Protein AF-A0A4Q3JZ54-F1 (afdb_monomer)

Nearest PDB structures (foldseek):
  7uiy-assembly1_F  TM=8.717E-01  e=5.729E-12  Escherichia coli
  6n8z-assembly1_D  TM=8.836E-01  e=7.244E-11  Saccharomyces cerevisiae S288C
  6n8t-assembly1_D  TM=8.808E-01  e=1.290E-10  Saccharomyces cerevisiae S288C
  5vy9-assembly1_D  TM=8.049E-01  e=1.149E-10  Saccharomyces cerevisiae S288C
  5vya-assembly1_F  TM=8.630E-01  e=4.858E-10  Saccharomyces cerevisiae S288C

pLDDT: mean 82.08, std 14.04, range [37.91, 98.12]

Secondary structure (DSSP, 8-state):
-EEEEEEEEEEETTTEEEEEETTEEEEEEEESSHHHHHHHHHHHHHHHHHTTGGGTTTS----TT-EEEEEEEEEEEEETTEEEEEEEEEEEEEEES-TTSPPPPTT----S-EEEEEGGGTEEEEES-GGGHHHHHHHHHHHHTTT--HHHHHHHT--SEEEEEEEEEE-----PPPTTTSHHHHHHHHHHHHHHSPPPPTTHHHH-EEHHHHHHHS-----TT-HHHHHHHHHHHSSSS--EEEEE--TTS-HHHHHHHHHHHHHTT-GGGTT-EEEEE-HHHHHTT--STTHHHHHHHHHHHHHHHTTEEEEES-HHHHHHHS--BTTB-HHHHHHHHHHHTSSEEEEEE-HHHHHHHHHH-HHHHHTEEEEE-PPPPHHHHHHHHHHHHHHHHHHHT----HHHHHHHHHHH--

Sequence (418 aa):
MDKKFHLFVRRHTGTGATVSVVGRPELTAFGAEVGSARSDLAVTLQRLLETDHEGLTRAETHWPRMELRRLDVTLRARQHRRLLPVPMRLSVLVRPTSARSERPAKGEPMRGPVEIFLPRLGLRHQIDDVADLESWVEELVRNAFFMAPLDRLREAAYAGVESLEEMVVPWRPARAPSADEGEAGRLDDRDDLRRRFPPMPDGLDEACRALHQEATLGPGERAFQRDREVQLLTELLTGPRRAGVMLLGPSGAGKSALVRELAARAAEATGPLAGLEVYSTSGARIVAGMRYLGEWQARLERMLRSLRMQRAVLHIESLSEFLSSFPYSAGLDGAGYLGPAIASGDVAVLIEATAEDVSRAERTHASFLQTLRPFPLAPLPRPAAWLALRSVAQRLGRSQHLRLDDSALHAAMDLTER

Radius of gyration: 26.48 Å; Cα contacts (8 Å, |Δi|>4): 652; chains: 1; bounding box: 66×66×58 Å

Mean predicted aligned error: 17.58 Å

Foldseek 3Di:
DKDKAKWKKWADPPAFIKIAQFLGNVLIATDNYPVVRVVVSLVVLQVCCQVCPPVSVPDPGDAPPWDKDKDWEWAFADDPNDTDTDIAIFIKIKDAPDPPQDDDDVPDFGAAKMWIARSLQSDIDIDGGCVCVRVVVNVVVCVSCVNNDPVVVVSRRDDTDIDIDMDMRDYDHPDPDDPPPPPVPVVVVVVVVCVLPPQDAPLLNQFKDFLLSVLVVDPDQADFPCVVLLVVVLCQCLDPFAAAAEAEEDPPLCLVNSLSNNSNVLNVCDDSSRQEIEIEGELCSLCPPPDDPPSSVVSLVSVLVSQLVGNYEYEYEALQRQQPSFDCDPNDGSLNSVQVCLQRRSHHYYHYYYPVSVVVCCVPPVSSVVSYHYDYRYHDDPVRVLVVLVVVQVVVCVVVVHHDDSVNSVVVVVVVVD

Solvent-accessible surface area (backbone atoms only — not comparable to full-atom values): 23022 Å² total; per-residue (Å²): 91,75,48,59,33,32,30,43,34,38,40,45,87,96,73,23,15,39,34,23,35,52,98,39,71,87,55,56,25,68,25,76,38,60,69,52,5,47,51,55,39,43,56,52,50,29,53,36,43,40,67,39,50,94,48,50,72,76,51,86,35,57,64,84,74,60,41,78,43,80,46,81,44,75,43,76,44,68,53,96,97,40,78,42,82,43,79,30,51,40,64,36,39,39,26,69,73,51,95,78,52,68,84,54,62,98,88,52,79,64,64,47,44,27,36,39,33,32,74,93,74,74,44,75,53,76,42,66,41,56,86,49,45,64,64,50,50,49,51,53,51,51,60,77,47,60,91,43,56,66,65,63,52,52,67,65,34,52,87,54,57,71,48,77,46,79,47,74,39,70,34,60,71,63,76,77,70,59,82,90,82,31,62,81,58,47,53,49,55,53,48,46,49,44,69,75,54,59,78,65,52,66,45,37,60,81,30,40,42,55,46,18,60,53,37,70,76,42,93,59,70,66,46,64,92,39,67,68,60,46,50,54,51,45,54,51,56,64,38,100,51,28,34,22,34,28,42,34,28,61,88,87,35,46,65,70,32,44,52,39,30,48,15,35,44,13,53,70,46,45,76,86,33,44,76,42,42,30,33,39,32,42,27,64,40,53,46,57,91,60,88,57,92,63,48,48,58,56,40,52,51,36,28,52,55,44,38,52,78,46,60,38,34,43,33,34,73,34,48,55,50,34,64,64,51,45,74,84,48,97,90,46,45,57,52,68,67,46,28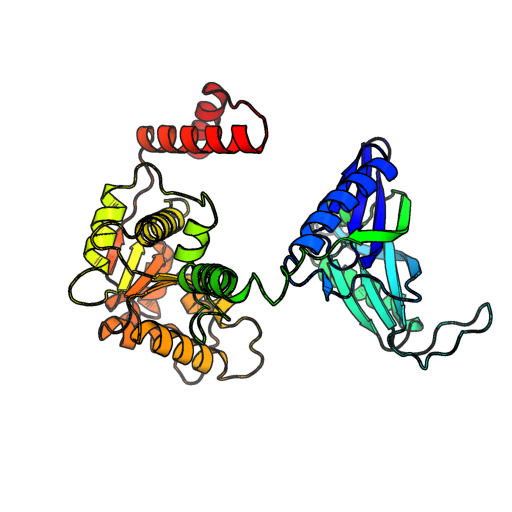,61,40,24,62,74,29,57,32,24,32,39,30,31,32,34,70,68,42,49,62,54,36,56,78,75,43,44,74,41,52,73,35,39,42,82,40,80,40,69,62,68,55,69,74,51,41,50,55,38,50,52,53,51,45,53,55,50,17,64,78,69,76,45,86,78,52,71,68,58,52,50,53,52,51,62,64,72,76,106

Structure (mmCIF, N/CA/C/O backbone):
data_AF-A0A4Q3JZ54-F1
#
_entry.id   AF-A0A4Q3JZ54-F1
#
loop_
_atom_site.group_PDB
_atom_site.id
_atom_site.type_symbol
_atom_site.label_atom_id
_atom_site.label_alt_id
_atom_site.label_comp_id
_atom_site.label_asym_id
_atom_site.label_entity_id
_atom_site.label_seq_id
_atom_site.pdbx_PDB_ins_code
_atom_site.Cartn_x
_atom_site.Cartn_y
_atom_site.Cartn_z
_atom_site.occupancy
_atom_site.B_iso_or_equiv
_atom_site.auth_seq_id
_atom_site.auth_comp_id
_atom_site.auth_asym_id
_atom_site.auth_atom_id
_atom_site.pdbx_PDB_model_num
ATOM 1 N N . MET A 1 1 ? -0.541 29.043 -25.769 1.00 86.06 1 MET A N 1
ATOM 2 C CA . MET A 1 1 ? 0.239 29.416 -24.576 1.00 86.06 1 MET A CA 1
ATOM 3 C C . MET A 1 1 ? 1.539 28.660 -24.656 1.00 86.06 1 MET A C 1
ATOM 5 O O . MET A 1 1 ? 1.536 27.554 -25.172 1.00 86.06 1 MET A O 1
ATOM 9 N N . ASP A 1 2 ? 2.621 29.232 -24.151 1.00 90.19 2 ASP A N 1
ATOM 10 C CA . ASP A 1 2 ? 3.937 28.612 -24.259 1.00 90.19 2 ASP A CA 1
ATOM 11 C C . ASP A 1 2 ? 4.467 28.372 -22.853 1.00 90.19 2 ASP A C 1
ATOM 13 O O . ASP A 1 2 ? 4.436 29.279 -22.018 1.00 90.19 2 ASP A O 1
ATOM 17 N N . LYS A 1 3 ? 4.942 27.155 -22.575 1.00 90.75 3 LYS A N 1
ATOM 18 C CA . LYS A 1 3 ? 5.634 26.851 -21.320 1.00 90.75 3 LYS A CA 1
ATOM 19 C C . LYS A 1 3 ? 7.084 26.475 -21.596 1.00 90.75 3 LYS A C 1
ATOM 21 O O . LYS A 1 3 ? 7.368 25.693 -22.501 1.00 90.75 3 LYS A O 1
ATOM 26 N N . LYS A 1 4 ? 7.999 27.053 -20.816 1.00 93.00 4 LYS A N 1
ATOM 27 C CA . LYS A 1 4 ? 9.437 26.789 -20.905 1.00 93.00 4 LYS A CA 1
ATOM 28 C C . LYS A 1 4 ? 9.850 25.668 -19.954 1.00 93.00 4 LYS A C 1
ATOM 30 O O . LYS A 1 4 ? 9.340 25.574 -18.837 1.00 93.00 4 LYS A O 1
ATOM 35 N N . PHE A 1 5 ? 10.811 24.867 -20.389 1.00 92.94 5 PHE A N 1
ATOM 36 C CA . PHE A 1 5 ? 11.385 23.755 -19.645 1.00 92.94 5 PHE A CA 1
ATOM 37 C C . PHE A 1 5 ? 12.909 23.803 -19.733 1.00 92.94 5 PHE A C 1
ATOM 39 O O . PHE A 1 5 ? 13.451 23.956 -20.829 1.00 92.94 5 PHE A O 1
ATOM 46 N N . HIS A 1 6 ? 13.592 23.625 -18.603 1.00 93.44 6 HIS A N 1
ATOM 47 C CA . HIS A 1 6 ? 14.988 23.203 -18.603 1.00 93.44 6 HIS A CA 1
ATOM 48 C C . HIS A 1 6 ? 15.071 21.692 -18.749 1.00 93.44 6 HIS A C 1
ATOM 50 O O . HIS A 1 6 ? 14.411 20.937 -18.033 1.00 93.44 6 HIS A O 1
ATOM 56 N N . LEU A 1 7 ? 15.916 21.269 -19.677 1.00 92.50 7 LEU A N 1
ATOM 57 C CA . LEU A 1 7 ? 16.163 19.883 -20.004 1.00 92.50 7 LEU A CA 1
ATOM 58 C C . LEU A 1 7 ? 17.588 19.519 -19.616 1.00 92.50 7 LEU A C 1
ATOM 60 O O . LEU A 1 7 ? 18.540 20.216 -19.969 1.00 92.50 7 LEU A O 1
ATOM 64 N N . PHE A 1 8 ? 17.732 18.398 -18.927 1.00 91.88 8 PHE A N 1
ATOM 65 C CA . PHE A 1 8 ? 19.016 17.758 -18.714 1.00 91.88 8 PHE A CA 1
ATOM 66 C C . PHE A 1 8 ? 19.205 16.681 -19.782 1.00 91.88 8 PHE A C 1
ATOM 68 O O . PHE A 1 8 ? 18.448 15.711 -19.845 1.00 91.88 8 PHE A O 1
ATOM 75 N N . VAL A 1 9 ? 20.189 16.889 -20.657 1.00 90.88 9 VAL A N 1
ATOM 76 C CA . VAL A 1 9 ? 20.469 16.022 -21.804 1.00 90.88 9 VAL A CA 1
ATOM 77 C C . VAL A 1 9 ? 21.707 15.190 -21.521 1.00 90.88 9 VAL A C 1
ATOM 79 O O . VAL A 1 9 ? 22.746 15.717 -21.124 1.00 90.88 9 VAL A O 1
ATOM 82 N N . ARG A 1 10 ? 21.608 13.884 -21.772 1.00 89.56 10 ARG A N 1
ATOM 83 C CA . ARG A 1 10 ? 22.698 12.917 -21.625 1.00 89.56 10 ARG A CA 1
ATOM 84 C C . ARG A 1 10 ? 22.908 12.184 -22.942 1.00 89.56 10 ARG A C 1
ATOM 86 O O . ARG A 1 10 ? 21.992 11.520 -23.420 1.00 89.56 10 ARG A O 1
ATOM 93 N N . ARG A 1 11 ? 24.103 12.285 -23.525 1.00 88.44 11 ARG A N 1
ATOM 94 C CA . ARG A 1 11 ? 24.489 11.540 -24.733 1.00 88.44 11 ARG A CA 1
ATOM 95 C C . ARG A 1 11 ? 25.275 10.293 -24.356 1.00 88.44 11 ARG A C 1
ATOM 97 O O . ARG A 1 11 ? 26.420 10.393 -23.909 1.00 88.44 11 ARG A O 1
ATOM 104 N N . HIS A 1 12 ? 24.662 9.136 -24.579 1.00 84.12 12 HIS A N 1
ATOM 105 C CA . HIS A 1 12 ? 25.246 7.825 -24.331 1.00 84.12 12 HIS A CA 1
ATOM 106 C C . HIS A 1 12 ? 26.072 7.392 -25.536 1.00 84.12 12 HIS A C 1
ATOM 108 O O . HIS A 1 12 ? 25.588 7.353 -26.667 1.00 84.12 12 HIS A O 1
ATOM 114 N N . THR A 1 13 ? 27.336 7.056 -25.299 1.00 76.06 13 THR A N 1
ATOM 115 C CA . THR A 1 13 ? 28.257 6.604 -26.346 1.00 76.06 13 THR A CA 1
ATOM 116 C C . THR A 1 13 ? 27.714 5.348 -27.030 1.00 76.06 13 THR A C 1
ATOM 118 O O . THR A 1 13 ? 27.634 4.291 -26.407 1.00 76.06 13 THR A O 1
ATOM 121 N N . GLY A 1 14 ? 27.330 5.475 -28.303 1.00 68.31 14 GLY A N 1
ATOM 122 C CA . GLY A 1 14 ? 26.924 4.362 -29.169 1.00 68.31 14 GLY A CA 1
ATOM 123 C C . GLY A 1 14 ? 25.500 3.826 -28.983 1.00 68.31 14 GLY A C 1
ATOM 124 O O . GLY A 1 14 ? 25.149 2.871 -29.663 1.00 68.31 14 GLY A O 1
ATOM 125 N N . THR A 1 15 ? 24.682 4.401 -28.094 1.00 76.94 15 THR A N 1
ATOM 126 C CA . THR A 1 15 ? 23.329 3.877 -27.794 1.00 76.94 15 THR A CA 1
ATOM 127 C C . THR A 1 15 ? 22.205 4.894 -27.971 1.00 76.94 15 THR A C 1
ATOM 129 O O . THR A 1 15 ? 21.100 4.492 -28.319 1.00 76.94 15 THR A O 1
ATOM 132 N N . GLY A 1 16 ? 22.464 6.193 -27.790 1.00 85.12 16 GLY A N 1
ATOM 133 C CA . GLY A 1 16 ? 21.471 7.244 -28.027 1.00 85.12 16 GLY A CA 1
ATOM 134 C C . GLY A 1 16 ? 21.576 8.402 -27.042 1.00 85.12 16 GLY A C 1
ATOM 135 O O . GLY A 1 16 ? 22.635 8.665 -26.471 1.00 85.12 16 GLY A O 1
ATOM 136 N N . ALA A 1 17 ? 20.474 9.108 -26.818 1.00 88.12 17 ALA A N 1
ATOM 137 C CA . ALA A 1 17 ? 20.395 10.216 -25.880 1.00 88.12 17 ALA A CA 1
ATOM 138 C C . ALA A 1 17 ? 19.154 10.133 -24.988 1.00 88.12 17 ALA A C 1
ATOM 140 O O . ALA A 1 17 ? 18.072 9.757 -25.432 1.00 88.12 17 ALA A O 1
ATOM 141 N N . THR A 1 18 ? 19.320 10.542 -23.733 1.00 89.19 18 THR A N 1
ATOM 142 C CA . THR A 1 18 ? 18.227 10.739 -22.778 1.00 89.19 18 THR A CA 1
ATOM 143 C C . THR A 1 18 ? 18.015 12.228 -22.556 1.00 89.19 18 THR A C 1
ATOM 145 O O . THR A 1 18 ? 18.982 12.972 -22.382 1.00 89.19 18 THR A O 1
ATOM 148 N N . VAL A 1 19 ? 16.757 12.652 -22.532 1.00 90.62 19 VAL A N 1
ATOM 149 C CA . VAL A 1 19 ? 16.345 14.030 -22.266 1.00 90.62 19 VAL A CA 1
ATOM 150 C C . VAL A 1 19 ? 15.322 14.001 -21.137 1.00 90.62 19 VAL A C 1
ATOM 152 O O . VAL A 1 19 ? 14.274 13.379 -21.284 1.00 90.62 19 VAL A O 1
ATOM 155 N N . SER A 1 20 ? 15.625 14.658 -20.021 1.00 91.06 20 SER A N 1
ATOM 156 C CA . SER A 1 20 ? 14.769 14.693 -18.826 1.00 91.06 20 SER A CA 1
ATOM 157 C C . SER A 1 20 ? 14.462 16.124 -18.400 1.00 91.06 20 SER A C 1
ATOM 159 O O . SER A 1 20 ? 15.345 16.981 -18.481 1.00 91.06 20 SER A O 1
ATOM 161 N N . VAL A 1 21 ? 13.261 16.392 -17.888 1.00 91.56 21 VAL A N 1
ATOM 162 C CA . VAL A 1 21 ? 12.930 17.705 -17.308 1.00 91.56 21 VAL A CA 1
ATOM 163 C C . VAL A 1 21 ? 13.664 17.896 -15.977 1.00 91.56 21 VAL A C 1
ATOM 165 O O . VAL A 1 21 ? 13.610 17.050 -15.084 1.00 91.56 21 VAL A O 1
ATOM 168 N N . VAL A 1 22 ? 14.358 19.025 -15.820 1.00 87.38 22 VAL A N 1
ATOM 169 C CA . VAL A 1 22 ? 15.053 19.355 -14.566 1.00 87.38 22 VAL A CA 1
ATOM 170 C C . VAL A 1 22 ? 14.037 19.469 -13.425 1.00 87.38 22 VAL A C 1
ATOM 172 O O . VAL A 1 22 ? 13.019 20.143 -13.555 1.00 87.38 22 VAL A O 1
ATOM 175 N N . GLY A 1 23 ? 14.305 18.786 -12.309 1.00 81.12 23 GLY A N 1
ATOM 176 C CA . GLY A 1 23 ? 13.417 18.743 -11.141 1.00 81.12 23 GLY A CA 1
ATOM 177 C C . GLY A 1 23 ? 12.233 17.774 -11.251 1.00 81.12 23 GLY A C 1
ATOM 178 O O . GLY A 1 23 ? 11.524 17.611 -10.265 1.00 81.12 23 GLY A O 1
ATOM 179 N N . ARG A 1 24 ? 12.039 17.125 -12.409 1.00 85.25 24 ARG A N 1
ATOM 180 C CA . ARG A 1 24 ? 11.025 16.084 -12.648 1.00 85.25 24 ARG A CA 1
ATOM 181 C C . ARG A 1 24 ? 11.620 14.938 -13.481 1.00 85.25 24 ARG A C 1
ATOM 183 O O . ARG A 1 24 ? 11.312 14.825 -14.670 1.00 85.25 24 ARG A O 1
ATOM 190 N N . PRO A 1 25 ? 12.532 14.126 -12.910 1.00 76.94 25 PRO A N 1
ATOM 191 C CA . PRO A 1 25 ? 13.215 13.051 -13.636 1.00 76.94 25 PRO A CA 1
ATOM 192 C C . PRO A 1 25 ? 12.263 11.973 -14.184 1.00 76.94 25 PRO A C 1
ATOM 194 O O . PRO A 1 25 ? 12.624 11.262 -15.118 1.00 76.94 25 PRO A O 1
ATOM 197 N N . GLU A 1 26 ? 11.044 11.868 -13.660 1.00 81.50 26 GLU A N 1
ATOM 198 C CA . GLU A 1 26 ? 9.965 11.039 -14.198 1.00 81.50 26 GLU A CA 1
ATOM 199 C C . GLU A 1 26 ? 9.494 11.482 -15.598 1.00 81.50 26 GLU A C 1
ATOM 201 O O . GLU A 1 26 ? 9.026 10.659 -16.381 1.00 81.50 26 GLU A O 1
ATOM 206 N N . LEU A 1 27 ? 9.682 12.757 -15.961 1.00 88.94 27 LEU A N 1
ATOM 207 C CA . LEU A 1 27 ? 9.385 13.297 -17.291 1.00 88.94 27 LEU A CA 1
ATOM 208 C C . LEU A 1 27 ? 10.622 13.187 -18.188 1.00 88.94 27 LEU A C 1
ATOM 210 O O . LEU A 1 27 ? 11.341 14.165 -18.421 1.00 88.94 27 LEU A O 1
ATOM 214 N N . THR A 1 28 ? 10.870 11.973 -18.676 1.00 90.19 28 THR A N 1
ATOM 215 C CA . THR A 1 28 ? 12.067 11.624 -19.448 1.00 90.19 28 THR A CA 1
ATOM 216 C C . THR A 1 28 ? 11.720 10.882 -20.732 1.00 90.19 28 THR A C 1
ATOM 218 O O . THR A 1 28 ? 10.850 10.019 -20.739 1.00 90.19 28 THR A O 1
ATOM 221 N N . ALA A 1 29 ? 12.451 11.180 -21.807 1.00 88.44 29 ALA A N 1
ATOM 222 C CA . ALA A 1 29 ? 12.401 10.445 -23.066 1.00 88.44 29 ALA A CA 1
ATOM 223 C C . ALA A 1 29 ? 13.797 9.964 -23.484 1.00 88.44 29 ALA A C 1
ATOM 225 O O . ALA A 1 29 ? 14.822 10.575 -23.153 1.00 88.44 29 ALA A O 1
ATOM 226 N N . PHE A 1 30 ? 13.832 8.871 -24.242 1.00 90.81 30 PHE A N 1
ATOM 227 C CA . PHE A 1 30 ? 15.040 8.308 -24.836 1.00 90.81 30 PHE A CA 1
ATOM 228 C C . PHE A 1 30 ? 14.871 8.205 -26.351 1.00 90.81 30 PHE A C 1
ATOM 230 O O . PHE A 1 30 ? 13.795 7.879 -26.839 1.00 90.81 30 PHE A O 1
ATOM 237 N N . GLY A 1 31 ? 15.942 8.449 -27.098 1.00 85.81 31 GLY A N 1
ATOM 238 C CA . GLY A 1 31 ? 15.939 8.328 -28.551 1.00 85.81 31 GLY A CA 1
ATOM 239 C C . GLY A 1 31 ? 17.335 8.067 -29.097 1.00 85.81 31 GLY A C 1
ATOM 240 O O . GLY A 1 31 ? 18.330 8.285 -28.408 1.00 85.81 31 GLY A O 1
ATOM 241 N N . ALA A 1 32 ? 17.416 7.625 -30.353 1.00 84.81 32 ALA A N 1
ATOM 242 C CA . ALA A 1 32 ? 18.695 7.395 -31.035 1.00 84.81 32 ALA A CA 1
ATOM 243 C C . ALA A 1 32 ? 19.545 8.678 -31.126 1.00 84.81 32 ALA A C 1
ATOM 245 O O . ALA A 1 32 ? 20.771 8.633 -31.073 1.00 84.81 32 ALA A O 1
ATOM 246 N N . GLU A 1 33 ? 18.883 9.834 -31.187 1.00 87.50 33 GLU A N 1
ATOM 247 C CA . GLU A 1 33 ? 19.498 11.157 -31.188 1.00 87.50 33 GLU A CA 1
ATOM 248 C C . GLU A 1 33 ? 18.777 12.088 -30.207 1.00 87.50 33 GLU A C 1
ATOM 250 O O . GLU A 1 33 ? 17.594 11.904 -29.904 1.00 87.50 33 GLU A O 1
ATOM 255 N N . VAL A 1 34 ? 19.466 13.146 -29.763 1.00 88.19 34 VAL A N 1
ATOM 256 C CA . VAL A 1 34 ? 18.891 14.167 -28.863 1.00 88.19 34 VAL A CA 1
ATOM 257 C C . VAL A 1 34 ? 17.616 14.772 -29.456 1.00 88.19 34 VAL A C 1
ATOM 259 O O . VAL A 1 34 ? 16.643 14.970 -28.735 1.00 88.19 34 VAL A O 1
ATOM 262 N N . GLY A 1 35 ? 17.594 15.028 -30.769 1.00 86.81 35 GLY A N 1
ATOM 263 C CA . GLY A 1 35 ? 16.430 15.603 -31.449 1.00 86.81 35 GLY A CA 1
ATOM 264 C C . GLY A 1 35 ? 15.191 14.706 -31.393 1.00 86.81 35 GLY A C 1
ATOM 265 O O . GLY A 1 35 ? 14.088 15.197 -31.153 1.00 86.81 35 GLY A O 1
ATOM 266 N N . SER A 1 36 ? 15.374 13.391 -31.544 1.00 87.12 36 SER A N 1
ATOM 267 C CA . SER A 1 36 ? 14.293 12.401 -31.449 1.00 87.12 36 SER A CA 1
ATOM 268 C C . SER A 1 36 ? 13.735 12.323 -30.026 1.00 87.12 36 SER A C 1
ATOM 270 O O . SER A 1 36 ? 12.530 12.490 -29.845 1.00 87.12 36 SER A O 1
ATOM 272 N N . ALA A 1 37 ? 14.606 12.184 -29.021 1.00 87.62 37 ALA A N 1
ATOM 273 C CA . ALA A 1 37 ? 14.203 12.161 -27.613 1.00 87.62 37 ALA A CA 1
ATOM 274 C C . ALA A 1 37 ? 13.478 13.456 -27.205 1.00 87.62 37 ALA A C 1
ATOM 276 O O . ALA A 1 37 ? 12.459 13.433 -26.520 1.00 87.62 37 ALA A O 1
ATOM 277 N N . ARG A 1 38 ? 13.973 14.607 -27.669 1.00 92.44 38 ARG A N 1
ATOM 278 C CA . ARG A 1 38 ? 13.365 15.915 -27.407 1.00 92.44 38 ARG A CA 1
ATOM 279 C C . ARG A 1 38 ? 11.983 16.049 -28.042 1.00 92.44 38 ARG A C 1
ATOM 281 O O . ARG A 1 38 ? 11.093 16.616 -27.418 1.00 92.44 38 ARG A O 1
ATOM 288 N N . SER A 1 39 ? 11.805 15.541 -29.259 1.00 87.50 39 SER A N 1
ATOM 289 C CA . SER A 1 39 ? 10.517 15.594 -29.961 1.00 87.50 39 SER A CA 1
ATOM 290 C C . SER A 1 39 ? 9.465 14.735 -29.260 1.00 87.50 39 SER A C 1
ATOM 292 O O . SER A 1 39 ? 8.345 15.192 -29.052 1.00 87.50 39 SER A O 1
ATOM 294 N N . ASP A 1 40 ? 9.843 13.532 -28.828 1.00 86.75 40 ASP A N 1
ATOM 295 C CA . ASP A 1 40 ? 8.961 12.632 -28.077 1.00 86.75 40 ASP A CA 1
ATOM 296 C C . ASP A 1 40 ? 8.561 13.223 -26.712 1.00 86.75 40 ASP A C 1
ATOM 298 O O . ASP A 1 40 ? 7.380 13.281 -26.346 1.00 86.75 40 ASP A O 1
ATOM 302 N N . LEU A 1 41 ? 9.537 13.801 -26.001 1.00 91.31 41 LEU A N 1
ATOM 303 C CA . LEU A 1 41 ? 9.277 14.523 -24.759 1.00 91.31 41 LEU A CA 1
ATOM 304 C C . LEU A 1 41 ? 8.361 15.734 -24.983 1.00 91.31 41 LEU A C 1
ATOM 306 O O . LEU A 1 41 ? 7.475 15.983 -24.170 1.00 91.31 41 LEU A O 1
ATOM 310 N N . ALA A 1 42 ? 8.536 16.481 -26.076 1.00 91.12 42 ALA A N 1
ATOM 311 C CA . ALA A 1 42 ? 7.697 17.634 -26.393 1.00 91.12 42 ALA A CA 1
ATOM 312 C C . ALA A 1 42 ? 6.228 17.239 -26.604 1.00 91.12 42 ALA A C 1
ATOM 314 O O . ALA A 1 42 ? 5.346 17.900 -26.058 1.00 91.12 42 ALA A O 1
ATOM 315 N N . VAL A 1 43 ? 5.962 16.146 -27.330 1.00 87.75 43 VAL A N 1
ATOM 316 C CA . VAL A 1 43 ? 4.598 15.622 -27.538 1.00 87.75 43 VAL A CA 1
ATOM 317 C C . VAL A 1 43 ? 3.969 15.204 -26.210 1.00 87.75 43 VAL A C 1
ATOM 319 O O . VAL A 1 43 ? 2.815 15.538 -25.933 1.00 87.75 43 VAL A O 1
ATOM 322 N N . THR A 1 44 ? 4.734 14.511 -25.367 1.00 87.38 44 THR A N 1
ATOM 323 C CA . THR A 1 44 ? 4.272 14.076 -24.044 1.00 87.38 44 THR A CA 1
ATOM 324 C C . THR A 1 44 ? 3.952 15.274 -23.150 1.00 87.38 44 THR A C 1
ATOM 326 O O . THR A 1 44 ? 2.854 15.364 -22.603 1.00 87.38 44 THR A O 1
ATOM 329 N N . LEU A 1 45 ? 4.863 16.247 -23.056 1.00 90.62 45 LEU A N 1
ATOM 330 C CA . LEU A 1 45 ? 4.662 17.462 -22.266 1.00 90.62 45 LEU A CA 1
ATOM 331 C C . LEU A 1 45 ? 3.497 18.303 -22.781 1.00 90.62 45 LEU A C 1
ATOM 333 O O . LEU A 1 45 ? 2.761 18.855 -21.971 1.00 90.62 45 LEU A O 1
ATOM 337 N N . GLN A 1 46 ? 3.298 18.385 -24.097 1.00 89.88 46 GLN A N 1
ATOM 338 C CA . GLN A 1 46 ? 2.159 19.097 -24.666 1.00 89.88 46 GLN A CA 1
ATOM 339 C C . GLN A 1 46 ? 0.840 18.493 -24.171 1.00 89.88 46 GLN A C 1
ATOM 341 O O . GLN A 1 46 ? -0.005 19.226 -23.663 1.00 89.88 46 GLN A O 1
ATOM 346 N N . ARG A 1 47 ? 0.688 17.165 -24.241 1.00 86.88 47 ARG A N 1
ATOM 347 C CA . ARG A 1 47 ? -0.519 16.474 -23.755 1.00 86.88 47 ARG A CA 1
ATOM 348 C C . ARG A 1 47 ? -0.736 16.689 -22.259 1.00 86.88 47 ARG A C 1
ATOM 350 O O . ARG A 1 47 ? -1.847 16.995 -21.841 1.00 86.88 47 ARG A O 1
ATOM 357 N N . LEU A 1 48 ? 0.329 16.584 -21.463 1.00 87.69 48 LEU A N 1
ATOM 358 C CA . LEU A 1 48 ? 0.262 16.803 -20.015 1.00 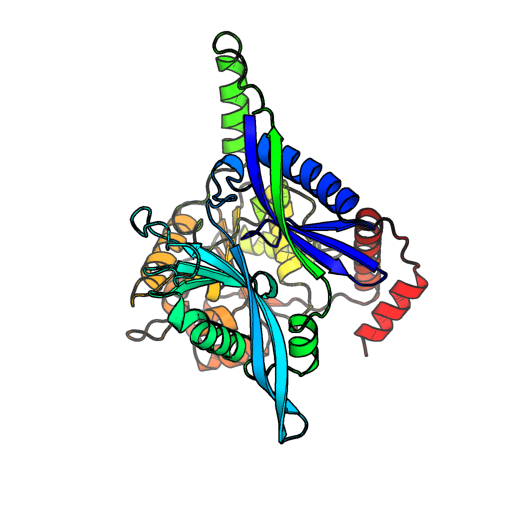87.69 48 LEU A CA 1
ATOM 359 C C . LEU A 1 48 ? -0.092 18.256 -19.656 1.00 87.69 48 LEU A C 1
ATOM 361 O O . LEU A 1 48 ? -0.765 18.488 -18.654 1.00 87.69 48 LEU A O 1
ATOM 365 N N . LEU A 1 49 ? 0.338 19.232 -20.464 1.00 88.44 49 LEU A N 1
ATOM 366 C CA . LEU A 1 49 ? -0.036 20.640 -20.305 1.00 88.44 49 LEU A CA 1
ATOM 367 C C . LEU A 1 49 ? -1.493 20.897 -20.681 1.00 88.44 49 LEU A C 1
ATOM 369 O O . LEU A 1 49 ? -2.168 21.659 -19.996 1.00 88.44 49 LEU A O 1
ATOM 373 N N . GLU A 1 50 ? -1.985 20.258 -21.742 1.00 85.81 50 GLU A N 1
ATOM 374 C CA . GLU A 1 50 ? -3.379 20.371 -22.184 1.00 85.81 50 GLU A CA 1
ATOM 375 C C . GLU A 1 50 ? -4.365 19.857 -21.121 1.00 85.81 50 GLU A C 1
ATOM 377 O O . GLU A 1 50 ? -5.439 20.439 -20.964 1.00 85.81 50 GLU A O 1
ATOM 382 N N . THR A 1 51 ? -3.983 18.832 -20.351 1.00 81.50 51 THR A N 1
ATOM 383 C CA . THR A 1 51 ? -4.786 18.272 -19.247 1.00 81.50 51 THR A CA 1
ATOM 384 C C . THR A 1 51 ? -4.424 18.818 -17.860 1.00 81.50 51 THR A C 1
ATOM 386 O O . THR A 1 51 ? -5.014 18.383 -16.876 1.00 81.50 51 THR A O 1
ATOM 389 N N . ASP A 1 52 ? -3.438 19.716 -17.761 1.00 83.06 52 ASP A N 1
ATOM 390 C CA . ASP A 1 52 ? -2.822 20.187 -16.505 1.00 83.06 52 ASP A C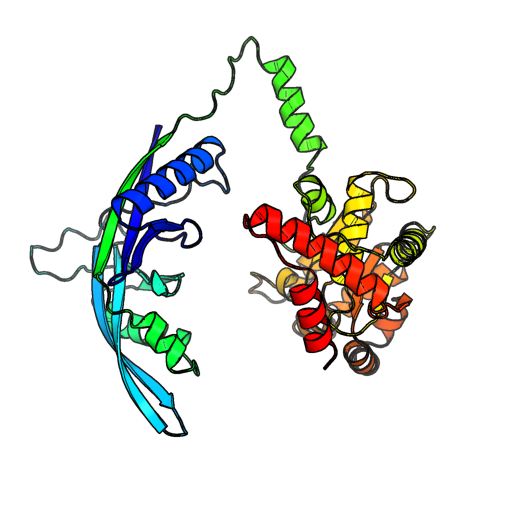A 1
ATOM 391 C C . ASP A 1 52 ? -2.494 19.061 -15.502 1.00 83.06 52 ASP A C 1
ATOM 393 O O . ASP A 1 52 ? -2.747 19.160 -14.298 1.00 83.06 52 ASP A O 1
ATOM 397 N N . HIS A 1 53 ? -1.928 17.958 -16.001 1.00 75.75 53 HIS A N 1
ATOM 398 C CA . HIS A 1 53 ? -1.608 16.795 -15.175 1.00 75.75 53 HIS A CA 1
ATOM 399 C C . HIS A 1 53 ? -0.650 17.195 -14.041 1.00 75.75 53 HIS A C 1
ATOM 401 O O . HIS A 1 53 ? 0.403 17.779 -14.294 1.00 75.75 53 HIS A O 1
ATOM 407 N N . GLU A 1 54 ? -0.994 16.873 -12.786 1.00 75.44 54 GLU A N 1
ATOM 408 C CA . GLU A 1 54 ? -0.181 17.196 -11.594 1.00 75.44 54 GLU A CA 1
ATOM 409 C C . GLU A 1 54 ? 0.240 18.678 -11.503 1.00 75.44 54 GLU A C 1
ATOM 411 O O . GLU A 1 54 ? 1.348 19.017 -11.064 1.00 75.44 54 GLU A O 1
ATOM 416 N N . GLY A 1 55 ? -0.631 19.581 -11.966 1.00 80.69 55 GLY A N 1
ATOM 417 C CA . GLY A 1 55 ? -0.375 21.019 -11.937 1.00 80.69 55 GLY A CA 1
ATOM 418 C C . GLY A 1 55 ? 0.826 21.435 -12.787 1.00 80.69 55 GLY A C 1
ATOM 419 O O . GLY A 1 55 ? 1.481 22.439 -12.482 1.00 80.69 55 GLY A O 1
ATOM 420 N N . LEU A 1 56 ? 1.159 20.668 -13.835 1.00 85.44 56 LEU A N 1
ATOM 421 C CA . LEU A 1 56 ? 2.304 20.928 -14.704 1.00 85.44 56 LEU A CA 1
ATOM 422 C C . LEU A 1 56 ? 2.255 22.329 -15.315 1.00 85.44 56 LEU A C 1
ATOM 424 O O . LEU A 1 56 ? 3.311 22.916 -15.532 1.00 85.44 56 LEU A O 1
ATOM 428 N N . THR A 1 57 ? 1.079 22.925 -15.536 1.00 84.81 57 THR A N 1
ATOM 429 C CA . THR A 1 57 ? 0.967 24.306 -16.037 1.00 84.81 57 THR A CA 1
ATOM 430 C C . THR A 1 57 ? 1.507 25.339 -15.042 1.00 84.81 57 THR A C 1
ATOM 432 O O . THR A 1 57 ? 2.095 26.336 -15.468 1.00 84.81 57 THR A O 1
ATOM 435 N N . ARG A 1 58 ? 1.431 25.066 -13.731 1.00 83.19 58 ARG A N 1
ATOM 436 C CA . ARG A 1 58 ? 1.898 25.945 -12.638 1.00 83.19 58 ARG A CA 1
ATOM 437 C C . ARG A 1 58 ? 3.261 25.563 -12.067 1.00 83.19 58 ARG A C 1
ATOM 439 O O . ARG A 1 58 ? 3.880 26.382 -11.399 1.00 83.19 58 ARG A O 1
ATOM 446 N N . ALA A 1 59 ? 3.737 24.351 -12.342 1.00 83.56 59 ALA A N 1
ATOM 447 C CA . ALA A 1 59 ? 5.034 23.877 -11.871 1.00 83.56 59 ALA A CA 1
ATOM 448 C C . ALA A 1 59 ? 6.188 24.799 -12.313 1.00 83.56 59 ALA A C 1
ATOM 450 O O . ALA A 1 59 ? 6.216 25.271 -13.454 1.00 83.56 59 ALA A O 1
ATOM 451 N N . GLU A 1 60 ? 7.158 25.026 -11.426 1.00 84.75 60 GLU A N 1
ATOM 452 C CA . GLU A 1 60 ? 8.414 25.702 -11.765 1.00 84.75 60 GLU A CA 1
ATOM 453 C C . GLU A 1 60 ? 9.261 24.716 -12.590 1.00 84.75 60 GLU A C 1
ATOM 455 O O . GLU A 1 60 ? 9.758 23.727 -12.061 1.00 84.75 60 GLU A O 1
ATOM 460 N N . THR A 1 61 ? 9.333 24.924 -13.908 1.00 86.38 61 THR A N 1
ATOM 461 C CA . THR A 1 61 ? 10.034 24.030 -14.858 1.00 86.38 61 THR A CA 1
ATOM 462 C C . THR A 1 61 ? 11.145 24.736 -15.629 1.00 86.38 61 THR A C 1
ATOM 464 O O . THR A 1 61 ? 11.878 24.107 -16.390 1.00 86.38 61 THR A O 1
ATOM 467 N N . HIS A 1 62 ? 11.258 26.053 -15.469 1.00 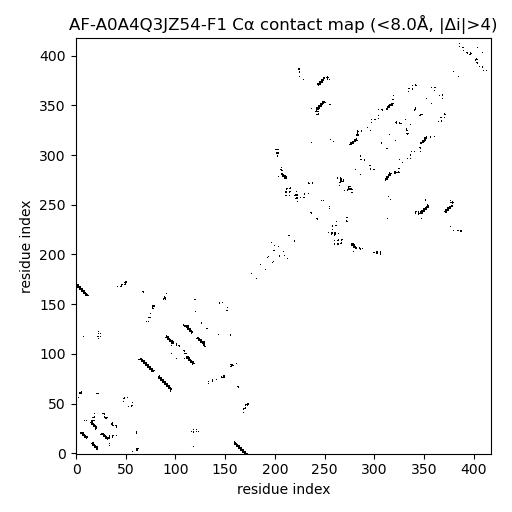88.94 62 HIS A N 1
ATOM 468 C CA . HIS A 1 62 ? 12.276 26.897 -16.078 1.00 88.94 62 HIS A CA 1
ATOM 469 C C . HIS A 1 62 ? 12.775 27.892 -15.037 1.00 88.94 62 HIS A C 1
ATOM 471 O O . HIS A 1 62 ? 11.989 28.411 -14.245 1.00 88.94 62 HIS A O 1
ATOM 477 N N . TRP A 1 63 ? 14.080 28.140 -15.042 1.00 87.38 63 TRP A N 1
ATOM 478 C CA . TRP A 1 63 ? 14.778 28.869 -14.001 1.00 87.38 63 TRP A CA 1
ATOM 479 C C . TRP A 1 63 ? 15.777 29.825 -14.644 1.00 87.38 63 TRP A C 1
ATOM 481 O O . TRP A 1 63 ? 16.767 29.385 -15.228 1.00 87.38 63 TRP A O 1
ATOM 491 N N . PRO A 1 64 ? 15.575 31.145 -14.540 1.00 76.62 64 PRO A N 1
ATOM 492 C CA . PRO A 1 64 ? 16.525 32.088 -15.106 1.00 76.62 64 PRO A CA 1
ATOM 493 C C . PRO A 1 64 ? 17.898 31.923 -14.440 1.00 76.62 64 PRO A C 1
ATOM 495 O O . PRO A 1 64 ? 17.989 31.800 -13.220 1.00 76.62 64 PRO A O 1
ATOM 498 N N . ARG A 1 65 ? 18.967 31.992 -15.245 1.00 81.00 65 ARG A N 1
ATOM 499 C CA . ARG A 1 65 ? 20.371 31.905 -14.788 1.00 81.00 65 ARG A CA 1
ATOM 500 C C . ARG A 1 65 ? 20.758 30.550 -14.176 1.00 81.00 65 ARG A C 1
ATOM 502 O O . ARG A 1 65 ? 21.653 30.497 -13.339 1.00 81.00 65 ARG A O 1
ATOM 509 N N . MET A 1 66 ? 20.087 29.467 -14.571 1.00 85.50 66 MET A N 1
ATOM 510 C CA . MET A 1 66 ? 20.544 28.119 -14.246 1.00 85.50 66 MET A CA 1
ATOM 511 C C . MET A 1 66 ? 21.762 27.756 -15.102 1.00 85.50 66 MET A C 1
ATOM 513 O O . MET A 1 66 ? 21.724 27.859 -16.328 1.00 85.50 66 MET A O 1
ATOM 517 N N . GLU A 1 67 ? 22.834 27.311 -14.455 1.00 87.12 67 GLU A N 1
ATOM 518 C CA . GLU A 1 67 ? 24.090 26.941 -15.105 1.00 87.12 67 GLU A CA 1
ATOM 519 C C . GLU A 1 67 ? 24.484 25.508 -14.758 1.00 87.12 67 GLU A C 1
ATOM 521 O O . GLU A 1 67 ? 24.320 25.060 -13.624 1.00 87.12 67 GLU A O 1
ATOM 526 N N . LEU A 1 68 ? 25.049 24.794 -15.732 1.00 88.69 68 LEU A N 1
ATOM 527 C CA . LEU A 1 68 ? 25.642 23.478 -15.522 1.00 88.69 68 LEU A CA 1
ATOM 528 C C . LEU A 1 68 ? 27.121 23.625 -15.150 1.00 88.69 68 LEU A C 1
ATOM 530 O O . LEU A 1 68 ? 27.927 24.081 -15.961 1.00 88.69 68 LEU A O 1
ATOM 534 N N . ARG A 1 69 ? 27.492 23.162 -13.957 1.00 88.38 69 ARG A N 1
ATOM 535 C CA . ARG A 1 69 ? 28.878 23.030 -13.500 1.00 88.38 69 ARG A CA 1
ATOM 536 C C . ARG A 1 69 ? 29.286 21.564 -13.469 1.00 88.38 69 ARG A C 1
ATOM 538 O O . ARG A 1 69 ? 28.490 20.690 -13.137 1.00 88.38 69 ARG A O 1
ATOM 545 N N . ARG A 1 70 ? 30.541 21.297 -13.827 1.00 87.25 70 ARG A N 1
ATOM 546 C CA . ARG A 1 70 ? 31.140 19.960 -13.752 1.00 87.25 70 ARG A CA 1
ATOM 547 C C . ARG A 1 70 ? 32.138 19.954 -12.610 1.00 87.25 70 ARG A C 1
ATOM 549 O O . ARG A 1 70 ? 33.077 20.740 -12.658 1.00 87.25 70 ARG A O 1
ATOM 556 N N . LEU A 1 71 ? 31.925 19.085 -11.633 1.00 85.75 71 LEU A N 1
ATOM 557 C CA . LEU A 1 71 ? 32.783 18.962 -10.459 1.00 85.75 71 LEU A CA 1
ATOM 558 C C . LEU A 1 71 ? 33.440 17.588 -10.444 1.00 85.75 71 LEU A C 1
ATOM 560 O O . LEU A 1 71 ? 32.776 16.581 -10.701 1.00 85.75 71 LEU A O 1
ATOM 564 N N . ASP A 1 72 ? 34.731 17.568 -10.140 1.00 84.12 72 ASP A N 1
ATOM 565 C CA . ASP A 1 72 ? 35.507 16.349 -9.966 1.00 84.12 72 ASP A CA 1
ATOM 566 C C . ASP A 1 72 ? 35.630 16.071 -8.462 1.00 84.12 72 ASP A C 1
ATOM 568 O O . ASP A 1 72 ? 36.248 16.831 -7.724 1.00 84.12 72 ASP A O 1
ATOM 572 N N . VAL A 1 73 ? 35.009 14.989 -7.995 1.00 81.31 73 VAL A N 1
ATOM 573 C CA . VAL A 1 73 ? 34.949 14.611 -6.576 1.00 81.31 73 VAL A CA 1
ATOM 574 C C . VAL A 1 73 ? 35.588 13.241 -6.395 1.00 81.31 73 VAL A C 1
ATOM 576 O O . VAL A 1 73 ? 35.338 12.323 -7.173 1.00 81.31 73 VAL A O 1
ATOM 579 N N . THR A 1 74 ? 36.397 13.065 -5.347 1.00 80.62 74 THR A N 1
ATOM 580 C CA . THR A 1 74 ? 37.002 11.763 -5.025 1.00 80.62 74 THR A CA 1
ATOM 581 C C . THR A 1 74 ? 36.300 11.112 -3.834 1.00 80.62 74 THR A C 1
ATOM 583 O O . THR A 1 74 ? 36.513 11.462 -2.669 1.00 80.62 74 THR A O 1
ATOM 586 N N . LEU A 1 75 ? 35.471 10.107 -4.113 1.00 76.06 75 LEU A N 1
ATOM 587 C CA . LEU A 1 75 ? 34.764 9.347 -3.083 1.00 76.06 75 LEU A CA 1
ATOM 588 C C . LEU A 1 75 ? 35.621 8.200 -2.556 1.00 76.06 75 LEU A C 1
ATOM 590 O O . LEU A 1 75 ? 36.493 7.695 -3.249 1.00 76.06 75 LEU A O 1
ATOM 594 N N . ARG A 1 76 ? 35.363 7.745 -1.327 1.00 72.12 76 ARG A N 1
ATOM 595 C CA . ARG A 1 76 ? 35.989 6.528 -0.787 1.00 72.12 76 ARG A CA 1
ATOM 596 C C . ARG A 1 76 ? 34.951 5.414 -0.744 1.00 72.12 76 ARG A C 1
ATOM 598 O O . ARG A 1 76 ? 34.052 5.454 0.088 1.00 72.12 76 ARG A O 1
ATOM 605 N N . ALA A 1 77 ? 35.079 4.437 -1.635 1.00 66.19 77 ALA A N 1
ATOM 606 C CA . ALA A 1 77 ? 34.169 3.300 -1.741 1.00 66.19 77 ALA A CA 1
ATOM 607 C C . ALA A 1 77 ? 34.751 2.065 -1.042 1.00 66.19 77 ALA A C 1
ATOM 609 O O . ALA A 1 77 ? 35.965 1.854 -1.050 1.00 66.19 77 ALA A O 1
ATOM 610 N N . ARG A 1 78 ? 33.901 1.225 -0.443 1.00 64.62 78 ARG A N 1
ATOM 611 C CA . ARG A 1 78 ? 34.340 0.005 0.252 1.00 64.62 78 ARG A CA 1
ATOM 612 C C . ARG A 1 78 ? 34.296 -1.199 -0.692 1.00 64.62 78 ARG A C 1
ATOM 614 O O . ARG A 1 78 ? 33.219 -1.597 -1.120 1.00 64.62 78 ARG A O 1
ATOM 621 N N . GLN A 1 79 ? 35.440 -1.834 -0.942 1.00 63.41 79 GLN A N 1
ATOM 622 C CA . GLN A 1 79 ? 35.551 -3.067 -1.731 1.00 63.41 79 GLN A CA 1
ATOM 623 C C . GLN A 1 79 ? 36.446 -4.074 -0.990 1.00 63.41 79 GLN A C 1
ATOM 625 O O . GLN A 1 79 ? 37.558 -3.736 -0.595 1.00 63.41 79 GLN A O 1
ATOM 630 N N . HIS A 1 80 ? 35.958 -5.301 -0.755 1.00 59.72 80 HIS A N 1
ATOM 631 C CA . HIS A 1 80 ? 36.705 -6.398 -0.103 1.00 59.72 80 HIS A CA 1
ATOM 632 C C . HIS A 1 80 ? 37.530 -5.967 1.136 1.00 59.72 80 HIS A C 1
ATOM 634 O O . HIS A 1 80 ? 38.741 -6.169 1.200 1.00 59.72 80 HIS A O 1
ATOM 640 N N . ARG A 1 81 ? 36.866 -5.347 2.130 1.00 63.50 81 ARG A N 1
ATOM 641 C CA . ARG A 1 81 ? 37.457 -4.814 3.386 1.00 63.50 81 ARG A CA 1
ATOM 642 C C . ARG A 1 81 ? 38.485 -3.674 3.229 1.00 63.50 81 ARG A C 1
ATOM 644 O O . ARG A 1 81 ? 39.089 -3.286 4.224 1.00 63.50 81 ARG A O 1
ATOM 651 N N . ARG A 1 82 ? 38.654 -3.088 2.040 1.00 68.69 82 ARG A N 1
ATOM 652 C CA . ARG A 1 82 ? 39.507 -1.908 1.800 1.00 68.69 82 ARG A CA 1
ATOM 653 C C . ARG A 1 82 ? 38.673 -0.707 1.345 1.00 68.69 82 ARG A C 1
ATOM 655 O O . ARG A 1 82 ? 37.625 -0.879 0.723 1.00 68.69 82 ARG A O 1
ATOM 662 N N . LEU A 1 83 ? 39.130 0.501 1.675 1.00 70.06 83 LEU A N 1
ATOM 663 C CA . LEU A 1 83 ? 38.584 1.755 1.150 1.00 70.06 83 LEU A CA 1
ATOM 664 C C . LEU A 1 83 ? 39.412 2.173 -0.064 1.00 70.06 83 LEU A C 1
ATOM 666 O O . LEU A 1 83 ? 40.620 2.365 0.059 1.00 70.06 83 LEU A O 1
ATOM 670 N N . LEU A 1 84 ? 38.769 2.304 -1.220 1.00 74.38 84 LEU A N 1
ATOM 671 C CA . LEU A 1 84 ? 39.404 2.719 -2.466 1.00 74.38 84 LEU A CA 1
ATOM 672 C C . LEU A 1 84 ? 38.937 4.130 -2.845 1.00 74.38 84 LEU A C 1
ATOM 674 O O . LEU A 1 84 ? 37.732 4.393 -2.783 1.00 74.38 84 LEU A O 1
ATOM 678 N N . PRO A 1 85 ? 39.851 5.042 -3.223 1.00 76.62 85 PRO A N 1
ATOM 679 C CA . PRO A 1 85 ? 39.473 6.322 -3.802 1.00 76.62 85 PRO A CA 1
ATOM 680 C C . PRO A 1 85 ? 38.906 6.105 -5.210 1.00 76.62 85 PRO A C 1
ATOM 682 O O . PRO A 1 85 ? 39.522 5.446 -6.045 1.00 76.62 85 PRO A O 1
ATOM 685 N N . VAL A 1 86 ? 37.729 6.664 -5.468 1.00 78.81 86 VAL A N 1
ATOM 686 C CA . VAL A 1 86 ? 37.017 6.601 -6.743 1.00 78.81 86 VAL A CA 1
ATOM 687 C C . VAL A 1 86 ? 36.807 8.040 -7.217 1.00 78.81 86 VAL A C 1
ATOM 689 O O . VAL A 1 86 ? 35.950 8.733 -6.660 1.00 78.81 86 VAL A O 1
ATOM 692 N N . PRO A 1 87 ? 37.599 8.525 -8.190 1.00 79.69 87 PRO A N 1
ATOM 693 C CA . PRO A 1 87 ? 37.361 9.826 -8.795 1.00 79.69 87 PRO A CA 1
ATOM 694 C C . PRO A 1 87 ? 36.085 9.766 -9.637 1.00 79.69 87 PRO A C 1
ATOM 696 O O . PRO A 1 87 ? 35.874 8.829 -10.410 1.00 79.69 87 PRO A O 1
ATOM 699 N N . MET A 1 88 ? 35.223 10.762 -9.480 1.00 79.88 88 MET A N 1
ATOM 700 C CA . MET A 1 88 ? 33.950 10.863 -10.175 1.00 79.88 88 MET A CA 1
ATOM 701 C C . MET A 1 88 ? 33.735 12.277 -10.681 1.00 79.88 88 MET A C 1
ATOM 703 O O . MET A 1 88 ? 33.951 13.240 -9.952 1.00 79.88 88 MET A O 1
ATOM 707 N N . ARG A 1 89 ? 33.226 12.388 -11.909 1.00 83.69 89 ARG A N 1
ATOM 708 C CA . ARG A 1 89 ? 32.802 13.661 -12.484 1.00 83.69 89 ARG A CA 1
ATOM 709 C C . ARG A 1 89 ? 31.289 13.779 -12.435 1.00 83.69 89 ARG A C 1
ATOM 711 O O . ARG A 1 89 ? 30.574 12.935 -12.984 1.00 83.69 89 ARG A O 1
ATOM 718 N N . LEU A 1 90 ? 30.807 14.829 -11.782 1.00 85.31 90 LEU A N 1
ATOM 719 C CA . LEU A 1 90 ? 29.391 15.074 -11.546 1.00 85.31 90 LEU A CA 1
ATOM 720 C C . LEU A 1 90 ? 28.934 16.364 -12.217 1.00 85.31 90 LEU A C 1
ATOM 722 O O . LEU A 1 90 ? 29.635 17.375 -12.214 1.00 85.31 90 LEU A O 1
ATOM 726 N N . SER A 1 91 ? 27.727 16.309 -12.769 1.00 88.00 91 SER A N 1
ATOM 727 C CA . SER A 1 91 ? 27.007 17.466 -13.286 1.00 88.00 91 SER A CA 1
ATOM 728 C C . SER A 1 91 ? 26.112 18.033 -12.199 1.00 88.00 91 SER A C 1
ATOM 730 O O . SER A 1 91 ? 25.224 17.340 -11.700 1.00 88.00 91 SER A O 1
ATOM 732 N N . VAL A 1 92 ? 26.344 19.294 -11.856 1.00 88.25 92 VAL A N 1
ATOM 733 C CA . VAL A 1 92 ? 25.591 20.027 -10.840 1.00 88.25 92 VAL A CA 1
ATOM 734 C C . VAL A 1 92 ? 24.987 21.254 -11.497 1.00 88.25 92 VAL A C 1
ATOM 736 O O . VAL A 1 92 ? 25.698 22.042 -12.121 1.00 88.25 92 VAL A O 1
ATOM 739 N N . LEU A 1 93 ? 23.671 21.405 -11.394 1.00 89.56 93 LEU A N 1
ATOM 740 C CA . LEU A 1 93 ? 22.991 22.611 -11.848 1.00 89.56 93 LEU A CA 1
ATOM 741 C C . LEU A 1 93 ? 22.940 23.590 -10.685 1.00 89.56 93 LEU A C 1
ATOM 743 O O . LEU A 1 93 ? 22.535 23.214 -9.588 1.00 89.56 93 LEU A O 1
ATOM 747 N N . VAL A 1 94 ? 23.346 24.830 -10.922 1.00 88.44 94 VAL A N 1
ATOM 748 C CA . VAL A 1 94 ? 23.377 25.879 -9.902 1.00 88.44 94 VAL A CA 1
ATOM 749 C C . VAL A 1 94 ? 22.548 27.055 -10.390 1.00 88.44 94 VAL A C 1
ATOM 751 O O . VAL A 1 94 ? 22.678 27.463 -11.546 1.00 88.44 94 VAL A O 1
ATOM 754 N N . ARG A 1 95 ? 21.705 27.614 -9.518 1.00 86.12 95 ARG A N 1
ATOM 755 C CA . ARG A 1 95 ? 21.014 28.884 -9.771 1.00 86.12 95 ARG A CA 1
ATOM 756 C C . ARG A 1 95 ? 21.063 29.804 -8.548 1.00 86.12 95 ARG A C 1
ATOM 758 O O . ARG A 1 95 ? 20.994 29.315 -7.424 1.00 86.12 95 ARG A O 1
ATOM 765 N N . PRO A 1 96 ? 21.119 31.130 -8.724 1.00 80.94 96 PRO A N 1
ATOM 766 C CA . PRO A 1 96 ? 20.948 32.065 -7.617 1.00 80.94 96 PRO A CA 1
ATOM 767 C C . PRO A 1 96 ? 19.486 32.095 -7.140 1.00 80.94 96 PRO A C 1
ATOM 769 O O . PRO A 1 96 ? 18.563 32.140 -7.954 1.00 80.94 96 PRO A O 1
ATOM 772 N N . THR A 1 97 ? 19.273 32.108 -5.821 1.00 74.00 97 THR A N 1
ATOM 773 C CA . THR A 1 97 ? 17.923 32.118 -5.214 1.00 74.00 97 THR A CA 1
ATOM 774 C C . THR A 1 97 ? 17.366 33.523 -4.965 1.00 74.00 97 THR A C 1
ATOM 776 O O . THR A 1 97 ? 16.170 33.674 -4.733 1.00 74.00 97 THR A O 1
ATOM 779 N N . SER A 1 98 ? 18.194 34.573 -5.031 1.00 62.78 98 SER A N 1
ATOM 780 C CA . SER A 1 98 ? 17.760 35.957 -4.794 1.00 62.78 98 SER A CA 1
ATOM 781 C C . SER A 1 98 ? 17.937 36.842 -6.031 1.00 62.78 98 SER A C 1
ATOM 783 O O . SER A 1 98 ? 18.937 36.767 -6.737 1.00 62.78 98 SER A O 1
ATOM 785 N N . ALA A 1 99 ? 16.982 37.741 -6.285 1.00 48.50 99 ALA A N 1
ATOM 786 C CA . ALA A 1 99 ? 17.089 38.738 -7.356 1.00 48.50 99 ALA A CA 1
ATOM 787 C C . ALA A 1 99 ? 18.149 39.830 -7.073 1.00 48.50 99 ALA A C 1
ATOM 789 O O . ALA A 1 99 ? 18.505 40.577 -7.982 1.00 48.50 99 ALA A O 1
ATOM 790 N N . ARG A 1 100 ? 18.646 39.917 -5.825 1.00 45.31 100 ARG A N 1
ATOM 791 C CA . ARG A 1 100 ? 19.644 40.894 -5.350 1.00 45.31 100 ARG A CA 1
ATOM 792 C C . ARG A 1 100 ? 21.098 40.438 -5.479 1.00 45.31 100 ARG A C 1
ATOM 794 O O . ARG A 1 100 ? 21.980 41.256 -5.255 1.00 45.31 100 ARG A O 1
ATOM 801 N N . SER A 1 101 ? 21.372 39.187 -5.847 1.00 47.06 101 SER A N 1
ATOM 802 C CA . SER A 1 101 ? 22.730 38.778 -6.217 1.00 47.06 101 SER A CA 1
ATOM 803 C C . SER A 1 101 ? 23.055 39.392 -7.583 1.00 47.06 101 SER A C 1
ATOM 805 O O . SER A 1 101 ? 22.610 38.906 -8.632 1.00 47.06 101 SER A O 1
ATOM 807 N N . GLU A 1 102 ? 23.719 40.545 -7.528 1.00 42.75 102 GLU A N 1
ATOM 808 C CA . GLU A 1 102 ? 24.217 41.329 -8.654 1.00 42.75 102 GLU A CA 1
ATOM 809 C C . GLU A 1 102 ? 25.027 40.456 -9.620 1.00 42.75 102 GLU A C 1
ATOM 811 O O . GLU A 1 102 ? 25.600 39.435 -9.240 1.00 42.75 102 GLU A O 1
ATOM 816 N N . ARG A 1 103 ? 25.048 40.847 -10.901 1.00 43.00 103 ARG A N 1
ATOM 817 C CA . ARG A 1 103 ? 25.928 40.233 -11.902 1.00 43.00 103 ARG A CA 1
ATOM 818 C C . ARG A 1 103 ? 27.362 40.282 -11.359 1.00 43.00 103 ARG A C 1
ATOM 820 O O . ARG A 1 103 ? 27.859 41.397 -11.212 1.00 43.00 103 ARG A O 1
ATOM 827 N N . PRO A 1 104 ? 28.046 39.150 -11.122 1.00 49.22 104 PRO A N 1
ATOM 828 C CA . PRO A 1 104 ? 29.483 39.220 -10.935 1.00 49.22 104 PRO A CA 1
ATOM 829 C C . PRO A 1 104 ? 30.092 39.818 -12.207 1.00 49.22 104 PRO A C 1
ATOM 831 O O . PRO A 1 104 ? 29.693 39.469 -13.329 1.00 49.22 104 PRO A O 1
ATOM 834 N N . ALA A 1 105 ? 31.036 40.747 -12.049 1.00 48.50 105 ALA A N 1
ATOM 835 C CA . ALA A 1 105 ? 31.888 41.148 -13.158 1.00 48.50 105 ALA A CA 1
ATOM 836 C C . ALA A 1 105 ? 32.572 39.887 -13.713 1.00 48.50 105 ALA A C 1
ATOM 838 O O . ALA A 1 105 ? 32.816 38.926 -12.985 1.00 48.50 105 ALA A O 1
ATOM 839 N N . LYS A 1 106 ? 32.819 39.850 -15.025 1.00 39.50 106 LYS A N 1
ATOM 840 C CA . LYS A 1 106 ? 33.330 38.675 -15.748 1.00 39.50 106 LYS A CA 1
ATOM 841 C C . LYS A 1 106 ? 34.565 38.087 -15.031 1.00 39.50 106 LYS A C 1
ATOM 843 O O . LYS A 1 106 ? 35.655 38.627 -15.175 1.00 39.50 106 LYS A O 1
ATOM 848 N N . GLY A 1 107 ? 34.384 36.996 -14.278 1.00 48.94 107 GLY A N 1
ATOM 849 C CA . GLY A 1 107 ? 35.442 36.337 -13.496 1.00 48.94 107 GLY A CA 1
ATOM 850 C C . GLY A 1 107 ? 35.265 36.317 -11.968 1.00 48.94 107 GLY A C 1
ATOM 851 O O . GLY A 1 107 ? 36.072 35.673 -11.307 1.00 48.94 107 GLY A O 1
ATOM 852 N N . GLU A 1 108 ? 34.239 36.954 -11.392 1.00 49.38 108 GLU A N 1
ATOM 853 C CA . GLU A 1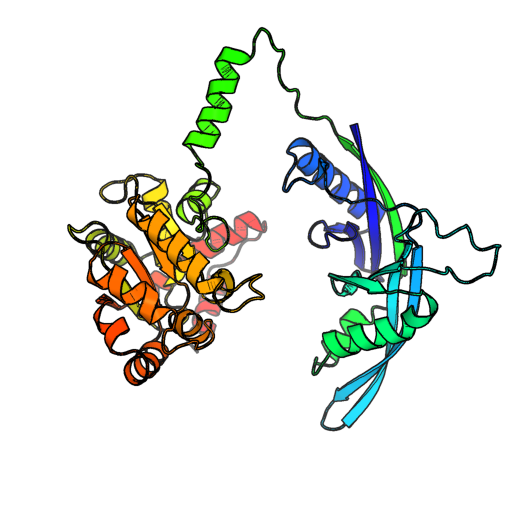 108 ? 33.985 36.914 -9.940 1.00 49.38 108 GLU A CA 1
ATOM 854 C C . GLU A 1 108 ? 33.015 35.785 -9.521 1.00 49.38 108 GLU A C 1
ATOM 856 O O . GLU A 1 108 ? 32.062 35.479 -10.246 1.00 49.38 108 GLU A O 1
ATOM 861 N N . PRO A 1 109 ? 33.227 35.144 -8.353 1.00 53.00 109 PRO A N 1
ATOM 862 C CA . PRO A 1 109 ? 32.332 34.112 -7.841 1.00 53.00 109 PRO A CA 1
ATOM 863 C C . PRO A 1 109 ? 30.978 34.702 -7.424 1.00 53.00 109 PRO A C 1
ATOM 865 O O . PRO A 1 109 ? 30.885 35.788 -6.855 1.00 53.00 109 PRO A O 1
ATOM 868 N N . MET A 1 110 ? 29.914 33.956 -7.711 1.00 55.94 110 MET A N 1
ATOM 869 C CA . MET A 1 110 ? 28.534 34.327 -7.405 1.00 55.94 110 MET A CA 1
ATOM 870 C C . MET A 1 110 ? 28.324 34.320 -5.881 1.00 55.94 110 MET A C 1
ATOM 872 O O . MET A 1 110 ? 28.351 33.253 -5.279 1.00 55.94 110 MET A O 1
ATOM 876 N N . ARG A 1 111 ? 28.144 35.493 -5.258 1.00 56.91 111 ARG A N 1
ATOM 877 C CA . ARG A 1 111 ? 27.920 35.624 -3.806 1.00 56.91 111 ARG A CA 1
ATOM 878 C C . ARG A 1 111 ? 26.427 35.634 -3.465 1.00 56.91 111 ARG A C 1
ATOM 880 O O . ARG A 1 111 ? 25.650 36.341 -4.113 1.00 56.91 111 ARG A O 1
ATOM 887 N N . GLY A 1 112 ? 26.047 34.899 -2.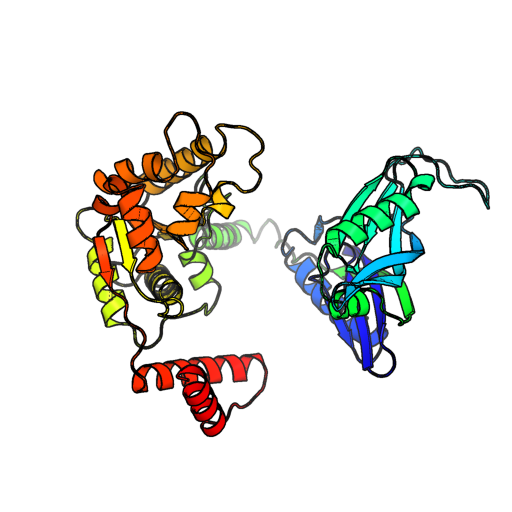420 1.00 67.19 112 GLY A N 1
ATOM 888 C CA . GLY A 1 112 ? 24.676 34.799 -1.907 1.00 67.19 112 GLY A CA 1
ATOM 889 C C . GLY A 1 112 ? 24.051 33.412 -2.095 1.00 67.19 112 GLY A C 1
ATOM 890 O O . GLY A 1 112 ? 24.645 32.564 -2.759 1.00 67.19 112 GLY A O 1
ATOM 891 N N . PRO A 1 113 ? 22.842 33.183 -1.544 1.00 76.44 113 PRO A N 1
ATOM 892 C CA . PRO A 1 113 ? 22.265 31.852 -1.473 1.00 76.44 113 PRO A CA 1
ATOM 893 C C . PRO A 1 113 ? 21.996 31.314 -2.874 1.00 76.44 113 PRO A C 1
ATOM 895 O O . PRO A 1 113 ? 21.331 31.973 -3.693 1.00 76.44 113 PRO A O 1
ATOM 898 N N . VAL A 1 114 ? 22.472 30.101 -3.134 1.00 83.38 114 VAL A N 1
ATOM 899 C CA . VAL A 1 114 ? 22.280 29.391 -4.397 1.00 83.38 114 VAL A CA 1
ATOM 900 C C . VAL A 1 114 ? 21.544 28.083 -4.167 1.00 83.38 114 VAL A C 1
ATOM 902 O O . VAL A 1 114 ? 21.719 27.395 -3.165 1.00 83.38 114 VAL A O 1
ATOM 905 N N . GLU A 1 115 ? 20.716 27.726 -5.134 1.00 85.38 115 GLU A N 1
ATOM 906 C CA . GLU A 1 115 ? 20.069 26.432 -5.182 1.00 85.38 115 GLU A CA 1
ATOM 907 C C . GLU A 1 115 ? 20.844 25.510 -6.115 1.00 85.38 115 GLU A C 1
ATOM 909 O O . GLU A 1 115 ? 21.197 25.880 -7.241 1.00 85.38 115 GLU A O 1
ATOM 914 N N . ILE A 1 116 ? 21.099 24.304 -5.626 1.00 87.75 116 ILE A N 1
ATOM 915 C CA . ILE A 1 116 ? 21.845 23.263 -6.309 1.00 87.75 116 ILE A CA 1
ATOM 916 C C . ILE A 1 116 ? 20.916 22.100 -6.638 1.00 87.75 116 ILE A C 1
ATOM 918 O O . ILE A 1 116 ? 20.109 21.666 -5.816 1.00 87.75 116 ILE A O 1
ATOM 922 N N . PHE A 1 117 ? 21.059 21.567 -7.845 1.00 85.38 117 PHE A N 1
ATOM 923 C CA . PHE A 1 117 ? 20.403 20.342 -8.273 1.00 85.38 117 PHE A CA 1
ATOM 924 C C . PHE A 1 117 ? 21.463 19.360 -8.745 1.00 85.38 117 PHE A C 1
ATOM 926 O O . PHE A 1 117 ? 22.348 19.714 -9.527 1.00 85.38 117 PHE A O 1
ATOM 933 N N . LEU A 1 118 ? 21.347 18.110 -8.309 1.00 86.19 118 LEU A N 1
ATOM 934 C CA . LEU A 1 118 ? 22.149 16.995 -8.799 1.00 86.19 118 LEU A CA 1
ATOM 935 C C . LEU A 1 118 ? 21.219 16.073 -9.595 1.00 86.19 118 LEU A C 1
ATOM 937 O O . LEU A 1 118 ? 20.633 15.157 -9.011 1.00 86.19 118 LEU A O 1
ATOM 941 N N . PRO A 1 119 ? 21.068 16.279 -10.920 1.00 81.25 119 PRO A N 1
ATOM 942 C CA . PRO A 1 119 ? 20.078 15.561 -11.721 1.00 81.25 119 PRO A CA 1
ATOM 943 C C . PRO A 1 119 ? 20.230 14.042 -11.640 1.00 81.25 119 PRO A C 1
ATOM 945 O O . PRO A 1 119 ? 19.239 13.326 -11.573 1.00 81.25 119 PRO A O 1
ATOM 948 N N . ARG A 1 120 ? 21.476 13.548 -11.575 1.00 77.44 120 ARG A N 1
ATOM 949 C CA . ARG A 1 120 ? 21.774 12.108 -11.484 1.00 77.44 120 ARG A CA 1
ATOM 950 C C . ARG A 1 120 ? 21.303 11.463 -10.177 1.00 77.44 120 ARG A C 1
ATOM 952 O O . ARG A 1 120 ? 21.117 10.254 -10.151 1.00 77.44 120 ARG A O 1
ATOM 959 N N . LEU A 1 121 ? 21.152 12.246 -9.109 1.00 76.56 121 LEU A N 1
ATOM 960 C CA . LEU A 1 121 ? 20.730 11.760 -7.793 1.00 76.56 121 LEU A CA 1
ATOM 961 C C . LEU A 1 121 ? 19.291 12.167 -7.453 1.00 76.56 121 LEU A C 1
ATOM 963 O O . LEU A 1 121 ? 18.779 11.747 -6.422 1.00 76.56 121 LEU A O 1
ATOM 967 N N . GLY A 1 122 ? 18.654 13.000 -8.283 1.00 74.44 122 GLY A N 1
ATOM 968 C CA . GLY A 1 122 ? 17.346 13.583 -7.980 1.00 74.44 122 GLY A CA 1
ATOM 969 C C . GLY A 1 122 ? 17.355 14.500 -6.751 1.00 74.44 122 GLY A C 1
ATOM 970 O O . GLY A 1 122 ? 16.310 14.717 -6.149 1.00 74.44 122 GLY A O 1
ATOM 971 N N . LEU A 1 123 ? 18.523 15.020 -6.354 1.00 79.25 123 LEU A N 1
ATOM 972 C CA . LEU A 1 123 ? 18.671 15.844 -5.152 1.00 79.25 123 LEU A CA 1
ATOM 973 C C . LEU A 1 123 ? 18.583 17.332 -5.486 1.00 79.25 123 LEU A C 1
ATOM 975 O O . LEU A 1 123 ? 19.128 17.783 -6.498 1.00 79.25 123 LEU A O 1
ATOM 979 N N . ARG A 1 124 ? 17.941 18.090 -4.595 1.00 83.44 124 ARG A N 1
ATOM 980 C CA . ARG A 1 124 ? 17.808 19.549 -4.640 1.00 83.44 124 ARG A CA 1
ATOM 981 C C . ARG A 1 124 ? 18.088 20.108 -3.250 1.00 83.44 124 ARG A C 1
ATOM 983 O O . ARG A 1 124 ? 17.459 19.673 -2.291 1.00 83.44 124 ARG A O 1
ATOM 990 N N . HIS A 1 125 ? 19.007 21.061 -3.149 1.00 82.56 125 HIS A N 1
ATOM 991 C CA . HIS A 1 125 ? 19.390 21.697 -1.887 1.00 82.56 125 HIS A CA 1
ATOM 992 C C . HIS A 1 125 ? 19.660 23.186 -2.085 1.00 82.56 125 HIS A C 1
ATOM 994 O O . HIS A 1 125 ? 19.899 23.638 -3.201 1.00 82.56 125 HIS A O 1
ATOM 1000 N N . GLN A 1 126 ? 19.639 23.943 -0.994 1.00 84.44 126 GLN A N 1
ATOM 1001 C CA . GLN A 1 126 ? 20.023 25.347 -0.968 1.00 84.44 126 GLN A CA 1
ATOM 1002 C C . GLN A 1 126 ? 21.271 25.493 -0.098 1.00 84.44 126 GLN A C 1
ATOM 1004 O O . GLN A 1 126 ? 21.327 24.908 0.982 1.00 84.44 126 GLN A O 1
ATOM 1009 N N . ILE A 1 127 ? 22.255 26.244 -0.584 1.00 84.06 127 ILE A N 1
ATOM 1010 C CA . ILE A 1 127 ? 23.492 26.570 0.134 1.00 84.06 127 ILE A CA 1
ATOM 1011 C C . ILE A 1 127 ? 23.652 28.091 0.198 1.00 84.06 127 ILE A C 1
ATOM 1013 O O . ILE A 1 127 ? 23.161 28.806 -0.680 1.00 84.06 127 ILE A O 1
ATOM 1017 N N . ASP A 1 128 ? 24.325 28.585 1.234 1.00 78.56 128 ASP A N 1
ATOM 1018 C CA . ASP A 1 128 ? 24.443 30.024 1.500 1.00 78.56 128 ASP A CA 1
ATOM 1019 C C . ASP A 1 128 ? 25.436 30.735 0.570 1.00 78.56 128 ASP A C 1
ATOM 1021 O O . ASP A 1 128 ? 25.232 31.905 0.235 1.00 78.56 128 ASP A O 1
ATOM 1025 N N . ASP A 1 129 ? 26.476 30.030 0.114 1.00 77.88 129 ASP A N 1
ATOM 1026 C CA . ASP A 1 129 ? 27.487 30.544 -0.813 1.00 77.88 129 ASP A CA 1
ATOM 1027 C C . ASP A 1 129 ? 27.901 29.468 -1.832 1.00 77.88 129 ASP A C 1
ATOM 1029 O O . ASP A 1 129 ? 27.967 28.276 -1.531 1.00 77.88 129 ASP A O 1
ATOM 1033 N N . VAL A 1 130 ? 28.212 29.888 -3.062 1.00 79.00 130 VAL A N 1
ATOM 1034 C CA . VAL A 1 130 ? 28.728 29.001 -4.112 1.00 79.00 130 VAL A CA 1
ATOM 1035 C C . VAL A 1 130 ? 30.150 28.514 -3.819 1.00 79.00 130 VAL A C 1
ATOM 1037 O O . VAL A 1 130 ? 30.582 27.531 -4.419 1.00 79.00 130 VAL A O 1
ATOM 1040 N N . ALA A 1 131 ? 30.888 29.193 -2.935 1.00 79.62 131 ALA A N 1
ATOM 1041 C CA . ALA A 1 131 ? 32.218 28.776 -2.497 1.00 79.62 131 ALA A CA 1
ATOM 1042 C C . ALA A 1 131 ? 32.195 27.400 -1.812 1.00 79.62 131 ALA A C 1
ATOM 1044 O O . ALA A 1 131 ? 33.125 26.615 -1.989 1.00 79.62 131 ALA A O 1
ATOM 1045 N N . ASP A 1 132 ? 31.104 27.071 -1.117 1.00 81.81 132 ASP A N 1
ATOM 1046 C CA . ASP A 1 132 ? 30.943 25.795 -0.415 1.00 81.81 132 ASP A CA 1
ATOM 1047 C C . ASP A 1 132 ? 30.437 24.665 -1.322 1.00 81.81 132 ASP A C 1
ATOM 1049 O O . ASP A 1 132 ? 30.293 23.529 -0.872 1.00 81.81 132 ASP A O 1
ATOM 1053 N N . LEU A 1 133 ? 30.180 24.949 -2.605 1.00 83.50 133 LEU A N 1
ATOM 1054 C CA . LEU A 1 133 ? 29.557 24.022 -3.549 1.00 83.50 133 LEU A CA 1
ATOM 1055 C C . LEU A 1 133 ? 30.267 22.664 -3.610 1.00 83.50 133 LEU A C 1
ATOM 1057 O O . LEU A 1 133 ? 29.599 21.634 -3.589 1.00 83.50 133 LEU A O 1
ATOM 1061 N N . GLU A 1 134 ? 31.597 22.650 -3.708 1.00 82.19 134 GLU A N 1
ATOM 1062 C CA . GLU A 1 134 ? 32.367 21.404 -3.812 1.00 82.19 134 GLU A CA 1
ATOM 1063 C C . GLU A 1 134 ? 32.257 20.566 -2.537 1.00 82.19 134 GLU A C 1
ATOM 1065 O O . GLU A 1 134 ? 31.910 19.387 -2.615 1.00 82.19 134 GLU A O 1
ATOM 1070 N N . SER A 1 135 ? 32.457 21.191 -1.374 1.00 81.69 135 SER A N 1
ATOM 1071 C CA . SER A 1 135 ? 32.330 20.551 -0.060 1.00 81.69 135 SER A CA 1
ATOM 1072 C C . SER A 1 135 ? 30.930 19.971 0.151 1.00 81.69 135 SER A C 1
ATOM 1074 O O . SER A 1 135 ? 30.785 18.821 0.567 1.00 81.69 135 SER A O 1
ATOM 1076 N N . TRP A 1 136 ? 29.893 20.736 -0.199 1.00 83.44 136 TRP A N 1
ATOM 1077 C CA . TRP A 1 136 ? 28.497 20.319 -0.065 1.00 83.44 136 TRP A CA 1
ATOM 1078 C C . TRP A 1 136 ? 28.132 19.180 -1.018 1.00 83.44 136 TRP A C 1
ATOM 1080 O O . TRP A 1 136 ? 27.463 18.222 -0.632 1.00 83.44 136 TRP A O 1
ATOM 1090 N N . VAL A 1 137 ? 28.574 19.257 -2.277 1.00 82.19 137 VAL A N 1
ATOM 1091 C CA . VAL A 1 137 ? 28.365 18.184 -3.257 1.00 82.19 137 VAL A CA 1
ATOM 1092 C C . VAL A 1 137 ? 29.085 16.920 -2.805 1.00 82.19 137 VAL A C 1
ATOM 1094 O O . VAL A 1 137 ? 28.511 15.836 -2.885 1.00 82.19 137 VAL A O 1
ATOM 1097 N N . GLU A 1 138 ? 30.307 17.037 -2.290 1.00 81.06 138 GLU A N 1
ATOM 1098 C CA . GLU A 1 138 ? 31.038 15.905 -1.737 1.00 81.06 138 GLU A CA 1
ATOM 1099 C C . GLU A 1 138 ? 30.291 15.263 -0.560 1.00 81.06 138 GLU A C 1
ATOM 1101 O O . GLU A 1 138 ? 30.128 14.041 -0.546 1.00 81.06 138 GLU A O 1
ATOM 1106 N N . GLU A 1 139 ? 29.781 16.054 0.386 1.00 80.62 139 GLU A N 1
ATOM 1107 C CA . GLU A 1 139 ? 28.969 15.565 1.505 1.00 80.62 139 GLU A CA 1
ATOM 1108 C C . GLU A 1 139 ? 27.704 14.836 1.023 1.00 80.62 139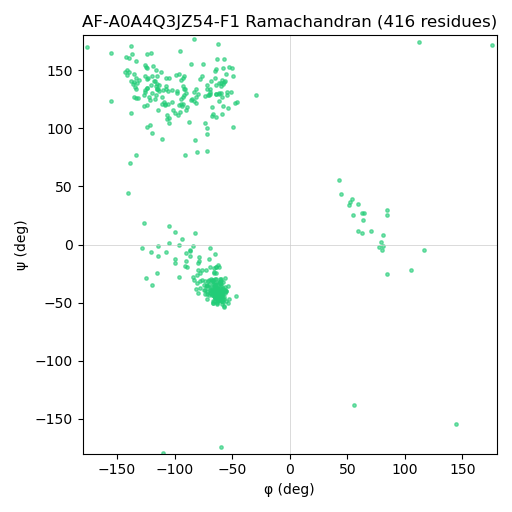 GLU A C 1
ATOM 1110 O O . GLU A 1 139 ? 27.462 13.687 1.408 1.00 80.62 139 GLU A O 1
ATOM 1115 N N . LEU A 1 140 ? 26.928 15.461 0.131 1.00 80.94 140 LEU A N 1
ATOM 1116 C CA . LEU A 1 140 ? 25.691 14.894 -0.413 1.00 80.94 140 LEU A CA 1
ATOM 1117 C C . LEU A 1 140 ? 25.926 13.568 -1.122 1.00 80.94 140 LEU A C 1
ATOM 1119 O O . LEU A 1 140 ? 25.185 12.603 -0.935 1.00 80.94 140 LEU A O 1
ATOM 1123 N N . VAL A 1 141 ? 26.972 13.515 -1.937 1.00 76.06 141 VAL A N 1
ATOM 1124 C CA 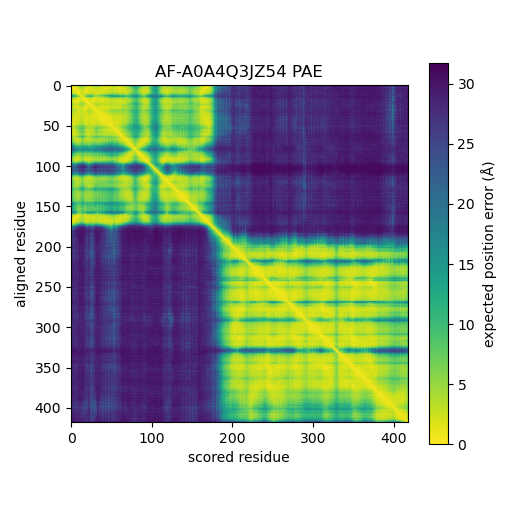. VAL A 1 141 ? 27.334 12.323 -2.693 1.00 76.06 141 VAL A CA 1
ATOM 1125 C C . VAL A 1 141 ? 27.838 11.242 -1.730 1.00 76.06 141 VAL A C 1
ATOM 1127 O O . VAL A 1 141 ? 27.426 10.089 -1.840 1.00 76.06 141 VAL A O 1
ATOM 1130 N N . ARG A 1 142 ? 28.654 11.583 -0.722 1.00 75.94 142 ARG A N 1
ATOM 1131 C CA . ARG A 1 142 ? 29.080 10.630 0.321 1.00 75.94 142 ARG A CA 1
ATOM 1132 C C . ARG A 1 142 ? 27.896 10.041 1.084 1.00 75.94 142 ARG A C 1
ATOM 1134 O O . ARG A 1 142 ? 27.899 8.837 1.333 1.00 75.94 142 ARG A O 1
ATOM 1141 N N . ASN A 1 143 ? 26.898 10.856 1.417 1.00 76.50 143 ASN A N 1
ATOM 1142 C CA . ASN A 1 143 ? 25.677 10.403 2.078 1.00 76.50 143 ASN A CA 1
ATOM 1143 C C . ASN A 1 143 ? 24.852 9.487 1.153 1.00 76.50 143 ASN A C 1
ATOM 1145 O O . ASN A 1 143 ? 24.546 8.350 1.506 1.00 76.50 143 ASN A O 1
ATOM 1149 N N . ALA A 1 144 ? 24.598 9.920 -0.086 1.00 71.38 144 ALA A N 1
ATOM 1150 C CA . ALA A 1 144 ? 23.830 9.152 -1.071 1.00 71.38 144 ALA A CA 1
ATOM 1151 C C . ALA A 1 144 ? 24.455 7.781 -1.406 1.00 71.38 144 ALA A C 1
ATOM 1153 O O . ALA A 1 144 ? 23.737 6.817 -1.698 1.00 71.38 144 ALA A O 1
ATOM 1154 N N . PHE A 1 145 ? 25.787 7.679 -1.347 1.00 71.25 145 PHE A N 1
ATOM 1155 C CA . PHE A 1 145 ? 26.548 6.456 -1.614 1.00 71.25 145 PHE A CA 1
ATOM 1156 C C . PHE A 1 145 ? 27.093 5.771 -0.351 1.00 71.25 145 PHE A C 1
ATOM 1158 O O . PHE A 1 145 ? 27.948 4.886 -0.462 1.00 71.25 145 PHE A O 1
ATOM 1165 N N . PHE A 1 146 ? 26.600 6.115 0.844 1.00 67.62 146 PHE A N 1
ATOM 1166 C CA . PHE A 1 146 ? 27.019 5.456 2.079 1.00 67.62 146 PHE A CA 1
ATOM 1167 C C . PHE A 1 146 ? 26.755 3.944 1.993 1.00 67.62 146 PHE A C 1
ATOM 1169 O O . PHE A 1 146 ? 25.628 3.499 1.790 1.00 67.62 146 PHE A O 1
ATOM 1176 N N . MET A 1 147 ? 27.823 3.144 2.093 1.00 61.94 147 MET A N 1
ATOM 1177 C CA . MET A 1 147 ? 27.805 1.679 1.935 1.00 61.94 147 MET A CA 1
ATOM 1178 C C . MET A 1 147 ? 27.303 1.150 0.576 1.00 61.94 147 MET A C 1
ATOM 1180 O O . MET A 1 147 ? 27.099 -0.058 0.439 1.00 61.94 147 MET A O 1
ATOM 1184 N N . ALA A 1 148 ? 27.150 2.006 -0.437 1.00 63.06 148 ALA A N 1
ATOM 1185 C CA . ALA A 1 148 ? 26.726 1.580 -1.764 1.00 63.06 148 ALA A CA 1
ATOM 1186 C C . ALA A 1 148 ? 27.774 0.660 -2.430 1.00 63.06 148 ALA A C 1
ATOM 1188 O O . ALA A 1 148 ? 28.982 0.874 -2.263 1.00 63.06 148 ALA A O 1
ATOM 1189 N N . PRO A 1 149 ? 27.341 -0.359 -3.199 1.00 66.50 149 PRO A N 1
ATOM 1190 C CA . PRO A 1 149 ? 28.253 -1.186 -3.981 1.00 66.50 149 PRO A CA 1
ATOM 1191 C C . PRO A 1 149 ? 28.948 -0.346 -5.061 1.00 66.50 149 PRO A C 1
ATOM 119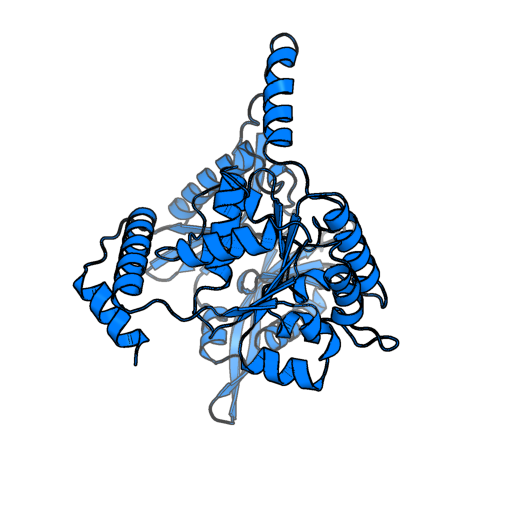3 O O . PRO A 1 149 ? 28.383 0.629 -5.561 1.00 66.50 149 PRO A O 1
ATOM 1196 N N . LEU A 1 150 ? 30.168 -0.743 -5.440 1.00 68.06 150 LEU A N 1
ATOM 1197 C CA . LEU A 1 150 ? 31.002 -0.018 -6.409 1.00 68.06 150 LEU A CA 1
ATOM 1198 C C . LEU A 1 150 ? 30.274 0.239 -7.739 1.00 68.06 150 LEU A C 1
ATOM 1200 O O . LEU A 1 150 ? 30.443 1.302 -8.330 1.00 68.06 150 LEU A O 1
ATOM 1204 N N . ASP A 1 151 ? 29.436 -0.695 -8.184 1.00 67.88 151 ASP A N 1
ATOM 1205 C CA . ASP A 1 151 ? 28.693 -0.568 -9.441 1.00 67.88 151 ASP A CA 1
ATOM 1206 C C . ASP A 1 151 ? 27.708 0.610 -9.422 1.00 67.88 151 ASP A C 1
ATOM 1208 O O . ASP A 1 151 ? 27.644 1.370 -10.386 1.00 67.88 151 ASP A O 1
ATOM 1212 N N . ARG A 1 152 ? 27.059 0.875 -8.279 1.00 71.12 152 ARG A N 1
ATOM 1213 C CA . ARG A 1 152 ? 26.165 2.032 -8.104 1.00 71.12 152 ARG A CA 1
ATOM 1214 C C . ARG A 1 152 ? 26.925 3.361 -8.194 1.00 71.12 152 ARG A C 1
ATOM 1216 O O . ARG A 1 152 ? 26.404 4.344 -8.715 1.00 71.12 152 ARG A O 1
ATOM 1223 N N . LEU A 1 153 ? 28.170 3.400 -7.708 1.00 70.75 153 LEU A N 1
ATOM 1224 C CA . LEU A 1 153 ? 29.033 4.575 -7.869 1.00 70.75 153 LEU A CA 1
ATOM 1225 C C . LEU A 1 153 ? 29.444 4.756 -9.336 1.00 70.75 153 LEU A C 1
ATOM 1227 O O . LEU A 1 153 ? 29.477 5.881 -9.826 1.00 70.75 153 LEU A O 1
ATOM 1231 N N . ARG A 1 154 ? 29.725 3.661 -10.054 1.00 67.69 154 ARG A N 1
ATOM 1232 C CA . ARG A 1 154 ? 30.097 3.703 -11.479 1.00 67.69 154 ARG A CA 1
ATOM 1233 C C . ARG A 1 154 ? 28.961 4.208 -12.363 1.00 67.69 154 ARG A C 1
ATOM 1235 O O . ARG A 1 154 ? 29.217 5.005 -13.261 1.00 67.69 154 ARG A O 1
ATOM 1242 N N . GLU A 1 155 ? 27.724 3.801 -12.092 1.00 66.75 155 GLU A N 1
ATOM 1243 C CA . GLU A 1 155 ? 26.534 4.323 -12.779 1.00 66.75 155 GLU A CA 1
ATOM 1244 C C . GLU A 1 155 ? 26.393 5.840 -12.594 1.00 66.75 155 GLU A C 1
ATOM 1246 O O . GLU A 1 155 ? 26.103 6.576 -13.542 1.00 66.75 155 GLU A O 1
ATOM 1251 N N . ALA A 1 156 ? 26.674 6.327 -11.383 1.00 66.19 156 ALA A N 1
ATOM 1252 C CA . ALA A 1 156 ? 26.637 7.745 -11.059 1.00 66.19 156 ALA A CA 1
ATOM 1253 C C . ALA A 1 156 ? 27.844 8.536 -11.582 1.00 66.19 156 ALA A C 1
ATOM 1255 O O . ALA A 1 156 ? 27.725 9.745 -11.765 1.00 66.19 156 ALA A O 1
ATOM 1256 N N . ALA A 1 157 ? 28.978 7.884 -11.858 1.00 64.19 157 ALA A N 1
ATOM 1257 C CA . ALA A 1 157 ? 30.215 8.477 -12.379 1.00 64.19 157 ALA A CA 1
ATOM 1258 C C . ALA A 1 157 ? 30.227 8.680 -13.910 1.00 64.19 157 ALA A C 1
ATOM 1260 O O . ALA A 1 157 ? 31.271 8.988 -14.478 1.00 64.19 157 ALA A O 1
ATOM 1261 N N . TYR A 1 158 ? 29.075 8.503 -14.567 1.00 66.06 158 TYR A N 1
ATOM 1262 C CA . TYR A 1 158 ? 28.851 8.528 -16.017 1.00 66.06 158 TYR A CA 1
ATOM 1263 C C . TYR A 1 158 ? 29.796 9.429 -16.843 1.00 66.06 158 TYR A C 1
ATOM 1265 O O . TYR A 1 158 ? 29.927 10.630 -16.593 1.00 66.06 158 TYR A O 1
ATOM 1273 N N . ALA A 1 159 ? 30.387 8.825 -17.884 1.00 61.66 159 ALA A N 1
ATOM 1274 C CA . ALA A 1 159 ? 31.432 9.392 -18.746 1.00 61.66 159 ALA A CA 1
ATOM 1275 C C . ALA A 1 159 ? 30.930 9.948 -20.100 1.00 61.66 159 ALA A C 1
ATOM 1277 O O . ALA A 1 159 ? 31.736 10.237 -20.984 1.00 61.66 159 ALA A O 1
ATOM 1278 N N . GLY A 1 160 ? 29.614 10.072 -20.296 1.00 70.69 160 GLY A N 1
ATOM 1279 C CA . GLY A 1 160 ? 29.038 10.659 -21.513 1.00 70.69 160 GLY A CA 1
ATOM 1280 C C . GLY A 1 160 ? 28.988 12.191 -21.489 1.00 70.69 160 GLY A C 1
ATOM 1281 O O . GLY A 1 160 ? 29.330 12.838 -20.497 1.00 70.69 160 GLY A O 1
ATOM 1282 N N . VAL A 1 161 ? 28.541 12.788 -22.598 1.00 81.50 161 VAL A N 1
ATOM 1283 C CA . VAL A 1 161 ? 28.393 14.249 -22.703 1.00 81.50 161 VAL A CA 1
ATOM 1284 C C . VAL A 1 161 ? 27.059 14.667 -22.101 1.00 81.50 161 VAL A C 1
ATOM 1286 O O . VAL A 1 161 ? 26.006 14.213 -22.546 1.00 81.50 161 VAL A O 1
ATOM 1289 N N . GLU A 1 162 ? 27.117 15.562 -21.117 1.00 89.06 162 GLU A N 1
ATOM 1290 C CA . GLU A 1 162 ? 25.939 16.146 -20.480 1.00 89.06 162 GLU A CA 1
ATOM 1291 C C . GLU A 1 162 ? 25.856 17.645 -20.746 1.00 89.06 162 GLU A C 1
ATOM 1293 O O . GLU A 1 162 ? 26.871 18.361 -20.698 1.00 89.06 162 GLU A O 1
ATOM 1298 N N . SER A 1 163 ? 24.637 18.099 -21.027 1.00 90.00 163 SER A N 1
ATOM 1299 C CA . SER A 1 163 ? 24.312 19.491 -21.313 1.00 90.00 163 SER A CA 1
ATOM 1300 C C . SER A 1 163 ? 22.977 19.892 -20.696 1.00 90.00 163 SER A C 1
ATOM 1302 O O . SER A 1 163 ? 22.066 19.080 -20.532 1.00 90.00 163 SER A O 1
ATOM 1304 N N . LEU A 1 164 ? 22.881 21.174 -20.360 1.00 91.38 164 LEU A N 1
ATOM 1305 C CA . LEU A 1 164 ? 21.633 21.834 -20.011 1.00 91.38 164 LEU A CA 1
ATOM 1306 C C . LEU A 1 164 ? 21.082 22.485 -21.280 1.00 91.38 164 LEU A C 1
ATOM 1308 O O . LEU A 1 164 ? 21.786 23.254 -21.933 1.00 91.38 164 LEU A O 1
ATOM 1312 N N . GLU A 1 165 ? 19.842 22.171 -21.630 1.00 92.12 165 GLU A N 1
ATOM 1313 C CA . GLU A 1 165 ? 19.141 22.755 -22.772 1.00 92.12 165 GLU A CA 1
ATOM 1314 C C . GLU A 1 165 ? 17.817 23.384 -22.332 1.00 92.12 165 GLU A C 1
ATOM 1316 O O . GLU A 1 165 ? 17.304 23.115 -21.246 1.00 92.12 165 GLU A O 1
ATOM 1321 N N . GLU A 1 166 ? 17.247 24.227 -23.189 1.00 92.19 166 GLU A N 1
ATOM 1322 C CA . GLU A 1 166 ? 15.913 24.790 -22.998 1.00 92.19 166 GLU A CA 1
ATOM 1323 C C . GLU A 1 166 ? 14.964 24.309 -24.089 1.00 92.19 166 GLU A C 1
ATOM 1325 O O . GLU A 1 166 ? 15.346 24.159 -25.257 1.00 92.19 166 GLU A O 1
ATOM 1330 N N . MET A 1 167 ? 13.703 24.116 -23.716 1.00 92.94 167 MET A N 1
ATOM 1331 C CA . MET A 1 167 ? 12.619 23.808 -24.637 1.00 92.94 167 MET A CA 1
ATOM 1332 C C . MET A 1 167 ? 11.389 24.641 -24.325 1.00 92.94 167 MET A C 1
ATOM 1334 O O . MET A 1 167 ? 11.032 24.848 -23.169 1.00 92.94 167 MET A O 1
ATOM 1338 N N . VAL A 1 168 ? 10.733 25.106 -25.383 1.00 94.00 168 VAL A N 1
ATOM 1339 C CA . VAL A 1 168 ? 9.440 25.774 -25.306 1.00 94.00 168 VAL A CA 1
ATOM 1340 C C . VAL A 1 168 ? 8.414 24.828 -25.898 1.00 94.00 168 VAL A C 1
ATOM 1342 O O . VAL A 1 168 ? 8.569 24.394 -27.038 1.00 94.00 168 VAL A O 1
ATOM 1345 N N . VAL A 1 169 ? 7.394 24.495 -25.116 1.00 93.06 169 VAL A N 1
ATOM 1346 C CA . VAL A 1 169 ? 6.290 23.649 -25.562 1.00 93.06 169 VAL A CA 1
ATOM 1347 C C . VAL A 1 169 ? 5.065 24.541 -25.745 1.00 93.06 169 VAL A C 1
ATOM 1349 O O . VAL A 1 169 ? 4.556 25.080 -24.750 1.00 93.06 169 VAL A O 1
ATOM 1352 N N . PRO A 1 170 ? 4.604 24.744 -26.992 1.00 89.75 170 PRO A N 1
ATOM 1353 C CA . PRO A 1 170 ? 3.334 25.397 -27.235 1.00 89.75 170 PRO A CA 1
ATOM 1354 C C . PRO A 1 170 ? 2.215 24.438 -26.833 1.00 89.75 170 PRO A C 1
ATOM 1356 O O . PRO A 1 170 ? 2.219 23.261 -27.180 1.00 89.75 170 PRO A O 1
ATOM 1359 N N . TRP A 1 171 ? 1.237 24.952 -26.109 1.00 87.44 171 TRP A N 1
ATOM 1360 C CA . TRP A 1 171 ? 0.060 24.207 -25.699 1.00 87.44 171 TRP A CA 1
ATOM 1361 C C . TRP A 1 171 ? -1.172 25.095 -25.823 1.00 87.44 171 TRP A C 1
ATOM 1363 O O . TRP A 1 171 ? -1.118 26.328 -25.690 1.00 87.44 171 TRP A O 1
ATOM 1373 N N . ARG A 1 172 ? -2.311 24.479 -26.118 1.00 82.00 172 ARG A N 1
ATOM 1374 C CA . ARG A 1 172 ? -3.595 25.171 -26.093 1.00 82.00 172 ARG A CA 1
ATOM 1375 C C . ARG A 1 172 ? -4.330 24.695 -24.854 1.00 82.00 172 ARG A C 1
ATOM 1377 O O . ARG A 1 172 ? -4.576 23.499 -24.764 1.00 82.00 172 ARG A O 1
ATOM 1384 N N . PRO A 1 173 ? -4.698 25.585 -23.918 1.00 67.88 173 PRO A N 1
ATOM 1385 C CA . PRO A 1 173 ? -5.643 25.177 -22.895 1.00 67.88 173 PRO A CA 1
ATOM 1386 C C . PRO A 1 173 ? -6.868 24.626 -23.613 1.00 67.88 173 PRO A C 1
ATOM 1388 O O . PRO A 1 173 ? -7.346 25.248 -24.572 1.00 67.88 173 PRO A O 1
ATOM 1391 N N . ALA A 1 174 ? -7.332 23.446 -23.197 1.00 63.28 174 ALA A N 1
ATOM 1392 C CA . ALA A 1 174 ? -8.611 22.938 -23.660 1.00 63.28 174 ALA A CA 1
ATOM 1393 C C . ALA A 1 174 ? -9.614 24.090 -23.513 1.00 63.28 174 ALA A C 1
ATOM 1395 O O . ALA A 1 174 ? -9.700 24.687 -22.435 1.00 63.28 174 ALA A O 1
ATOM 1396 N N . ARG A 1 175 ? -10.264 24.495 -24.621 1.00 48.06 175 ARG A N 1
ATOM 1397 C CA . ARG A 1 175 ? -11.255 25.583 -24.608 1.00 48.06 175 ARG A CA 1
ATOM 1398 C C . ARG A 1 175 ? -12.153 25.318 -23.408 1.00 48.06 175 ARG A C 1
ATOM 1400 O O . ARG A 1 175 ? -12.747 24.251 -23.347 1.00 48.06 175 ARG A O 1
ATOM 1407 N N . ALA A 1 176 ? -12.259 26.261 -22.478 1.00 45.62 176 ALA A N 1
ATOM 1408 C CA . ALA A 1 176 ? -13.454 26.319 -21.657 1.00 45.62 176 ALA A CA 1
ATOM 1409 C C . ALA A 1 176 ? -14.559 26.721 -22.645 1.00 45.62 176 ALA A C 1
ATOM 1411 O O . ALA A 1 176 ? -14.388 27.759 -23.290 1.00 45.62 176 ALA A O 1
ATOM 1412 N N . PRO A 1 177 ? -15.608 25.914 -22.895 1.00 37.91 177 PRO A N 1
ATOM 1413 C CA . PRO A 1 177 ? -16.609 26.347 -23.858 1.00 37.91 177 PRO A CA 1
ATOM 1414 C C . PRO A 1 177 ? -17.231 27.708 -23.469 1.00 37.91 177 PRO A C 1
ATOM 1416 O O . PRO A 1 177 ? -17.133 28.175 -22.327 1.00 37.91 177 PRO A O 1
ATOM 1419 N N . SER A 1 178 ? -17.822 28.378 -24.448 1.00 40.53 178 SER A N 1
ATOM 1420 C CA . SER A 1 178 ? -18.474 29.685 -24.319 1.00 40.53 178 SER A CA 1
ATOM 1421 C C . SER A 1 178 ? -19.444 29.729 -23.131 1.00 40.53 178 SER A C 1
ATOM 1423 O O . SER A 1 178 ? -20.075 28.724 -22.795 1.00 40.53 178 SER A O 1
ATOM 1425 N N . ALA A 1 179 ? -19.519 30.893 -22.479 1.00 44.09 179 ALA A N 1
ATOM 1426 C CA . ALA A 1 179 ? -20.315 31.129 -21.275 1.00 44.09 179 ALA A CA 1
ATOM 1427 C C . ALA A 1 179 ? -21.838 31.035 -21.503 1.00 44.09 179 ALA A C 1
ATOM 1429 O O . ALA A 1 179 ? -22.543 30.741 -20.552 1.00 44.09 179 ALA A O 1
ATOM 1430 N N . ASP A 1 180 ? -22.333 31.159 -22.740 1.00 43.22 180 ASP A N 1
ATOM 1431 C CA . ASP A 1 180 ? -23.786 31.175 -23.007 1.00 43.22 180 ASP A CA 1
ATOM 1432 C C . ASP A 1 180 ? -24.378 29.843 -23.500 1.00 43.22 180 ASP A C 1
ATOM 1434 O O . ASP A 1 180 ? -25.590 29.664 -23.481 1.00 43.22 180 ASP A O 1
ATOM 1438 N N . GLU A 1 181 ? -23.554 28.865 -23.886 1.00 40.97 181 GLU A N 1
ATOM 1439 C CA . GLU A 1 181 ? -24.034 27.532 -24.314 1.00 40.97 181 GLU A CA 1
ATOM 1440 C C . GLU A 1 181 ? -23.588 26.411 -23.354 1.00 40.97 181 GLU A C 1
ATOM 1442 O O . GLU A 1 181 ? -23.900 25.239 -23.550 1.00 40.97 181 GLU A O 1
ATOM 1447 N N . GLY A 1 182 ? -22.824 26.760 -22.310 1.00 39.66 182 GLY A N 1
ATOM 1448 C CA . GLY A 1 182 ? -22.042 25.815 -21.515 1.00 39.66 182 GLY A CA 1
ATOM 1449 C C . GLY A 1 182 ? -22.452 25.621 -20.058 1.00 39.66 182 GLY A C 1
ATOM 1450 O O . GLY A 1 182 ? -21.918 24.704 -19.436 1.00 39.66 182 GLY A O 1
ATOM 1451 N N . GLU A 1 183 ? -23.345 26.435 -19.492 1.00 38.16 183 GLU A N 1
ATOM 1452 C CA . GLU A 1 183 ? -23.708 26.293 -18.073 1.00 38.16 183 GLU A CA 1
ATOM 1453 C C . GLU A 1 183 ? -24.577 25.060 -17.811 1.00 38.16 183 GLU A C 1
ATOM 1455 O O . GLU A 1 183 ? -24.343 24.364 -16.829 1.00 38.16 183 GLU A O 1
ATOM 1460 N N . ALA A 1 184 ? -25.477 24.694 -18.727 1.00 41.44 184 ALA A N 1
ATOM 1461 C CA . ALA A 1 184 ? -26.320 23.513 -18.538 1.00 41.44 184 ALA A CA 1
ATOM 1462 C C . ALA A 1 184 ? -25.541 22.182 -18.634 1.00 41.44 184 ALA A C 1
ATOM 1464 O O . ALA A 1 184 ? -25.866 21.244 -17.918 1.00 41.44 184 ALA A O 1
ATOM 1465 N N . GLY A 1 185 ? -24.502 22.098 -19.479 1.00 40.97 185 GLY A N 1
ATOM 1466 C CA . GLY A 1 185 ? -23.740 20.855 -19.703 1.00 40.97 185 GLY A CA 1
ATOM 1467 C C . GLY A 1 185 ? -22.454 20.701 -18.878 1.00 40.97 185 GLY A C 1
ATOM 1468 O O . GLY A 1 185 ? -22.053 19.585 -18.570 1.00 40.97 185 GLY A O 1
ATOM 1469 N N . ARG A 1 186 ? -21.783 21.797 -18.482 1.00 40.50 186 ARG A N 1
ATOM 1470 C CA . ARG A 1 186 ? -20.539 21.710 -17.681 1.00 40.50 186 ARG A CA 1
ATOM 1471 C C . ARG A 1 186 ? -20.745 21.561 -16.190 1.00 40.50 186 ARG A C 1
ATOM 1473 O O . ARG A 1 186 ? -19.833 21.067 -15.522 1.00 40.50 186 ARG A O 1
ATOM 1480 N N . LEU A 1 187 ? -21.862 22.065 -15.666 1.00 44.28 187 LEU A N 1
ATOM 1481 C CA . LEU A 1 187 ? -22.267 21.715 -14.312 1.00 44.28 187 LEU A CA 1
ATOM 1482 C C . LEU A 1 187 ? -22.416 20.197 -14.239 1.00 44.28 187 LEU A C 1
ATOM 1484 O O . LEU A 1 187 ? -21.843 19.605 -13.337 1.00 44.28 187 LEU A O 1
ATOM 1488 N N . ASP A 1 188 ? -23.014 19.584 -15.264 1.00 48.59 188 ASP A N 1
ATOM 1489 C CA . ASP A 1 188 ? -23.212 18.139 -15.335 1.00 48.59 188 ASP A CA 1
ATOM 1490 C C . ASP A 1 188 ? -21.889 17.362 -15.424 1.00 48.59 188 ASP A C 1
ATOM 1492 O O . ASP A 1 188 ? -21.700 16.461 -14.630 1.00 48.59 188 ASP A O 1
ATOM 1496 N N . ASP A 1 189 ? -20.909 17.754 -16.253 1.00 46.03 189 ASP A N 1
ATOM 1497 C CA . ASP A 1 189 ? -19.616 17.035 -16.353 1.00 46.03 189 ASP A CA 1
ATOM 1498 C C . ASP A 1 189 ? -18.686 17.214 -15.131 1.00 46.03 189 ASP A C 1
ATOM 1500 O O . ASP A 1 189 ? -17.948 16.298 -14.750 1.00 46.03 189 ASP A O 1
ATOM 1504 N N . ARG A 1 190 ? -18.666 18.402 -14.503 1.00 46.03 190 ARG A N 1
ATOM 1505 C CA . ARG A 1 190 ? -17.872 18.638 -13.278 1.00 46.03 190 ARG A CA 1
ATOM 1506 C C . ARG A 1 190 ? -18.543 18.055 -12.047 1.00 46.03 190 ARG A C 1
ATOM 1508 O O . ARG A 1 190 ? -17.827 17.545 -11.183 1.00 46.03 190 ARG A O 1
ATOM 1515 N N . ASP A 1 191 ? -19.868 18.127 -11.966 1.00 50.19 191 ASP A N 1
ATOM 1516 C CA . ASP A 1 191 ? -20.612 17.380 -10.964 1.00 50.19 191 ASP A CA 1
ATOM 1517 C C . ASP A 1 191 ? -20.488 15.887 -11.231 1.00 50.19 191 ASP A C 1
ATOM 1519 O O . ASP A 1 191 ? -20.297 15.165 -10.271 1.00 50.19 191 ASP A O 1
ATOM 1523 N N . ASP A 1 192 ? -20.463 15.403 -12.472 1.00 53.25 192 ASP A N 1
ATOM 1524 C CA . ASP A 1 192 ? -20.277 13.981 -12.776 1.00 53.25 192 ASP A CA 1
ATOM 1525 C C . ASP A 1 192 ? -18.888 13.494 -12.387 1.00 53.25 192 ASP A C 1
ATOM 1527 O O . ASP A 1 192 ? -18.768 12.430 -11.788 1.00 53.25 192 ASP A O 1
ATOM 1531 N N . LEU A 1 193 ? -17.827 14.260 -12.647 1.00 48.44 193 LEU A N 1
ATOM 1532 C CA . LEU A 1 193 ? -16.483 13.907 -12.182 1.00 48.44 193 LEU A CA 1
ATOM 1533 C C . LEU A 1 193 ? -16.357 13.990 -10.656 1.00 48.44 193 LEU A C 1
ATOM 1535 O O . LEU A 1 193 ? -15.741 13.109 -10.064 1.00 48.44 193 LEU A O 1
ATOM 1539 N N . ARG A 1 194 ? -16.966 14.989 -10.002 1.00 55.22 194 ARG A N 1
ATOM 1540 C CA . ARG A 1 194 ? -17.018 15.077 -8.528 1.00 55.22 194 ARG A CA 1
ATOM 1541 C C . ARG A 1 194 ? -17.922 14.016 -7.894 1.00 55.22 194 ARG A C 1
ATOM 1543 O O . ARG A 1 194 ? -17.645 13.591 -6.779 1.00 55.22 194 ARG A O 1
ATOM 1550 N N . ARG A 1 195 ? -18.976 13.577 -8.584 1.00 57.94 195 ARG A N 1
ATOM 1551 C CA . ARG A 1 195 ? -19.863 12.470 -8.192 1.00 57.94 195 ARG A CA 1
ATOM 1552 C C . ARG A 1 195 ? -19.161 11.130 -8.384 1.00 57.94 195 ARG A C 1
ATOM 1554 O O . ARG A 1 195 ? -19.314 10.253 -7.544 1.00 57.94 195 ARG A O 1
ATOM 1561 N N . ARG A 1 196 ? -18.382 10.971 -9.461 1.00 54.50 196 ARG A N 1
ATOM 1562 C CA . ARG A 1 196 ? -17.599 9.756 -9.756 1.00 54.50 196 ARG A CA 1
ATOM 1563 C C . ARG A 1 196 ? -16.359 9.625 -8.874 1.00 54.50 196 ARG A C 1
ATOM 1565 O O . ARG A 1 196 ? -16.006 8.511 -8.508 1.00 54.50 196 ARG A O 1
ATOM 1572 N N . PHE A 1 197 ? -15.716 10.739 -8.530 1.00 62.53 197 PHE A N 1
ATOM 1573 C CA . PHE A 1 197 ? -14.515 10.794 -7.696 1.00 62.53 197 PHE A CA 1
ATOM 1574 C C . PHE A 1 197 ? -14.670 11.881 -6.629 1.00 62.53 197 PHE A C 1
ATOM 1576 O O . PHE A 1 197 ? -14.123 12.981 -6.775 1.00 62.53 197 PHE A O 1
ATOM 1583 N N . PRO A 1 198 ? -15.441 11.609 -5.562 1.00 66.75 198 PRO A N 1
ATOM 1584 C CA . PRO A 1 198 ? -15.540 12.542 -4.455 1.00 66.75 198 PRO A CA 1
ATOM 1585 C C . PRO A 1 198 ? -14.145 12.782 -3.851 1.00 66.75 198 PRO A C 1
ATOM 1587 O O . PRO A 1 198 ? -13.336 11.847 -3.776 1.00 66.75 198 PRO A O 1
ATOM 1590 N N . PRO A 1 199 ? -13.830 14.027 -3.441 1.00 72.31 199 PRO A N 1
ATOM 1591 C CA . PRO A 1 199 ? -12.584 14.311 -2.741 1.00 72.31 199 PRO A CA 1
ATOM 1592 C C . PRO A 1 199 ? -12.487 13.425 -1.498 1.00 72.31 199 PRO A C 1
ATOM 1594 O O . PRO A 1 199 ? -13.493 13.193 -0.822 1.00 72.31 199 PRO A O 1
ATOM 1597 N N . MET A 1 200 ? -11.283 12.922 -1.209 1.00 80.25 200 MET A N 1
ATOM 1598 C CA . MET A 1 200 ? -11.096 12.064 -0.044 1.00 80.25 200 MET A CA 1
ATOM 1599 C C . MET A 1 200 ? -11.485 12.816 1.240 1.00 80.25 200 MET A C 1
ATOM 1601 O O . MET A 1 200 ? -11.173 14.003 1.371 1.00 80.25 200 MET A O 1
ATOM 1605 N N . PRO A 1 201 ? -12.163 12.145 2.185 1.00 82.69 201 PRO A N 1
ATOM 1606 C CA . PRO A 1 201 ? -12.499 12.733 3.474 1.00 82.69 201 PRO A CA 1
ATOM 1607 C C . PRO A 1 201 ? -11.260 13.206 4.241 1.00 82.69 201 PRO A C 1
ATOM 1609 O O . PRO A 1 201 ? -10.181 12.623 4.116 1.00 82.69 201 PRO A O 1
ATOM 1612 N N . ASP A 1 202 ? -11.444 14.217 5.093 1.00 82.12 202 ASP A N 1
ATOM 1613 C CA . ASP A 1 202 ? -10.375 14.817 5.904 1.00 82.12 202 ASP A CA 1
ATOM 1614 C C . ASP A 1 202 ? -9.573 13.754 6.679 1.00 82.12 202 ASP A C 1
ATOM 1616 O O . ASP A 1 202 ? -10.129 12.850 7.318 1.00 82.12 202 ASP A O 1
ATOM 1620 N N . GLY A 1 203 ? -8.248 13.844 6.588 1.00 82.62 203 GLY A N 1
ATOM 1621 C CA . GLY A 1 203 ? -7.290 12.943 7.221 1.00 82.62 203 GLY A CA 1
ATOM 1622 C C . GLY A 1 203 ? -7.003 11.674 6.417 1.00 82.62 203 GLY A C 1
ATOM 1623 O O . GLY A 1 203 ? -5.918 11.110 6.567 1.00 82.62 203 GLY A O 1
ATOM 1624 N N . LEU A 1 204 ? -7.924 11.223 5.556 1.00 88.69 204 LEU A N 1
ATOM 1625 C CA . LEU A 1 204 ? -7.669 10.109 4.634 1.00 88.69 204 LEU A CA 1
ATOM 1626 C C . LEU A 1 204 ? -6.885 10.576 3.402 1.00 88.69 204 LEU A C 1
ATOM 1628 O O . LEU A 1 204 ? -6.048 9.831 2.903 1.00 88.69 204 LEU A O 1
ATOM 1632 N N . ASP A 1 205 ? -7.099 11.807 2.952 1.00 85.50 205 ASP A N 1
ATOM 1633 C CA . ASP A 1 205 ? -6.394 12.435 1.833 1.00 85.50 205 ASP A CA 1
ATOM 1634 C C . ASP A 1 205 ? -4.868 12.516 2.018 1.00 85.50 205 ASP A C 1
ATOM 1636 O O . ASP A 1 205 ? -4.113 12.275 1.078 1.00 85.50 205 ASP A O 1
ATOM 1640 N N . GLU A 1 206 ? -4.409 12.793 3.239 1.00 83.88 206 GLU A N 1
ATOM 1641 C CA . GLU A 1 206 ? -2.984 12.942 3.554 1.00 83.88 206 GLU A CA 1
ATOM 1642 C C . GLU A 1 206 ? -2.225 11.609 3.684 1.00 83.88 206 GLU A C 1
ATOM 1644 O O . GLU A 1 206 ? -1.023 11.555 3.420 1.00 83.88 206 GLU A O 1
ATOM 1649 N N . ALA A 1 207 ? -2.891 10.541 4.141 1.00 88.50 207 ALA A N 1
ATOM 1650 C CA . ALA A 1 207 ? -2.223 9.298 4.553 1.00 88.50 207 ALA A CA 1
ATOM 1651 C C . ALA A 1 207 ? -2.771 8.021 3.910 1.00 88.50 207 ALA A C 1
ATOM 1653 O O . ALA A 1 207 ? -2.224 6.938 4.145 1.00 88.50 207 ALA A O 1
ATOM 1654 N N . CYS A 1 208 ? -3.820 8.109 3.094 1.00 92.81 208 CYS A N 1
ATOM 1655 C CA . CYS A 1 208 ? -4.419 6.956 2.436 1.00 92.81 208 CYS A CA 1
ATOM 1656 C C . CYS A 1 208 ? -4.396 7.070 0.912 1.00 92.81 208 CYS A C 1
ATOM 1658 O O . CYS A 1 208 ? -4.185 8.122 0.318 1.00 92.81 208 CYS A O 1
ATOM 1660 N N . ARG A 1 209 ? -4.638 5.927 0.280 1.00 91.75 209 ARG A N 1
ATOM 1661 C CA . ARG A 1 209 ? -4.990 5.786 -1.130 1.00 91.75 209 ARG A CA 1
ATOM 1662 C C . ARG A 1 209 ? -6.409 5.257 -1.238 1.00 91.75 209 ARG A C 1
ATOM 1664 O O . ARG A 1 209 ? -6.729 4.272 -0.575 1.00 91.75 209 ARG A O 1
ATOM 1671 N N . ALA A 1 210 ? -7.240 5.843 -2.088 1.00 91.19 210 ALA A N 1
ATOM 1672 C CA . ALA A 1 210 ? -8.581 5.334 -2.355 1.00 91.19 210 ALA A CA 1
ATOM 1673 C C . ALA A 1 210 ? -8.527 4.200 -3.396 1.00 91.19 210 ALA A C 1
ATOM 1675 O O . ALA A 1 210 ? -8.647 4.440 -4.594 1.00 91.19 210 ALA A O 1
ATOM 1676 N N . LEU A 1 211 ? -8.371 2.949 -2.948 1.00 91.50 211 LEU A N 1
ATOM 1677 C CA . LEU A 1 211 ? -8.245 1.788 -3.847 1.00 91.50 211 LEU A CA 1
ATOM 1678 C C . LEU A 1 211 ? -9.474 1.587 -4.744 1.00 91.50 211 LEU A C 1
ATOM 1680 O O . LEU A 1 211 ? -9.345 1.123 -5.872 1.00 91.50 211 LEU A O 1
ATOM 1684 N N . HIS A 1 212 ? -10.661 1.932 -4.248 1.00 88.69 212 HIS A N 1
ATOM 1685 C CA . HIS A 1 212 ? -11.902 1.868 -5.019 1.00 88.69 212 HIS A CA 1
ATOM 1686 C C . HIS A 1 212 ? -11.921 2.909 -6.155 1.00 88.69 212 HIS A C 1
ATOM 1688 O O . HIS A 1 212 ? -12.359 2.599 -7.255 1.00 88.69 212 HIS A O 1
ATOM 1694 N N . GLN A 1 213 ? -11.368 4.108 -5.935 1.00 87.44 213 GLN A N 1
ATOM 1695 C CA . GLN A 1 213 ? -11.209 5.118 -6.988 1.00 87.44 213 GLN A CA 1
ATOM 1696 C C . GLN A 1 213 ? -10.118 4.715 -7.989 1.00 87.44 213 GLN A C 1
ATOM 1698 O O . GLN A 1 213 ? -10.328 4.822 -9.196 1.00 87.44 213 GLN A O 1
ATOM 1703 N N . GLU A 1 214 ? -8.980 4.194 -7.506 1.00 85.56 214 GLU A N 1
ATOM 1704 C CA . GLU A 1 214 ? -7.913 3.646 -8.360 1.00 85.56 214 GLU A CA 1
ATOM 1705 C C . GLU A 1 214 ? -8.447 2.552 -9.298 1.00 85.56 214 GLU A C 1
ATOM 1707 O O . GLU A 1 214 ? -8.075 2.509 -10.470 1.00 85.56 214 GLU A O 1
ATOM 1712 N N . ALA A 1 215 ? -9.344 1.694 -8.803 1.00 82.69 215 ALA A N 1
ATOM 1713 C CA . ALA A 1 215 ? -9.944 0.621 -9.589 1.00 82.69 215 ALA A CA 1
ATOM 1714 C C . ALA A 1 215 ? -10.881 1.125 -10.702 1.00 82.69 215 ALA A C 1
ATOM 1716 O O . ALA A 1 215 ? -10.973 0.487 -11.750 1.00 82.69 215 ALA A O 1
ATOM 1717 N N . THR A 1 216 ? -11.541 2.272 -10.516 1.00 73.06 216 THR A N 1
ATOM 1718 C CA . THR A 1 216 ? -12.378 2.907 -11.551 1.00 73.06 216 THR A CA 1
ATOM 1719 C C . THR A 1 216 ? -11.536 3.550 -12.658 1.00 73.06 216 THR A C 1
ATOM 1721 O O . THR A 1 216 ? -11.962 3.605 -13.810 1.00 73.06 216 THR A O 1
ATOM 1724 N N . LEU A 1 217 ? -10.337 4.046 -12.326 1.00 66.69 217 LEU A N 1
ATOM 1725 C CA . LEU A 1 217 ? -9.465 4.786 -13.249 1.00 66.69 217 LEU A CA 1
ATOM 1726 C C . LEU A 1 217 ? -8.684 3.886 -14.224 1.00 66.69 217 LEU A C 1
ATOM 1728 O O . LEU A 1 217 ? -8.154 4.379 -15.219 1.00 66.69 217 LEU A O 1
ATOM 1732 N N . GLY A 1 218 ? -8.622 2.574 -13.987 1.00 60.59 218 GLY A N 1
ATOM 1733 C CA . GLY A 1 218 ? -7.995 1.636 -14.915 1.00 60.59 218 GLY A CA 1
ATOM 1734 C C . GLY A 1 218 ? -7.949 0.195 -14.403 1.00 60.59 218 GLY A C 1
ATOM 1735 O O . GLY A 1 218 ? -8.260 -0.068 -13.242 1.00 60.59 218 GLY A O 1
ATOM 1736 N N . PRO A 1 219 ? -7.543 -0.769 -15.252 1.00 57.25 219 PRO A N 1
ATOM 1737 C CA . PRO A 1 219 ? -7.435 -2.173 -14.875 1.00 57.25 219 PRO A CA 1
ATOM 1738 C C . PRO A 1 219 ? -6.234 -2.372 -13.941 1.00 57.25 219 PRO A C 1
ATOM 1740 O O . PRO A 1 219 ? -5.156 -2.790 -14.370 1.00 57.25 219 PRO A O 1
ATOM 1743 N N . GLY A 1 220 ? -6.417 -2.053 -12.660 1.00 61.41 220 GLY A N 1
ATOM 1744 C CA . GLY A 1 220 ? -5.446 -2.314 -11.605 1.00 61.41 220 GLY A CA 1
ATOM 1745 C C . GLY A 1 220 ? -5.120 -3.805 -11.447 1.00 61.41 220 GLY A C 1
ATOM 1746 O O . GLY A 1 220 ? -5.539 -4.682 -12.215 1.00 61.41 220 GLY A O 1
ATOM 1747 N N . GLU A 1 221 ? -4.328 -4.131 -10.433 1.00 67.38 221 GLU A N 1
ATOM 1748 C CA . GLU A 1 221 ? -4.077 -5.526 -10.073 1.00 67.38 221 GLU A CA 1
ATOM 1749 C C . GLU A 1 221 ? -5.366 -6.175 -9.549 1.00 67.38 221 GLU A C 1
ATOM 1751 O O . GLU A 1 221 ? -5.870 -5.808 -8.491 1.00 67.38 221 GLU A O 1
ATOM 1756 N N . ARG A 1 222 ? -5.901 -7.131 -10.317 1.00 77.38 222 ARG A N 1
ATOM 1757 C CA . ARG A 1 222 ? -7.059 -7.967 -9.970 1.00 77.38 222 ARG A CA 1
ATOM 1758 C C . ARG A 1 222 ? -6.571 -9.292 -9.388 1.00 77.38 222 ARG A C 1
ATOM 1760 O O . ARG A 1 222 ? -5.538 -9.812 -9.826 1.00 77.38 222 ARG A O 1
ATOM 1767 N N . ALA A 1 223 ? -7.310 -9.862 -8.442 1.00 81.38 223 ALA A N 1
ATOM 1768 C CA . ALA A 1 223 ? -6.986 -11.175 -7.889 1.00 81.38 223 ALA A CA 1
ATOM 1769 C C . ALA A 1 223 ? -7.628 -12.270 -8.744 1.00 81.38 223 ALA A C 1
ATOM 1771 O O . ALA A 1 223 ? -8.832 -12.506 -8.684 1.00 81.38 223 ALA A O 1
ATOM 1772 N N . PHE A 1 224 ? -6.813 -12.966 -9.534 1.00 82.19 224 PHE A N 1
ATOM 1773 C CA . PHE A 1 224 ? -7.275 -14.110 -10.317 1.00 82.19 224 PHE A CA 1
ATOM 1774 C C . PHE A 1 224 ? -7.414 -15.359 -9.441 1.00 82.19 224 PHE A C 1
ATOM 1776 O O . PHE A 1 224 ? -6.563 -15.613 -8.591 1.00 82.19 224 PHE A O 1
ATOM 1783 N N . GLN A 1 225 ? -8.454 -16.165 -9.699 1.00 87.06 225 GLN A N 1
ATOM 1784 C CA . GLN A 1 225 ? -8.693 -17.456 -9.031 1.00 87.06 225 GLN A CA 1
ATOM 1785 C C . GLN A 1 225 ? -8.853 -17.349 -7.500 1.00 87.06 225 GLN A C 1
ATOM 1787 O O . GLN A 1 225 ? -8.422 -18.230 -6.760 1.00 87.06 225 GLN A O 1
ATOM 1792 N N . ARG A 1 226 ? -9.461 -16.255 -7.021 1.00 91.38 226 ARG A N 1
ATOM 1793 C CA . ARG A 1 226 ? -9.689 -15.964 -5.591 1.00 91.38 226 ARG A CA 1
ATOM 1794 C C . ARG A 1 226 ? -11.152 -15.645 -5.264 1.00 91.38 226 ARG A C 1
ATOM 1796 O O . ARG A 1 226 ? -11.442 -15.039 -4.238 1.00 91.38 226 ARG A O 1
ATOM 1803 N N . ASP A 1 227 ? -12.091 -16.013 -6.138 1.00 90.19 227 ASP A N 1
ATOM 1804 C CA . ASP A 1 227 ? -13.507 -15.637 -6.007 1.00 90.19 227 ASP A CA 1
ATOM 1805 C C . ASP A 1 227 ? -14.121 -16.071 -4.677 1.00 90.19 227 ASP A C 1
ATOM 1807 O O . ASP A 1 227 ? -14.871 -15.313 -4.064 1.00 90.19 227 ASP A O 1
ATOM 1811 N N . ARG A 1 228 ? -13.762 -17.270 -4.207 1.00 92.75 228 ARG A N 1
ATOM 1812 C CA . ARG A 1 228 ? -14.238 -17.807 -2.931 1.00 92.75 228 ARG A CA 1
ATOM 1813 C C . ARG A 1 228 ? -13.739 -16.967 -1.760 1.00 92.75 228 ARG A C 1
ATOM 1815 O O . ARG A 1 228 ? -14.517 -16.642 -0.871 1.00 92.75 228 ARG A O 1
ATOM 1822 N N . GLU A 1 229 ? -12.459 -16.619 -1.746 1.00 94.88 229 GLU A N 1
ATOM 1823 C CA . GLU A 1 229 ? -11.873 -15.803 -0.688 1.00 94.88 229 GLU A CA 1
ATOM 1824 C C . GLU A 1 229 ? -12.447 -14.387 -0.690 1.00 94.88 229 GLU A C 1
ATOM 1826 O O . GLU A 1 229 ? -12.768 -13.868 0.376 1.00 94.88 229 GLU A O 1
ATOM 1831 N N . VAL A 1 230 ? -12.649 -13.786 -1.866 1.00 93.44 230 VAL A N 1
ATOM 1832 C CA . VAL A 1 230 ? -13.284 -12.464 -1.977 1.00 93.44 230 VAL A CA 1
ATOM 1833 C C . VAL A 1 230 ? -14.726 -12.509 -1.477 1.00 93.44 230 VAL A C 1
ATOM 1835 O O . VAL A 1 230 ? -15.148 -11.598 -0.766 1.00 93.44 230 VAL A O 1
ATOM 1838 N N . GLN A 1 231 ? -15.474 -13.566 -1.798 1.00 92.38 231 GLN A N 1
ATOM 1839 C CA . GLN A 1 231 ? -16.848 -13.751 -1.330 1.00 92.38 231 GLN A CA 1
ATOM 1840 C C . GLN A 1 231 ? -16.915 -13.873 0.200 1.00 92.38 231 GLN A C 1
ATOM 1842 O O . GLN A 1 231 ? -17.682 -13.159 0.842 1.00 92.38 231 GLN A O 1
ATOM 1847 N N . LEU A 1 232 ? -16.060 -14.704 0.800 1.00 93.81 232 LEU A N 1
ATOM 1848 C CA . LEU A 1 232 ? -15.991 -14.852 2.258 1.00 93.81 232 LEU A CA 1
ATOM 1849 C C . LEU A 1 232 ? -15.564 -13.550 2.948 1.00 93.81 232 LEU A C 1
ATOM 1851 O O . LEU A 1 232 ? -16.113 -13.177 3.984 1.00 93.81 232 LEU A O 1
ATOM 1855 N N . LEU A 1 233 ? -14.594 -12.837 2.371 1.00 94.62 233 LEU A N 1
ATOM 1856 C CA . LEU A 1 233 ? -14.152 -11.547 2.893 1.00 94.62 233 LEU A CA 1
ATOM 1857 C C . LEU A 1 233 ? -15.264 -10.494 2.797 1.00 94.62 233 LEU A C 1
ATOM 1859 O O . LEU A 1 233 ? -15.457 -9.718 3.730 1.00 94.62 233 LEU A O 1
ATOM 1863 N N . THR A 1 234 ? -16.025 -10.506 1.702 1.00 92.44 234 THR A N 1
ATOM 1864 C CA . THR A 1 234 ? -17.206 -9.657 1.506 1.00 92.44 234 THR A CA 1
ATOM 1865 C C . THR A 1 234 ? -18.215 -9.892 2.620 1.00 92.44 234 THR A C 1
ATOM 1867 O O . THR A 1 234 ? -18.575 -8.947 3.311 1.00 92.44 234 THR A O 1
ATOM 1870 N N . GLU A 1 235 ? -18.600 -11.145 2.868 1.00 91.00 235 GLU A N 1
ATOM 1871 C CA . GLU A 1 235 ? -19.557 -11.507 3.921 1.00 91.00 235 GLU A CA 1
ATOM 1872 C C . GLU A 1 235 ? -19.103 -11.049 5.314 1.00 91.00 235 GLU A C 1
ATOM 1874 O O . GLU A 1 235 ? -19.910 -10.543 6.098 1.00 91.00 235 GLU A O 1
ATOM 1879 N N . LEU A 1 236 ? -17.804 -11.166 5.613 1.00 91.62 236 LEU A N 1
ATOM 1880 C CA . LEU A 1 236 ? -17.227 -10.694 6.873 1.00 91.62 236 LEU A CA 1
ATOM 1881 C C . LEU A 1 236 ? -17.298 -9.170 7.025 1.00 91.62 236 LEU A C 1
ATOM 1883 O O . LEU A 1 236 ? -17.585 -8.683 8.118 1.00 91.62 236 LEU A O 1
ATOM 1887 N N . LEU A 1 237 ? -17.029 -8.421 5.954 1.00 90.38 237 LEU A N 1
ATOM 1888 C CA . LEU A 1 237 ? -16.968 -6.957 5.983 1.00 90.38 237 LEU A CA 1
ATOM 1889 C C . LEU A 1 237 ? -18.341 -6.294 5.867 1.00 90.38 237 LEU A C 1
ATOM 1891 O O . LEU A 1 237 ? -18.545 -5.211 6.412 1.00 90.38 237 LEU A O 1
ATOM 1895 N N . THR A 1 238 ? -19.285 -6.932 5.176 1.00 86.69 238 THR A N 1
ATOM 1896 C CA . THR A 1 238 ? -20.654 -6.430 4.991 1.00 86.69 238 THR A CA 1
ATOM 1897 C C . THR A 1 238 ? -21.628 -6.968 6.035 1.00 86.69 238 THR A C 1
ATOM 1899 O O . THR A 1 238 ? -22.831 -6.730 5.930 1.00 86.69 238 THR A O 1
ATOM 1902 N N . GLY A 1 239 ? -21.126 -7.716 7.019 1.00 84.44 239 GLY A N 1
ATOM 1903 C CA . GLY A 1 239 ? -21.909 -8.213 8.140 1.00 84.44 239 GLY A CA 1
ATOM 1904 C C . GLY A 1 239 ? -22.490 -7.091 9.016 1.00 84.44 239 GLY A C 1
ATOM 1905 O O . GLY A 1 239 ? -22.154 -5.916 8.861 1.00 84.44 239 GLY A O 1
ATOM 1906 N N . PRO A 1 240 ? -23.351 -7.438 9.988 1.00 81.44 240 PRO A N 1
ATOM 1907 C CA . PRO A 1 240 ? -24.064 -6.463 10.819 1.00 81.44 240 PRO A CA 1
ATOM 1908 C C . PRO A 1 240 ? -23.152 -5.603 11.705 1.00 81.44 240 PRO A C 1
ATOM 1910 O O . PRO A 1 240 ? -23.570 -4.547 12.171 1.00 81.44 240 PRO A O 1
ATOM 1913 N N . ARG A 1 241 ? -21.913 -6.041 11.955 1.00 85.56 241 ARG A N 1
ATOM 1914 C CA . ARG A 1 241 ? -20.927 -5.309 12.750 1.00 85.56 241 ARG A CA 1
ATOM 1915 C C . ARG A 1 241 ? -19.658 -5.146 11.927 1.00 85.56 241 ARG A C 1
ATOM 1917 O O . ARG A 1 241 ? -19.169 -6.138 11.386 1.00 85.56 241 ARG A O 1
ATOM 1924 N N . ARG A 1 242 ? -19.121 -3.924 11.857 1.00 86.38 242 ARG A N 1
ATOM 1925 C CA . ARG A 1 242 ? -17.856 -3.666 11.159 1.00 86.38 242 ARG A CA 1
ATOM 1926 C C . ARG A 1 242 ? -16.762 -4.472 11.847 1.00 86.38 242 ARG A C 1
ATOM 1928 O O . ARG A 1 242 ? -16.598 -4.386 13.062 1.00 86.38 242 ARG A O 1
ATOM 1935 N N . ALA A 1 243 ? -16.082 -5.312 11.079 1.00 86.50 243 ALA A N 1
ATOM 1936 C CA . ALA A 1 243 ? -15.106 -6.248 11.609 1.00 86.50 243 ALA A CA 1
ATOM 1937 C C . ALA A 1 243 ? -13.680 -5.779 11.311 1.00 86.50 243 ALA A C 1
ATOM 1939 O O . ALA A 1 243 ? -13.390 -5.278 10.223 1.00 86.50 243 ALA A O 1
ATOM 1940 N N . GLY A 1 244 ? -12.781 -6.008 12.265 1.00 95.94 244 GLY A N 1
ATOM 1941 C CA . GLY A 1 244 ? -11.356 -6.104 11.981 1.00 95.94 244 GLY A CA 1
ATOM 1942 C C . GLY A 1 244 ? -11.043 -7.503 11.467 1.00 95.94 244 GLY A C 1
ATOM 1943 O O . GLY A 1 244 ? -11.405 -8.490 12.109 1.00 95.94 244 GLY A O 1
ATOM 1944 N N . VAL A 1 245 ? -10.387 -7.603 10.318 1.00 97.44 245 VAL A N 1
ATOM 1945 C CA . VAL A 1 245 ? -9.962 -8.868 9.718 1.00 97.44 245 VAL A CA 1
ATOM 1946 C C . VAL A 1 245 ? -8.464 -8.808 9.450 1.00 97.44 245 VAL A C 1
ATOM 1948 O O . VAL A 1 245 ? -7.947 -7.845 8.889 1.00 97.44 245 VAL A O 1
ATOM 1951 N N . MET A 1 246 ? -7.762 -9.861 9.847 1.00 97.94 246 MET A N 1
ATOM 1952 C CA . MET A 1 246 ? -6.336 -10.032 9.616 1.00 97.94 246 MET A CA 1
ATOM 1953 C C . MET A 1 246 ? -6.125 -11.061 8.508 1.00 97.94 246 MET A C 1
ATOM 1955 O O . MET A 1 246 ? -6.354 -12.251 8.716 1.00 97.94 246 MET A O 1
ATOM 1959 N N . LEU A 1 247 ? -5.682 -10.609 7.336 1.00 98.06 247 LEU A N 1
ATOM 1960 C CA . LEU A 1 247 ? -5.316 -11.469 6.214 1.00 98.06 247 LEU A CA 1
ATOM 1961 C C . LEU A 1 247 ? -4.000 -12.179 6.550 1.00 98.06 247 LEU A C 1
ATOM 1963 O O . LEU A 1 247 ? -2.924 -11.590 6.450 1.00 98.06 247 LEU A O 1
ATOM 1967 N N . LEU A 1 248 ? -4.094 -13.439 6.967 1.00 97.81 248 LEU A N 1
ATOM 1968 C CA . LEU A 1 248 ? -2.977 -14.218 7.490 1.00 97.81 248 LEU A CA 1
ATOM 1969 C C . LEU A 1 248 ? -2.441 -15.180 6.432 1.00 97.81 248 LEU A C 1
ATOM 1971 O O . LEU A 1 248 ? -3.119 -16.124 6.041 1.00 97.81 248 LEU A O 1
ATOM 1975 N N . GLY A 1 249 ? -1.200 -14.993 5.999 1.00 96.50 249 GLY A N 1
ATOM 1976 C CA . GLY A 1 249 ? -0.567 -15.902 5.043 1.00 96.50 249 GLY A CA 1
ATOM 1977 C C . GLY A 1 249 ? 0.887 -15.543 4.758 1.00 96.50 249 GLY A C 1
ATOM 1978 O O . GLY A 1 249 ? 1.334 -14.458 5.145 1.00 96.50 249 GLY A O 1
ATOM 1979 N N . PRO A 1 250 ? 1.645 -16.407 4.063 1.00 94.12 250 PRO A N 1
ATOM 1980 C CA . PRO A 1 250 ? 3.032 -16.116 3.716 1.00 94.12 250 PRO A CA 1
ATOM 1981 C C . PRO A 1 250 ? 3.143 -14.896 2.789 1.00 94.12 250 PRO A C 1
ATOM 1983 O O . PRO A 1 250 ? 2.177 -14.475 2.134 1.00 94.12 250 PRO A O 1
ATOM 1986 N N . SER A 1 251 ? 4.326 -14.288 2.744 1.00 89.31 251 SER A N 1
ATOM 1987 C CA . SER A 1 251 ? 4.644 -13.249 1.758 1.00 89.31 251 SER A CA 1
ATOM 1988 C C . SER A 1 251 ? 4.463 -13.800 0.343 1.00 89.31 251 SER A C 1
ATOM 1990 O O . SER A 1 251 ? 4.788 -14.952 0.075 1.00 89.31 251 SER A O 1
ATOM 1992 N N . GLY A 1 252 ? 3.878 -13.006 -0.554 1.00 87.06 252 GLY A N 1
ATOM 1993 C CA . GLY A 1 252 ? 3.571 -13.454 -1.918 1.00 87.06 252 GLY A CA 1
ATOM 1994 C C . GLY A 1 252 ? 2.289 -14.286 -2.072 1.00 87.06 252 GLY A C 1
ATOM 1995 O O . GLY A 1 252 ? 1.906 -14.581 -3.198 1.00 87.06 252 GLY A O 1
ATOM 1996 N N . ALA A 1 253 ? 1.544 -14.588 -0.998 1.00 90.94 253 ALA A N 1
ATOM 1997 C CA . ALA A 1 253 ? 0.248 -15.277 -1.107 1.00 90.94 253 ALA A CA 1
ATOM 1998 C C . ALA A 1 253 ? -0.841 -14.465 -1.848 1.00 90.94 253 ALA A C 1
ATOM 2000 O O . ALA A 1 253 ? -1.915 -14.991 -2.123 1.00 90.94 253 ALA A O 1
ATOM 2001 N N . GLY A 1 254 ? -0.601 -13.190 -2.175 1.00 91.44 254 GLY A N 1
ATOM 2002 C CA . GLY A 1 254 ? -1.577 -12.336 -2.862 1.00 91.44 254 GLY A CA 1
ATOM 2003 C C . GLY A 1 254 ? -2.580 -11.656 -1.927 1.00 91.44 254 GLY A C 1
ATOM 2004 O O . GLY A 1 254 ? -3.706 -11.390 -2.337 1.00 91.44 254 GLY A O 1
ATOM 2005 N N . LYS A 1 255 ? -2.178 -11.365 -0.683 1.00 95.50 255 LYS A N 1
ATOM 2006 C CA . LYS A 1 255 ? -2.987 -10.635 0.308 1.00 95.50 255 LYS A CA 1
ATOM 2007 C C . LYS A 1 255 ? -3.415 -9.254 -0.212 1.00 95.50 255 LYS A C 1
ATOM 2009 O O . LYS A 1 255 ? -4.611 -9.007 -0.331 1.00 95.50 255 LYS A O 1
ATOM 2014 N N . SER A 1 256 ? -2.470 -8.424 -0.662 1.00 93.12 256 SER A N 1
ATOM 2015 C CA . SER A 1 256 ? -2.781 -7.111 -1.253 1.00 93.12 256 SER A CA 1
ATOM 2016 C C . SER A 1 256 ? -3.627 -7.213 -2.522 1.00 93.12 256 SER A C 1
ATOM 2018 O O . SER A 1 256 ? -4.527 -6.404 -2.742 1.00 93.12 256 SER A O 1
ATOM 2020 N N . ALA A 1 257 ? -3.379 -8.232 -3.353 1.00 91.75 257 ALA A N 1
ATOM 2021 C CA . ALA A 1 257 ? -4.167 -8.474 -4.560 1.00 91.75 257 ALA A CA 1
ATOM 2022 C C . ALA A 1 257 ? -5.634 -8.784 -4.220 1.00 91.75 257 ALA A C 1
ATOM 2024 O O . ALA A 1 257 ? -6.529 -8.252 -4.872 1.00 91.75 257 ALA A O 1
ATOM 2025 N N . LEU A 1 258 ? -5.892 -9.581 -3.174 1.00 94.56 258 LEU A N 1
ATOM 2026 C CA . LEU A 1 258 ? -7.244 -9.879 -2.688 1.00 94.56 258 LEU A CA 1
ATOM 2027 C C . LEU A 1 258 ? -7.995 -8.603 -2.279 1.00 94.56 258 LEU A C 1
ATOM 2029 O O . LEU A 1 258 ? -9.167 -8.440 -2.613 1.00 94.56 258 LEU A O 1
ATOM 2033 N N . VAL A 1 259 ? -7.316 -7.676 -1.598 1.00 95.56 259 VAL A N 1
ATOM 2034 C CA . VAL A 1 259 ? -7.906 -6.391 -1.185 1.00 95.56 259 VAL A CA 1
ATOM 2035 C C . VAL A 1 259 ? -8.187 -5.489 -2.383 1.00 95.56 259 VAL A C 1
ATOM 2037 O O . VAL A 1 259 ? -9.232 -4.843 -2.437 1.00 95.56 259 VAL A O 1
ATOM 2040 N N . ARG A 1 260 ? -7.291 -5.458 -3.373 1.00 92.75 260 ARG A N 1
ATOM 2041 C CA . ARG A 1 260 ? -7.526 -4.713 -4.618 1.00 92.75 260 ARG A CA 1
ATOM 2042 C C . ARG A 1 260 ? -8.693 -5.286 -5.419 1.00 92.75 260 ARG A C 1
ATOM 2044 O O . ARG A 1 260 ? -9.478 -4.517 -5.961 1.00 92.75 260 ARG A O 1
ATOM 2051 N N . GLU A 1 261 ? -8.858 -6.607 -5.447 1.00 92.31 261 GLU A N 1
ATOM 2052 C CA . GLU A 1 261 ? -10.025 -7.246 -6.064 1.00 92.31 261 GLU A CA 1
ATOM 2053 C C . GLU A 1 261 ? -11.323 -6.875 -5.344 1.00 92.31 261 GLU A C 1
ATOM 2055 O O . GLU A 1 261 ? -12.307 -6.535 -5.996 1.00 92.31 261 GLU A O 1
ATOM 2060 N N . LEU A 1 262 ? -11.318 -6.873 -4.007 1.00 93.25 262 LEU A N 1
ATOM 2061 C CA . LEU A 1 262 ? -12.447 -6.391 -3.210 1.00 93.25 262 LEU A CA 1
ATOM 2062 C C . LEU A 1 262 ? -12.788 -4.932 -3.560 1.00 93.25 262 LEU A C 1
ATOM 2064 O O . LEU A 1 262 ? -13.952 -4.613 -3.791 1.00 93.25 262 LEU A O 1
ATOM 2068 N N . ALA A 1 263 ? -11.777 -4.061 -3.640 1.00 92.94 263 ALA A N 1
ATOM 2069 C CA . ALA A 1 263 ? -11.952 -2.656 -4.003 1.00 92.94 263 ALA A CA 1
ATOM 2070 C C . ALA A 1 263 ? -12.504 -2.485 -5.426 1.00 92.94 263 ALA A C 1
ATOM 2072 O O . ALA A 1 263 ? -13.366 -1.638 -5.641 1.00 92.94 263 ALA A O 1
ATOM 2073 N N . ALA A 1 264 ? -12.064 -3.314 -6.377 1.00 89.88 264 ALA A N 1
ATOM 2074 C CA . ALA A 1 264 ? -12.588 -3.313 -7.738 1.00 89.88 264 ALA A CA 1
ATOM 2075 C C . ALA A 1 264 ? -14.066 -3.724 -7.789 1.00 89.88 264 ALA A C 1
ATOM 2077 O O . ALA A 1 264 ? -14.866 -3.040 -8.419 1.00 89.88 264 ALA A O 1
ATOM 2078 N N . ARG A 1 265 ? -14.465 -4.780 -7.069 1.00 89.75 265 ARG A N 1
ATOM 2079 C CA . ARG A 1 265 ? -15.880 -5.197 -7.002 1.00 89.75 265 ARG A CA 1
ATOM 2080 C C . ARG A 1 265 ? -16.768 -4.170 -6.304 1.00 89.75 265 ARG A C 1
ATOM 2082 O O . ARG A 1 265 ? -17.928 -4.003 -6.682 1.00 89.75 265 ARG A O 1
ATOM 2089 N N . ALA A 1 266 ? -16.220 -3.486 -5.301 1.00 89.56 266 ALA A N 1
ATOM 2090 C CA . ALA A 1 266 ? -16.889 -2.381 -4.628 1.00 89.56 266 ALA A CA 1
ATOM 2091 C C . ALA A 1 266 ? -17.070 -1.168 -5.556 1.00 89.56 266 ALA A C 1
ATOM 2093 O O . ALA A 1 266 ? -18.150 -0.581 -5.582 1.00 89.56 266 ALA A O 1
ATOM 2094 N N . ALA A 1 267 ? -16.060 -0.844 -6.372 1.00 87.69 267 ALA A N 1
ATOM 2095 C CA . ALA A 1 267 ? -16.124 0.211 -7.386 1.00 87.69 267 ALA A CA 1
ATOM 2096 C C . ALA A 1 267 ? -17.132 -0.099 -8.506 1.00 87.69 267 ALA A C 1
ATOM 2098 O O . ALA A 1 267 ? -17.845 0.788 -8.965 1.00 87.69 267 ALA A O 1
ATOM 2099 N N . GLU A 1 268 ? -17.256 -1.372 -8.892 1.00 86.62 268 GLU A N 1
ATOM 2100 C CA . GLU A 1 268 ? -18.302 -1.863 -9.801 1.00 86.62 268 GLU A CA 1
ATOM 2101 C C . GLU A 1 268 ? -19.711 -1.834 -9.156 1.00 86.62 268 GLU A C 1
ATOM 2103 O O . GLU A 1 268 ? -20.701 -2.145 -9.817 1.00 86.62 268 GLU A O 1
ATOM 2108 N N . ALA A 1 269 ? -19.816 -1.450 -7.874 1.00 76.75 269 ALA A N 1
ATOM 2109 C CA . ALA A 1 269 ? -21.047 -1.315 -7.094 1.00 76.75 269 ALA A CA 1
ATOM 2110 C C . ALA A 1 269 ? -21.945 -2.565 -7.118 1.00 76.75 269 ALA A C 1
ATOM 2112 O O . ALA A 1 269 ? -23.175 -2.478 -7.120 1.00 76.75 269 ALA A O 1
ATOM 2113 N N . THR A 1 270 ? -21.334 -3.750 -7.121 1.00 73.88 270 THR A N 1
ATOM 2114 C CA . THR A 1 270 ? -22.067 -5.014 -7.233 1.00 73.88 270 THR A CA 1
ATOM 2115 C C . THR A 1 270 ? -22.443 -5.592 -5.866 1.00 73.88 270 THR A C 1
ATOM 2117 O O . THR A 1 270 ? -21.629 -5.681 -4.943 1.00 73.88 270 THR A O 1
ATOM 2120 N N . GLY A 1 271 ? -23.700 -6.029 -5.737 1.00 85.12 271 GLY A N 1
ATOM 2121 C CA . GLY A 1 271 ? -24.166 -6.830 -4.604 1.00 85.12 271 GLY A CA 1
ATOM 2122 C C . GLY A 1 271 ? -23.919 -6.186 -3.225 1.00 85.12 271 GLY A C 1
ATOM 2123 O O . GLY A 1 271 ? -24.119 -4.982 -3.062 1.00 85.12 271 GLY A O 1
ATOM 2124 N N . PRO A 1 272 ? -23.485 -6.962 -2.211 1.00 86.81 272 PRO A N 1
ATOM 2125 C CA . PRO A 1 272 ? -23.249 -6.459 -0.851 1.00 86.81 272 PRO A CA 1
ATOM 2126 C C . PRO A 1 272 ? -22.150 -5.389 -0.734 1.00 86.81 272 PRO A C 1
ATOM 2128 O O . PRO A 1 272 ? -22.085 -4.688 0.278 1.00 86.81 272 PRO A O 1
ATOM 2131 N N . LEU A 1 273 ? -21.280 -5.257 -1.739 1.00 88.81 273 LEU A N 1
ATOM 2132 C CA . LEU A 1 273 ? -20.169 -4.301 -1.746 1.00 88.81 273 LEU A CA 1
ATOM 2133 C C . LEU A 1 273 ? -20.566 -2.920 -2.275 1.00 88.81 273 LEU A C 1
ATOM 2135 O O . LEU A 1 273 ? -19.750 -2.003 -2.230 1.00 88.81 273 LEU A O 1
ATOM 2139 N N . ALA A 1 274 ? -21.803 -2.747 -2.748 1.00 87.06 274 ALA A N 1
ATOM 2140 C CA . ALA A 1 274 ? -22.289 -1.458 -3.216 1.00 87.06 274 ALA A CA 1
ATOM 2141 C C . ALA A 1 274 ? -22.124 -0.368 -2.139 1.00 87.06 274 ALA A C 1
ATOM 2143 O O . ALA A 1 274 ? -22.517 -0.540 -0.980 1.00 87.06 274 ALA A O 1
ATOM 2144 N N . GLY A 1 275 ? -21.509 0.752 -2.532 1.00 86.88 275 GLY A N 1
ATOM 2145 C CA . GLY A 1 275 ? -21.219 1.883 -1.647 1.00 86.88 275 GLY A CA 1
ATOM 2146 C C . GLY A 1 275 ? -20.131 1.622 -0.599 1.00 86.88 275 GLY A C 1
ATOM 2147 O O . GLY A 1 275 ? -20.008 2.410 0.334 1.00 86.88 275 GLY A O 1
ATOM 2148 N N . LEU A 1 276 ? -19.379 0.518 -0.699 1.00 92.00 276 LEU A N 1
ATOM 2149 C CA . LEU A 1 276 ? -18.217 0.269 0.150 1.00 92.00 276 LEU A CA 1
ATOM 2150 C C . LEU A 1 276 ? -16.995 1.016 -0.396 1.00 92.00 276 LEU A C 1
ATOM 2152 O O . LEU A 1 276 ? -16.543 0.763 -1.509 1.00 92.00 276 LEU A O 1
ATOM 2156 N N . GLU A 1 277 ? -16.406 1.883 0.413 1.00 93.06 277 GLU A N 1
ATOM 2157 C CA . GLU A 1 277 ? -15.169 2.575 0.060 1.00 93.06 277 GLU A CA 1
ATOM 2158 C C . GLU A 1 277 ? -13.961 1.868 0.677 1.00 93.06 277 GLU A C 1
ATOM 2160 O O . GLU A 1 277 ? -13.933 1.569 1.871 1.00 93.06 277 GLU A O 1
ATOM 2165 N N . VAL A 1 278 ? -12.933 1.602 -0.127 1.00 94.75 278 VAL A N 1
ATOM 2166 C CA . VAL A 1 278 ? -11.702 0.949 0.344 1.00 94.75 278 VAL A CA 1
ATOM 2167 C C . VAL A 1 278 ? -10.551 1.946 0.324 1.00 94.75 278 VAL A C 1
ATOM 2169 O O . VAL A 1 278 ? -10.209 2.469 -0.742 1.00 94.75 278 VAL A O 1
ATOM 2172 N N . TYR A 1 279 ? -9.950 2.184 1.490 1.00 96.31 279 TYR A N 1
ATOM 2173 C CA . TYR A 1 279 ? -8.816 3.088 1.687 1.00 96.31 279 TYR A CA 1
ATOM 2174 C C . TYR A 1 279 ? -7.594 2.301 2.153 1.00 96.31 279 TYR A C 1
ATOM 2176 O O . TYR A 1 279 ? -7.699 1.563 3.120 1.00 96.31 279 TYR A O 1
ATOM 2184 N N . SER A 1 280 ? -6.438 2.452 1.508 1.00 96.44 280 SER A N 1
ATOM 2185 C CA . SER A 1 280 ? -5.189 1.771 1.883 1.00 96.44 280 SER A CA 1
ATOM 2186 C C . SER A 1 280 ? -4.196 2.730 2.507 1.00 96.44 280 SER A C 1
ATOM 2188 O O . SER A 1 280 ? -3.932 3.793 1.947 1.00 96.44 280 SER A O 1
ATOM 2190 N N . THR A 1 281 ? -3.593 2.330 3.617 1.00 96.19 281 THR A N 1
ATOM 2191 C CA . THR A 1 281 ? -2.551 3.083 4.309 1.00 96.19 281 THR A CA 1
ATOM 2192 C C . THR A 1 281 ? -1.421 2.167 4.782 1.00 96.19 281 THR A C 1
ATOM 2194 O O . THR A 1 281 ? -1.506 0.939 4.720 1.00 96.19 281 THR A O 1
ATOM 2197 N N . SER A 1 282 ? -0.345 2.783 5.260 1.00 93.38 282 SER A N 1
ATOM 2198 C CA . SER A 1 282 ? 0.774 2.112 5.910 1.00 93.38 282 SER A CA 1
ATOM 2199 C C . SER A 1 282 ? 1.229 2.948 7.106 1.00 93.38 282 SER A C 1
ATOM 2201 O O . SER A 1 282 ? 0.938 4.147 7.177 1.00 93.38 282 SER A O 1
ATOM 2203 N N . GLY A 1 283 ? 1.947 2.336 8.048 1.00 88.88 283 GLY A N 1
ATOM 2204 C CA . GLY A 1 283 ? 2.484 3.068 9.194 1.00 88.88 283 GLY A CA 1
ATOM 2205 C C . GLY A 1 283 ? 3.365 4.242 8.751 1.00 88.88 283 GLY A C 1
ATOM 2206 O O . GLY A 1 283 ? 3.191 5.358 9.244 1.00 88.88 283 GLY A O 1
ATOM 2207 N N . ALA A 1 284 ? 4.204 4.032 7.730 1.00 88.62 284 ALA A N 1
ATOM 2208 C CA . ALA A 1 284 ? 5.039 5.071 7.138 1.00 88.62 284 ALA A CA 1
ATOM 2209 C C . ALA A 1 284 ? 4.229 6.238 6.547 1.00 88.62 284 ALA A C 1
ATOM 2211 O O . ALA A 1 284 ? 4.615 7.393 6.723 1.00 88.62 284 ALA A O 1
ATOM 2212 N N . ARG A 1 285 ? 3.091 5.975 5.883 1.00 90.62 285 ARG A N 1
ATOM 2213 C CA . ARG A 1 285 ? 2.224 7.045 5.346 1.00 90.62 285 ARG A CA 1
ATOM 2214 C C . ARG A 1 285 ? 1.597 7.884 6.452 1.00 90.62 285 ARG A C 1
ATOM 2216 O O . ARG A 1 285 ? 1.506 9.099 6.314 1.00 90.62 285 ARG A O 1
ATOM 2223 N N . ILE A 1 286 ? 1.189 7.255 7.553 1.00 89.62 286 ILE A N 1
ATOM 2224 C CA . ILE A 1 286 ? 0.555 7.968 8.666 1.00 89.62 286 ILE A CA 1
ATOM 2225 C C . ILE A 1 286 ? 1.554 8.932 9.318 1.00 89.62 286 ILE A C 1
ATOM 2227 O O . ILE A 1 286 ? 1.191 10.070 9.614 1.00 89.62 286 ILE A O 1
ATOM 2231 N N . VAL A 1 287 ? 2.817 8.524 9.481 1.00 88.06 287 VAL A N 1
ATOM 2232 C CA . VAL A 1 287 ? 3.868 9.368 10.083 1.00 88.06 287 VAL A CA 1
ATOM 2233 C C . VAL A 1 287 ? 4.588 10.282 9.083 1.00 88.06 287 VAL A C 1
ATOM 2235 O O . VAL A 1 287 ? 5.396 11.119 9.486 1.00 88.06 287 VAL A O 1
ATOM 2238 N N . ALA A 1 288 ? 4.301 10.167 7.784 1.00 84.81 288 ALA A N 1
ATOM 2239 C CA . ALA A 1 288 ? 4.948 10.972 6.755 1.00 84.81 288 ALA A CA 1
ATOM 2240 C C . ALA A 1 288 ? 4.707 12.475 6.977 1.00 84.81 288 ALA A C 1
ATOM 2242 O O . ALA A 1 288 ? 3.573 12.926 7.157 1.00 84.81 288 ALA A O 1
ATOM 2243 N N . GLY A 1 289 ? 5.791 13.255 6.946 1.00 80.44 289 GLY A N 1
ATOM 2244 C CA . GLY A 1 289 ? 5.752 14.709 7.121 1.00 80.44 289 GLY A CA 1
ATOM 2245 C C . GLY A 1 289 ? 5.591 15.189 8.566 1.00 80.44 289 GLY A C 1
ATOM 2246 O O . GLY A 1 289 ? 5.634 16.399 8.781 1.00 80.44 289 GLY A O 1
ATOM 2247 N N . MET A 1 290 ? 5.464 14.281 9.541 1.00 81.88 290 MET A N 1
ATOM 2248 C CA . MET A 1 290 ? 5.316 14.642 10.952 1.00 81.88 290 MET A CA 1
ATOM 2249 C C . MET A 1 290 ? 6.669 14.991 11.572 1.00 81.88 290 MET A C 1
ATOM 2251 O O . MET A 1 290 ? 7.636 14.238 11.452 1.00 81.88 290 MET A O 1
ATOM 2255 N N . ARG A 1 291 ? 6.741 16.146 12.235 1.00 74.44 291 ARG A N 1
ATOM 2256 C CA . ARG A 1 291 ? 7.954 16.673 12.886 1.00 74.44 291 ARG A CA 1
ATOM 2257 C C . ARG A 1 291 ? 7.798 16.775 14.396 1.00 74.44 291 ARG A C 1
ATOM 2259 O O . ARG A 1 291 ? 8.803 16.759 15.105 1.00 74.44 291 ARG A O 1
ATOM 2266 N N . TYR A 1 292 ? 6.564 16.882 14.882 1.00 72.06 292 TYR A N 1
ATOM 2267 C CA . TYR A 1 292 ? 6.266 17.110 16.289 1.00 72.06 292 TYR A CA 1
ATOM 2268 C C . TYR A 1 292 ? 5.593 15.891 16.933 1.00 72.06 292 TYR A C 1
ATOM 2270 O O . TYR A 1 292 ? 4.858 15.126 16.305 1.00 72.06 292 TYR A O 1
ATOM 2278 N N . LEU A 1 293 ? 5.855 15.708 18.228 1.00 74.31 293 LEU A N 1
ATOM 2279 C CA . LEU A 1 293 ? 5.208 14.683 19.042 1.00 74.31 293 LEU A CA 1
ATOM 2280 C C . LEU A 1 293 ? 3.704 14.991 19.136 1.00 74.31 293 LEU A C 1
ATOM 2282 O O . LEU A 1 293 ? 3.342 16.115 19.472 1.00 74.31 293 LEU A O 1
ATOM 2286 N N . GLY A 1 294 ? 2.832 14.020 18.858 1.00 80.69 294 GLY A N 1
ATOM 2287 C CA . GLY A 1 294 ? 1.376 14.228 18.894 1.00 80.69 294 GLY A CA 1
ATOM 2288 C C . GLY A 1 294 ? 0.709 14.314 17.516 1.00 80.69 294 GLY A C 1
ATOM 2289 O O . GLY A 1 294 ? -0.493 14.076 17.401 1.00 80.69 294 GLY A O 1
ATOM 2290 N N . GLU A 1 295 ? 1.458 14.635 16.455 1.00 87.56 295 GLU A N 1
ATOM 2291 C CA . GLU A 1 295 ? 0.860 14.890 15.136 1.00 87.56 295 GLU A CA 1
ATOM 2292 C C . GLU A 1 295 ? 0.280 13.624 14.506 1.00 87.56 295 GLU A C 1
ATOM 2294 O O . GLU A 1 295 ? -0.825 13.646 13.958 1.00 87.56 295 GLU A O 1
ATOM 2299 N N . TRP A 1 296 ? 0.997 12.501 14.611 1.00 87.88 296 TRP A N 1
ATOM 2300 C CA . TRP A 1 296 ? 0.520 11.231 14.069 1.00 87.88 296 TRP A CA 1
ATOM 2301 C C . TRP A 1 296 ? -0.752 10.761 14.786 1.00 87.88 296 TRP A C 1
ATOM 2303 O O . TRP A 1 296 ? -1.644 10.228 14.127 1.00 87.88 296 TRP A O 1
ATOM 2313 N N . GLN A 1 297 ? -0.880 11.015 16.097 1.00 88.88 297 GLN A N 1
ATOM 2314 C CA . GLN A 1 297 ? -2.093 10.711 16.859 1.00 88.88 297 GLN A CA 1
ATOM 2315 C C . GLN A 1 297 ? -3.272 11.534 16.339 1.00 88.88 297 GLN A C 1
ATOM 2317 O O . GLN A 1 297 ? -4.314 10.976 15.998 1.00 88.88 297 GLN A O 1
ATOM 2322 N N . ALA A 1 298 ? -3.091 12.851 16.200 1.00 89.69 298 ALA A N 1
ATOM 2323 C CA . ALA A 1 298 ? -4.132 13.742 15.695 1.00 89.69 298 ALA A CA 1
ATOM 2324 C C . ALA A 1 298 ? -4.574 13.366 14.269 1.00 89.69 298 ALA A C 1
ATOM 2326 O O . ALA A 1 298 ? -5.764 13.431 13.944 1.00 89.69 298 ALA A O 1
ATOM 2327 N N . ARG A 1 299 ? -3.637 12.932 13.413 1.00 89.94 299 ARG A N 1
ATOM 2328 C CA . ARG A 1 299 ? -3.957 12.423 12.071 1.00 89.94 299 ARG A CA 1
ATOM 2329 C C . ARG A 1 299 ? -4.742 11.115 12.135 1.00 89.94 299 ARG A C 1
ATOM 2331 O O . ARG A 1 299 ? -5.781 11.020 11.488 1.00 89.94 299 ARG A O 1
ATOM 2338 N N . LEU A 1 300 ? -4.302 10.139 12.928 1.00 90.69 300 LEU A N 1
ATOM 2339 C CA . LEU A 1 300 ? -5.009 8.865 13.070 1.00 90.69 300 LEU A CA 1
ATOM 2340 C C . LEU A 1 300 ? -6.428 9.070 13.625 1.00 90.69 300 LEU A C 1
ATOM 2342 O O . LEU A 1 300 ? -7.379 8.464 13.141 1.00 90.69 300 LEU A O 1
ATOM 2346 N N . GLU A 1 301 ? -6.608 9.986 14.576 1.00 90.94 301 GLU A N 1
ATOM 2347 C CA . GLU A 1 301 ? -7.931 10.363 15.070 1.00 90.94 301 GLU A CA 1
ATOM 2348 C C . GLU A 1 301 ? -8.820 10.992 13.988 1.00 90.94 301 GLU A C 1
ATOM 2350 O O . GLU A 1 301 ? -10.000 10.638 13.905 1.00 90.94 301 GLU A O 1
ATOM 2355 N N . ARG A 1 302 ? -8.284 11.895 13.149 1.00 92.75 302 ARG A N 1
ATOM 2356 C CA . ARG A 1 302 ? -9.013 12.447 11.988 1.00 92.75 302 ARG A CA 1
ATOM 2357 C C . ARG A 1 302 ? -9.452 11.338 11.036 1.00 92.75 302 ARG A C 1
ATOM 2359 O O . ARG A 1 302 ? -10.638 11.248 10.728 1.00 92.75 302 ARG A O 1
ATOM 2366 N N . MET A 1 303 ? -8.532 10.445 10.668 1.00 94.19 303 MET A N 1
ATOM 2367 C CA . MET A 1 303 ? -8.825 9.286 9.819 1.00 94.19 303 MET A CA 1
ATOM 2368 C C . MET A 1 303 ? -9.959 8.438 10.405 1.00 94.19 303 MET A C 1
ATOM 2370 O O . MET A 1 303 ? -10.925 8.123 9.712 1.00 94.19 303 MET A O 1
ATOM 2374 N N . LEU A 1 304 ? -9.886 8.103 11.698 1.00 93.06 304 LEU A N 1
ATOM 2375 C CA . LEU A 1 304 ? -10.915 7.314 12.371 1.00 93.06 304 LEU A CA 1
ATOM 2376 C C . LEU A 1 304 ? -12.266 8.034 12.414 1.00 93.06 304 LEU A C 1
ATOM 2378 O O . LEU A 1 304 ? -13.294 7.381 12.269 1.00 93.06 304 LEU A O 1
ATOM 2382 N N . ARG A 1 305 ? -12.306 9.357 12.614 1.00 93.12 305 ARG A N 1
ATOM 2383 C CA . ARG A 1 305 ? -13.564 10.121 12.535 1.00 93.12 305 ARG A CA 1
ATOM 2384 C C . ARG A 1 305 ? -14.191 10.002 11.149 1.00 93.12 305 ARG A C 1
ATOM 2386 O O . ARG A 1 305 ? -15.365 9.656 11.063 1.00 93.12 305 ARG A O 1
ATOM 2393 N N . SER A 1 306 ? -13.408 10.191 10.093 1.00 92.94 306 SER A N 1
ATOM 2394 C CA . SER A 1 306 ? -13.883 10.069 8.712 1.00 92.94 306 SER A CA 1
ATOM 2395 C C . SER A 1 306 ? -14.396 8.659 8.400 1.00 92.94 306 SER A C 1
ATOM 2397 O O . SER A 1 306 ? -15.508 8.501 7.902 1.00 92.94 306 SER A O 1
ATOM 2399 N N . LEU A 1 307 ? -13.661 7.615 8.798 1.00 93.75 307 LEU A N 1
ATOM 2400 C CA . LEU A 1 307 ? -14.061 6.217 8.583 1.00 93.75 307 LEU A CA 1
ATOM 2401 C C . LEU A 1 307 ? -15.368 5.840 9.300 1.00 93.75 307 LEU A C 1
ATOM 2403 O O . LEU A 1 307 ? -16.133 5.018 8.794 1.00 93.75 307 LEU A O 1
ATOM 2407 N N . ARG A 1 308 ? -15.658 6.434 10.464 1.00 91.75 308 ARG A N 1
ATOM 2408 C CA . ARG A 1 308 ? -16.913 6.195 11.201 1.00 91.75 308 ARG A CA 1
ATOM 2409 C C . ARG A 1 308 ? -18.143 6.728 10.469 1.00 91.75 308 ARG A C 1
ATOM 2411 O O . ARG A 1 308 ? -19.201 6.111 10.541 1.00 91.75 308 ARG A O 1
ATOM 2418 N N . MET A 1 309 ? -17.998 7.837 9.748 1.00 89.94 309 MET A N 1
ATOM 2419 C CA . MET A 1 309 ? -19.115 8.542 9.107 1.00 89.94 309 MET A CA 1
ATOM 2420 C C . MET A 1 309 ? -19.590 7.897 7.801 1.00 89.94 309 MET A C 1
ATOM 2422 O O . MET A 1 309 ? -20.644 8.261 7.288 1.00 89.94 309 MET A O 1
ATOM 2426 N N . GLN A 1 310 ? -18.840 6.933 7.268 1.00 89.69 310 GLN A N 1
ATOM 2427 C CA . GLN A 1 310 ? -19.092 6.349 5.952 1.00 89.69 310 GLN A CA 1
ATOM 2428 C C . GLN A 1 310 ? -18.944 4.828 5.959 1.00 89.69 310 GLN A C 1
ATOM 2430 O O . GLN A 1 310 ? -18.390 4.242 6.893 1.00 89.69 310 GLN A O 1
ATOM 2435 N N . ARG A 1 311 ? -19.464 4.162 4.924 1.00 90.81 311 ARG A N 1
ATOM 2436 C CA . ARG A 1 311 ? -19.330 2.711 4.734 1.00 90.81 311 ARG A CA 1
ATOM 2437 C C . ARG A 1 311 ? -17.954 2.420 4.128 1.00 90.81 311 ARG A C 1
ATOM 2439 O O . ARG A 1 311 ? -17.832 2.213 2.928 1.00 90.81 311 ARG A O 1
ATOM 2446 N N . ALA A 1 312 ? -16.922 2.423 4.968 1.00 93.75 312 ALA A N 1
ATOM 2447 C CA . ALA A 1 312 ? -15.541 2.262 4.527 1.00 93.75 312 ALA A CA 1
ATOM 2448 C C . ALA A 1 312 ? -14.786 1.137 5.235 1.00 93.75 312 ALA A C 1
ATOM 2450 O O . ALA A 1 312 ? -15.070 0.787 6.382 1.00 93.75 312 ALA A O 1
ATOM 2451 N N . VAL A 1 313 ? -13.776 0.626 4.533 1.00 95.69 313 VAL A N 1
ATOM 2452 C CA . VAL A 1 313 ? -12.775 -0.318 5.025 1.00 95.69 313 VAL A CA 1
ATOM 2453 C C . VAL A 1 313 ? -11.408 0.343 4.955 1.00 95.69 313 VAL A C 1
ATOM 2455 O O . VAL A 1 313 ? -10.981 0.795 3.889 1.00 95.69 313 VAL A O 1
ATOM 2458 N N . LEU A 1 314 ? -10.709 0.363 6.088 1.00 97.25 314 LEU A N 1
ATOM 2459 C CA . LEU A 1 314 ? -9.309 0.759 6.153 1.00 97.25 314 LEU A CA 1
ATOM 2460 C C . LEU A 1 314 ? -8.418 -0.468 5.966 1.00 97.25 314 LEU A C 1
ATOM 2462 O O . LEU A 1 314 ? -8.402 -1.370 6.795 1.00 97.25 314 LEU A O 1
ATOM 2466 N N . HIS A 1 315 ? -7.657 -0.493 4.890 1.00 98.06 315 HIS A N 1
ATOM 2467 C CA . HIS A 1 315 ? -6.626 -1.476 4.625 1.00 98.06 315 HIS A CA 1
ATOM 2468 C C . HIS A 1 315 ? -5.266 -0.997 5.147 1.00 98.06 315 HIS A C 1
ATOM 2470 O O . HIS A 1 315 ? -4.828 0.108 4.832 1.00 98.06 315 HIS A O 1
ATOM 2476 N N . ILE A 1 316 ? -4.592 -1.843 5.921 1.00 97.44 316 ILE A N 1
ATOM 2477 C CA . ILE A 1 316 ? -3.241 -1.648 6.444 1.00 97.44 316 ILE A CA 1
ATOM 2478 C C . ILE A 1 316 ? -2.337 -2.707 5.812 1.00 97.44 316 ILE A C 1
ATOM 2480 O O . ILE A 1 316 ? -2.493 -3.904 6.057 1.00 97.44 316 ILE A O 1
ATOM 2484 N N . GLU A 1 317 ? -1.373 -2.242 5.019 1.00 95.31 317 GLU A N 1
ATOM 2485 C CA . GLU A 1 317 ? -0.530 -3.079 4.148 1.00 95.31 317 GLU A CA 1
ATOM 2486 C C . GLU A 1 317 ? 0.396 -4.040 4.906 1.00 95.31 317 GLU A C 1
ATOM 2488 O O . GLU A 1 317 ? 0.822 -5.051 4.358 1.00 95.31 317 GLU A O 1
ATOM 2493 N N . SER A 1 318 ? 0.724 -3.735 6.161 1.00 95.12 318 SER A N 1
ATOM 2494 C CA . SER A 1 318 ? 1.564 -4.591 6.994 1.00 95.12 318 SER A CA 1
ATOM 2495 C C . SER A 1 318 ? 1.293 -4.350 8.473 1.00 95.12 318 SER A C 1
ATOM 2497 O O . SER A 1 318 ? 1.448 -3.232 8.972 1.00 95.12 318 SER A O 1
ATOM 2499 N N . LEU A 1 319 ? 0.930 -5.417 9.192 1.00 95.06 319 LEU A N 1
ATOM 2500 C CA . LEU A 1 319 ? 0.772 -5.397 10.646 1.00 95.06 319 LEU A CA 1
ATOM 2501 C C . LEU A 1 319 ? 2.062 -4.947 11.334 1.00 95.06 319 LEU A C 1
ATOM 2503 O O . LEU A 1 319 ? 2.027 -4.131 12.249 1.00 95.06 319 LEU A O 1
ATOM 2507 N N . SER A 1 320 ? 3.208 -5.475 10.910 1.00 92.38 320 SER A N 1
ATOM 2508 C CA . SER A 1 320 ? 4.476 -5.195 11.576 1.00 92.38 320 SER A CA 1
ATOM 2509 C C . SER A 1 320 ? 4.954 -3.775 11.362 1.00 92.38 320 SER A C 1
ATOM 2511 O O . SER A 1 320 ? 5.347 -3.134 12.332 1.00 92.38 320 SER A O 1
ATOM 2513 N N . GLU A 1 321 ? 4.845 -3.274 10.131 1.00 92.62 321 GLU A N 1
ATOM 2514 C CA . GLU A 1 321 ? 5.130 -1.874 9.826 1.00 92.62 321 GLU A CA 1
ATOM 2515 C C . GLU A 1 321 ? 4.219 -0.962 10.647 1.00 92.62 321 GLU A C 1
ATOM 2517 O O . GLU A 1 321 ? 4.700 -0.013 11.263 1.00 92.62 321 GLU A O 1
ATOM 2522 N N . PHE A 1 322 ? 2.917 -1.255 10.700 1.00 92.88 322 PHE A N 1
ATOM 2523 C CA . PHE A 1 322 ? 1.965 -0.459 11.465 1.00 92.88 322 PHE A CA 1
ATOM 2524 C C . PHE A 1 322 ? 2.332 -0.405 12.951 1.00 92.88 322 PHE A C 1
ATOM 2526 O O . PHE A 1 322 ? 2.406 0.682 13.514 1.00 92.88 322 PHE A O 1
ATOM 2533 N N . LEU A 1 323 ? 2.637 -1.544 13.575 1.00 90.44 323 LEU A N 1
ATOM 2534 C CA . LEU A 1 323 ? 3.011 -1.586 14.991 1.00 90.44 323 LEU A CA 1
ATOM 2535 C C . LEU A 1 323 ? 4.354 -0.896 15.279 1.00 90.44 323 LEU A C 1
ATOM 2537 O O . LEU A 1 323 ? 4.526 -0.337 16.357 1.00 90.44 323 LEU A O 1
ATOM 2541 N N . SER A 1 324 ? 5.308 -0.913 14.340 1.00 86.62 324 SER A N 1
ATOM 2542 C CA . SER A 1 324 ? 6.643 -0.335 14.556 1.00 86.62 324 SER A CA 1
ATOM 2543 C C . SER A 1 324 ? 6.783 1.130 14.143 1.00 86.62 324 SER A C 1
ATOM 2545 O O . SER A 1 324 ? 7.752 1.774 14.533 1.00 86.62 324 SER A O 1
ATOM 2547 N N . SER A 1 325 ? 5.879 1.650 13.307 1.00 85.00 325 SER A N 1
ATOM 2548 C CA . SER A 1 325 ? 6.030 2.989 12.711 1.00 85.00 325 SER A CA 1
ATOM 2549 C C . SER A 1 325 ? 5.792 4.125 13.697 1.00 85.00 325 SER A C 1
ATOM 2551 O O . SER A 1 325 ? 6.243 5.245 13.459 1.00 85.00 325 SER A O 1
ATOM 2553 N N . PHE A 1 326 ? 5.074 3.861 14.788 1.00 81.19 326 PHE A N 1
ATOM 2554 C CA . PHE A 1 326 ? 4.701 4.893 15.743 1.00 81.19 326 PHE A CA 1
ATOM 2555 C C . PHE A 1 326 ? 5.731 4.993 16.870 1.00 81.19 326 PHE A C 1
ATOM 2557 O O . PHE A 1 326 ? 6.029 3.988 17.520 1.00 81.19 326 PHE A O 1
ATOM 2564 N N . PRO A 1 327 ? 6.265 6.196 17.143 1.00 68.19 327 PRO A N 1
ATOM 2565 C CA . PRO A 1 327 ? 7.104 6.404 18.307 1.00 68.19 327 PRO A CA 1
ATOM 2566 C C . PRO A 1 327 ? 6.294 6.122 19.571 1.00 68.19 327 PRO A C 1
ATOM 2568 O O . PRO A 1 327 ? 5.210 6.678 19.757 1.00 68.19 327 PRO A O 1
ATOM 2571 N N . TYR A 1 328 ? 6.846 5.293 20.454 1.00 64.31 328 TYR A N 1
ATOM 2572 C CA . TYR A 1 328 ? 6.245 5.024 21.752 1.00 64.31 328 TYR A CA 1
ATOM 2573 C C . TYR A 1 328 ? 6.221 6.320 22.570 1.00 64.31 328 TYR A C 1
ATOM 2575 O O . TYR A 1 328 ? 7.264 6.833 22.979 1.00 64.31 328 TYR A O 1
ATOM 2583 N N . SER A 1 329 ? 5.031 6.879 22.780 1.00 54.91 329 SER A N 1
ATOM 2584 C CA . SER A 1 329 ? 4.838 8.116 23.531 1.00 54.91 329 SER A CA 1
ATOM 2585 C C . SER A 1 329 ? 3.724 7.916 24.548 1.00 54.91 329 SER A C 1
ATOM 2587 O O . SER A 1 329 ? 2.634 7.476 24.201 1.00 54.91 329 SER A O 1
ATOM 2589 N N . ALA A 1 330 ? 4.013 8.200 25.820 1.00 53.66 330 ALA A N 1
ATOM 2590 C CA . ALA A 1 330 ? 3.047 8.125 26.920 1.00 53.66 330 ALA A CA 1
ATOM 2591 C C . ALA A 1 330 ? 2.322 6.766 27.090 1.00 53.66 330 ALA A C 1
ATOM 2593 O O . ALA A 1 330 ? 1.230 6.717 27.647 1.00 53.66 330 ALA A O 1
ATOM 2594 N N . GLY A 1 331 ? 2.925 5.657 26.646 1.00 58.28 331 GLY A N 1
ATOM 2595 C CA . GLY A 1 331 ? 2.343 4.319 26.807 1.00 58.28 331 GLY A CA 1
ATOM 2596 C C . GLY A 1 331 ? 1.279 3.936 25.777 1.00 58.28 331 GLY A C 1
ATOM 2597 O O . GLY A 1 331 ? 0.645 2.898 25.940 1.00 58.28 331 GLY A O 1
ATOM 2598 N N . LEU A 1 332 ? 1.075 4.753 24.739 1.00 63.06 332 LEU A N 1
ATOM 2599 C CA . LEU A 1 332 ? 0.104 4.509 23.672 1.00 63.06 332 LEU A CA 1
ATOM 2600 C C . LEU A 1 332 ? 0.806 4.477 22.309 1.00 63.06 332 LEU A C 1
ATOM 2602 O O . LEU A 1 332 ? 1.525 5.403 21.934 1.00 63.06 332 LEU A O 1
ATOM 2606 N N . ASP A 1 333 ? 0.570 3.401 21.566 1.00 79.88 333 ASP A N 1
ATOM 2607 C CA . ASP A 1 333 ? 1.013 3.182 20.188 1.00 79.88 333 ASP A CA 1
ATOM 2608 C C . ASP A 1 333 ? -0.185 3.229 19.214 1.00 79.88 333 ASP A C 1
ATOM 2610 O O . ASP A 1 333 ? -1.335 3.443 19.612 1.00 79.88 333 ASP A O 1
ATOM 2614 N N . GLY A 1 334 ? 0.062 3.031 17.916 1.00 83.38 334 GLY A N 1
ATOM 2615 C CA . GLY A 1 334 ? -1.004 3.014 16.907 1.00 83.38 334 GLY A CA 1
ATOM 2616 C C . GLY A 1 334 ? -2.064 1.925 17.128 1.00 83.38 334 GLY A C 1
ATOM 2617 O O . GLY A 1 334 ? -3.233 2.133 16.793 1.00 83.38 334 GLY A O 1
ATOM 2618 N N . ALA A 1 335 ? -1.701 0.790 17.734 1.00 88.19 335 ALA A N 1
ATOM 2619 C CA . ALA A 1 335 ? -2.646 -0.272 18.070 1.00 88.19 335 ALA A CA 1
ATOM 2620 C C . ALA A 1 335 ? -3.564 0.122 19.235 1.00 88.19 335 ALA A C 1
ATOM 2622 O O . ALA A 1 335 ? -4.753 -0.198 19.199 1.00 88.19 335 ALA A O 1
ATOM 2623 N N . GLY A 1 336 ? -3.059 0.879 20.211 1.00 87.31 336 GLY A N 1
ATOM 2624 C CA . GLY A 1 336 ? -3.852 1.465 21.291 1.00 87.31 336 GLY A CA 1
ATOM 2625 C C . GLY A 1 336 ? -4.944 2.420 20.794 1.00 87.31 336 GLY A C 1
ATOM 2626 O O . GLY A 1 336 ? -6.036 2.446 21.357 1.00 87.31 336 GLY A O 1
ATOM 2627 N N . TYR A 1 337 ? -4.693 3.151 19.704 1.00 87.31 337 TYR A N 1
ATOM 2628 C CA . TYR A 1 337 ? -5.686 4.036 19.079 1.00 87.31 337 TYR A CA 1
ATOM 2629 C C . TYR A 1 337 ? -6.693 3.289 18.199 1.00 87.31 337 TYR A C 1
ATOM 2631 O O . TYR A 1 337 ? -7.888 3.595 18.210 1.00 87.31 337 TYR A O 1
ATOM 2639 N N . LEU A 1 338 ? -6.222 2.317 17.416 1.00 91.69 338 LEU A N 1
ATOM 2640 C CA . LEU A 1 338 ? -7.054 1.617 16.441 1.00 91.69 338 LEU A CA 1
ATOM 2641 C C . LEU A 1 338 ? -7.900 0.502 17.078 1.00 91.69 338 LEU A C 1
ATOM 2643 O O . LEU A 1 338 ? -9.063 0.324 16.716 1.00 91.69 338 LEU A O 1
ATOM 2647 N N . GLY A 1 339 ? -7.342 -0.222 18.050 1.00 93.25 339 GLY A N 1
ATOM 2648 C CA . GLY A 1 339 ? -7.966 -1.376 18.701 1.00 93.25 339 GLY A CA 1
ATOM 2649 C C . GLY A 1 339 ? -9.362 -1.104 19.271 1.00 93.25 339 GLY A C 1
ATOM 2650 O O . GLY A 1 339 ? -10.287 -1.842 18.930 1.00 93.25 339 GLY A O 1
ATOM 2651 N N . PRO A 1 340 ? -9.575 -0.040 20.072 1.00 92.44 340 PRO A N 1
ATOM 2652 C CA . PRO A 1 340 ? -10.894 0.284 20.612 1.00 92.44 340 PRO A CA 1
ATOM 2653 C C . PRO A 1 340 ? -11.957 0.502 19.530 1.00 92.44 340 PRO A C 1
ATOM 2655 O O . PRO A 1 340 ? -13.081 0.033 19.682 1.00 92.44 340 PRO A O 1
ATOM 2658 N N . ALA A 1 341 ? -11.595 1.159 18.423 1.00 92.88 341 ALA A N 1
ATOM 2659 C CA . ALA A 1 341 ? -12.511 1.445 17.318 1.00 92.88 341 ALA A CA 1
ATOM 2660 C C . ALA A 1 341 ? -12.881 0.179 16.517 1.00 92.88 341 ALA A C 1
ATOM 2662 O O . ALA A 1 341 ? -13.997 0.065 16.005 1.00 92.88 341 ALA A O 1
ATOM 2663 N N . ILE A 1 342 ? -11.959 -0.786 16.428 1.00 94.56 342 ILE A N 1
ATOM 2664 C CA . ILE A 1 342 ? -12.233 -2.110 15.855 1.00 94.56 342 ILE A CA 1
ATOM 2665 C C . ILE A 1 342 ? -13.126 -2.923 16.801 1.00 94.56 342 ILE A C 1
ATOM 2667 O O . ILE A 1 342 ? -14.114 -3.512 16.368 1.00 94.56 342 ILE A O 1
ATOM 2671 N N . ALA A 1 343 ? -12.806 -2.947 18.098 1.00 93.25 343 ALA A N 1
ATOM 2672 C CA . ALA A 1 343 ? -13.531 -3.729 19.099 1.00 93.25 343 ALA A CA 1
ATOM 2673 C C . ALA A 1 343 ? -14.984 -3.259 19.291 1.00 93.25 343 ALA A C 1
ATOM 2675 O O . ALA A 1 343 ? -15.886 -4.081 19.484 1.00 93.25 343 ALA A O 1
ATOM 2676 N N . SER A 1 344 ? -15.230 -1.946 19.218 1.00 91.25 344 SER A N 1
ATOM 2677 C CA . SER A 1 344 ? -16.586 -1.386 19.223 1.00 91.25 344 SER A CA 1
ATOM 2678 C C . SER A 1 344 ? -17.361 -1.767 17.958 1.00 91.25 344 SER A C 1
ATOM 2680 O O . SER A 1 344 ? -18.571 -2.011 18.029 1.00 91.25 344 SER A O 1
ATOM 2682 N N . GLY A 1 345 ? -16.662 -1.950 16.836 1.00 90.81 345 GLY A N 1
ATOM 2683 C CA . GLY A 1 345 ? -17.249 -2.161 15.517 1.00 90.81 345 GLY A CA 1
ATOM 2684 C C . GLY A 1 345 ? -17.616 -0.851 14.820 1.00 90.81 345 GLY A C 1
ATOM 2685 O O . GLY A 1 345 ? -18.514 -0.843 13.979 1.00 90.81 345 GLY A O 1
ATOM 2686 N N . ASP A 1 346 ? -16.939 0.248 15.167 1.00 89.25 346 ASP A N 1
ATOM 2687 C CA . ASP A 1 346 ? -17.146 1.565 14.554 1.00 89.25 346 ASP A CA 1
ATOM 2688 C C . ASP A 1 346 ? -16.415 1.695 13.210 1.00 89.25 346 ASP A C 1
ATOM 2690 O O . ASP A 1 346 ? -16.820 2.463 12.333 1.00 89.25 346 ASP A O 1
ATOM 2694 N N . VAL A 1 347 ? -15.336 0.934 13.019 1.00 93.38 347 VAL A N 1
ATOM 2695 C CA . VAL A 1 347 ? -14.526 0.927 11.793 1.00 93.38 347 VAL A CA 1
ATOM 2696 C C . VAL A 1 347 ? -14.258 -0.500 11.327 1.00 93.38 347 VAL A C 1
ATOM 2698 O O . VAL A 1 347 ? -13.996 -1.390 12.133 1.00 93.38 347 VAL A O 1
ATOM 2701 N N . ALA A 1 348 ? -14.334 -0.721 10.013 1.00 95.25 348 ALA A N 1
ATOM 2702 C CA . ALA A 1 348 ? -13.908 -1.973 9.397 1.00 95.25 348 ALA A CA 1
ATOM 2703 C C . ALA A 1 348 ? -12.443 -1.843 8.982 1.00 95.25 348 ALA A C 1
ATOM 2705 O O . ALA A 1 348 ? -12.052 -0.838 8.383 1.00 95.25 348 ALA A O 1
ATOM 2706 N N . VAL A 1 349 ? -11.636 -2.853 9.299 1.00 97.00 349 VAL A N 1
ATOM 2707 C CA . VAL A 1 349 ? -10.194 -2.824 9.041 1.00 97.00 349 VAL A CA 1
ATOM 2708 C C . VAL A 1 349 ? -9.752 -4.144 8.426 1.00 97.00 349 VAL A C 1
ATOM 2710 O O . VAL A 1 349 ? -10.141 -5.208 8.898 1.00 97.00 349 VAL A O 1
ATOM 2713 N N . LEU A 1 350 ? -8.921 -4.071 7.391 1.00 98.12 350 LEU A N 1
ATOM 2714 C CA . LEU A 1 350 ? -8.175 -5.194 6.834 1.00 98.12 350 LEU A CA 1
ATOM 2715 C C . LEU A 1 350 ? -6.698 -4.986 7.128 1.00 98.12 350 LEU A C 1
ATOM 2717 O O . LEU A 1 350 ? -6.164 -3.937 6.793 1.00 98.12 350 LEU A O 1
ATOM 2721 N N . ILE A 1 351 ? -6.032 -5.969 7.722 1.00 97.81 351 ILE A N 1
ATOM 2722 C CA . ILE A 1 351 ? -4.595 -5.884 8.003 1.00 97.81 351 ILE A CA 1
ATOM 2723 C C . ILE A 1 351 ? -3.894 -7.102 7.427 1.00 97.81 351 ILE A C 1
ATOM 2725 O O . ILE A 1 351 ? -4.291 -8.232 7.709 1.00 97.81 351 ILE A O 1
ATOM 2729 N N . GLU A 1 352 ? -2.843 -6.893 6.643 1.00 98.06 352 GLU A N 1
ATOM 2730 C CA . GLU A 1 352 ? -2.015 -7.995 6.165 1.00 98.06 352 GLU A CA 1
ATOM 2731 C C . GLU A 1 352 ? -1.000 -8.430 7.223 1.00 98.06 352 GLU A C 1
ATOM 2733 O O . GLU A 1 352 ? -0.296 -7.609 7.813 1.00 98.06 352 GLU A O 1
ATOM 2738 N N . ALA A 1 353 ? -0.891 -9.740 7.441 1.00 96.88 353 ALA A N 1
ATOM 2739 C CA . ALA A 1 353 ? 0.068 -10.302 8.378 1.00 96.88 353 ALA A CA 1
ATOM 2740 C C . ALA A 1 353 ? 0.650 -11.629 7.879 1.00 96.88 353 ALA A C 1
ATOM 2742 O O . ALA A 1 353 ? -0.005 -12.430 7.201 1.00 96.88 353 ALA A O 1
ATOM 2743 N N . THR A 1 354 ? 1.901 -11.876 8.249 1.00 96.94 354 THR A N 1
ATOM 2744 C CA . THR A 1 354 ? 2.518 -13.204 8.220 1.00 96.94 354 THR A CA 1
ATOM 2745 C C . THR A 1 354 ? 2.407 -13.874 9.590 1.00 96.94 354 THR A C 1
ATOM 2747 O O . THR A 1 354 ? 2.113 -13.224 10.593 1.00 96.94 354 THR A O 1
ATOM 2750 N N . ALA A 1 355 ? 2.667 -15.182 9.656 1.00 95.25 355 ALA A N 1
ATOM 2751 C CA . ALA A 1 355 ? 2.708 -15.897 10.933 1.00 95.25 355 ALA A CA 1
ATOM 2752 C C . ALA A 1 355 ? 3.754 -15.301 11.895 1.00 95.25 355 ALA A C 1
ATOM 2754 O O . ALA A 1 355 ? 3.493 -15.178 13.088 1.00 95.25 355 ALA A O 1
ATOM 2755 N N . GLU A 1 356 ? 4.901 -14.859 11.370 1.00 94.81 356 GLU A N 1
ATOM 2756 C CA . GLU A 1 356 ? 5.950 -14.200 12.156 1.00 94.81 356 GLU A CA 1
ATOM 2757 C C . GLU A 1 356 ? 5.483 -12.858 12.733 1.00 94.81 356 GLU A C 1
ATOM 2759 O O . GLU A 1 356 ? 5.767 -12.549 13.894 1.00 94.81 356 GLU A O 1
ATOM 2764 N N . ASP A 1 357 ? 4.728 -12.076 11.951 1.00 94.94 357 ASP A N 1
ATOM 2765 C CA . ASP A 1 357 ? 4.153 -10.816 12.424 1.00 94.94 357 ASP A CA 1
ATOM 2766 C C . ASP A 1 357 ? 3.190 -11.054 13.587 1.00 94.94 357 ASP A C 1
ATOM 2768 O O . ASP A 1 357 ? 3.271 -10.346 14.593 1.00 94.94 357 ASP A O 1
ATOM 2772 N N . VAL A 1 358 ? 2.336 -12.079 13.480 1.00 96.00 358 VAL A N 1
ATOM 2773 C CA . VAL A 1 358 ? 1.402 -12.470 14.545 1.00 96.00 358 VAL A CA 1
ATOM 2774 C C . VAL A 1 358 ? 2.160 -12.909 15.792 1.00 96.00 358 VAL A C 1
ATOM 2776 O O . VAL A 1 358 ? 1.923 -12.351 16.857 1.00 96.00 358 VAL A O 1
ATOM 2779 N N . SER A 1 359 ? 3.132 -13.820 15.680 1.00 95.31 359 SER A N 1
ATOM 2780 C CA . SER A 1 359 ? 3.903 -14.292 16.840 1.00 95.31 359 SER A CA 1
ATOM 2781 C C . SER A 1 359 ? 4.650 -13.169 17.568 1.00 95.31 359 SER A C 1
ATOM 2783 O O . SER A 1 359 ? 4.806 -13.208 18.791 1.00 95.31 359 SER A O 1
ATOM 2785 N N . ARG A 1 360 ? 5.126 -12.147 16.845 1.00 93.25 360 ARG A N 1
ATOM 2786 C CA . ARG A 1 360 ? 5.738 -10.957 17.459 1.00 93.25 360 ARG A CA 1
ATOM 2787 C C . ARG A 1 360 ? 4.688 -10.056 18.113 1.00 93.25 360 ARG A C 1
ATOM 2789 O O . ARG A 1 360 ? 4.915 -9.562 19.222 1.00 93.25 360 ARG A O 1
ATOM 2796 N N . ALA A 1 361 ? 3.552 -9.855 17.451 1.00 92.25 361 ALA A N 1
ATOM 2797 C CA . ALA A 1 361 ? 2.447 -9.056 17.964 1.00 92.25 361 ALA A CA 1
ATOM 2798 C C . ALA A 1 361 ? 1.773 -9.701 19.189 1.00 92.25 361 ALA A C 1
ATOM 2800 O O . ALA A 1 361 ? 1.386 -8.981 20.097 1.00 92.25 361 ALA A O 1
ATOM 2801 N N . GLU A 1 362 ? 1.723 -11.027 19.316 1.00 93.88 362 GLU A N 1
ATOM 2802 C CA . GLU A 1 362 ? 1.199 -11.713 20.511 1.00 93.88 362 GLU A CA 1
ATOM 2803 C C . GLU A 1 362 ? 1.988 -11.373 21.781 1.00 93.88 362 GLU A C 1
ATOM 2805 O O . GLU A 1 362 ? 1.421 -11.292 22.866 1.00 93.88 362 GLU A O 1
ATOM 2810 N N . ARG A 1 363 ? 3.297 -11.129 21.657 1.00 91.81 363 ARG A N 1
ATOM 2811 C CA . ARG A 1 363 ? 4.161 -10.794 22.802 1.00 91.81 363 ARG A CA 1
ATOM 2812 C C . ARG A 1 363 ? 4.059 -9.336 23.233 1.00 91.81 363 ARG A C 1
ATOM 2814 O O . ARG A 1 363 ? 4.450 -9.010 24.346 1.00 91.81 363 ARG A O 1
ATOM 2821 N N . THR A 1 364 ? 3.617 -8.464 22.332 1.00 89.00 364 THR A N 1
ATOM 2822 C CA . THR A 1 364 ? 3.730 -7.004 22.482 1.00 89.00 364 THR A CA 1
ATOM 2823 C C . THR A 1 364 ? 2.371 -6.300 22.482 1.00 89.00 364 THR A C 1
ATOM 2825 O O . THR A 1 364 ? 2.185 -5.351 23.229 1.00 89.00 364 THR A O 1
ATOM 2828 N N . HIS A 1 365 ? 1.404 -6.797 21.708 1.00 92.06 365 HIS A N 1
ATOM 2829 C CA . HIS A 1 365 ? 0.099 -6.186 21.429 1.00 92.06 365 HIS A CA 1
ATOM 2830 C C . HIS A 1 365 ? -1.030 -7.245 21.391 1.00 92.06 365 HIS A C 1
ATOM 2832 O O . HIS A 1 365 ? -1.882 -7.242 20.498 1.00 92.06 365 HIS A O 1
ATOM 2838 N N . ALA A 1 366 ? -1.057 -8.176 22.354 1.00 92.81 366 ALA A N 1
ATOM 2839 C CA . ALA A 1 366 ? -2.031 -9.278 22.394 1.00 92.81 366 ALA A CA 1
ATOM 2840 C C . ALA A 1 366 ? -3.498 -8.806 22.383 1.00 92.81 366 ALA A C 1
ATOM 2842 O O . ALA A 1 366 ? -4.336 -9.391 21.699 1.00 92.81 366 ALA A O 1
ATOM 2843 N N . SER A 1 367 ? -3.808 -7.731 23.113 1.00 92.25 367 SER A N 1
ATOM 2844 C CA . SER A 1 367 ? -5.159 -7.159 23.179 1.00 92.25 367 SER A CA 1
ATOM 2845 C C . SER A 1 367 ? -5.634 -6.641 21.823 1.00 92.25 367 SER A C 1
ATOM 2847 O O . SER A 1 367 ? -6.791 -6.838 21.466 1.00 92.25 367 SER A O 1
ATOM 2849 N N . PHE A 1 368 ? -4.741 -6.036 21.035 1.00 94.12 368 PHE A N 1
ATOM 2850 C CA . PHE A 1 368 ? -5.055 -5.578 19.685 1.00 94.12 368 PHE A CA 1
ATOM 2851 C C . PHE A 1 368 ? -5.364 -6.752 18.755 1.00 94.12 368 PHE A C 1
ATOM 2853 O O . PHE A 1 368 ? -6.371 -6.719 18.049 1.00 94.12 368 PHE A O 1
ATOM 2860 N N . LEU A 1 369 ? -4.566 -7.823 18.802 1.00 95.56 369 LEU A N 1
ATOM 2861 C CA . LEU A 1 369 ? -4.817 -9.019 17.991 1.00 95.56 369 LEU A CA 1
ATOM 2862 C C . LEU A 1 369 ? -6.179 -9.656 18.281 1.00 95.56 369 LEU A C 1
ATOM 2864 O O . LEU A 1 369 ? -6.837 -10.111 17.353 1.00 95.56 369 LEU A O 1
ATOM 2868 N N . GLN A 1 370 ? -6.640 -9.638 19.534 1.00 94.12 370 GLN A N 1
ATOM 2869 C CA . GLN A 1 370 ? -7.964 -10.158 19.900 1.00 94.12 370 GLN A CA 1
ATOM 2870 C C . GLN A 1 370 ? -9.125 -9.383 19.256 1.00 94.12 370 GLN A C 1
ATOM 2872 O O . GLN A 1 370 ? -10.234 -9.908 19.160 1.00 94.12 370 GLN A O 1
ATOM 2877 N N . THR A 1 371 ? -8.887 -8.151 18.792 1.00 95.00 371 THR A N 1
ATOM 2878 C CA . THR A 1 371 ? -9.887 -7.365 18.049 1.00 95.00 371 THR A CA 1
ATOM 2879 C C . THR A 1 371 ? -9.997 -7.775 16.578 1.00 95.00 371 THR A C 1
ATOM 2881 O O . THR A 1 371 ? -10.983 -7.444 15.918 1.00 95.00 371 THR A O 1
ATOM 2884 N N . LEU A 1 372 ? -9.013 -8.517 16.058 1.00 96.50 372 LEU A N 1
ATOM 2885 C CA . LEU A 1 372 ? -8.922 -8.919 14.659 1.00 96.50 372 LEU A CA 1
ATOM 2886 C C . LEU A 1 372 ? -9.346 -10.377 14.477 1.00 96.50 372 LEU A C 1
ATOM 2888 O O . LEU A 1 372 ? -8.880 -11.285 15.162 1.00 96.50 372 LEU A O 1
ATOM 2892 N N . ARG A 1 373 ? -10.190 -10.630 13.479 1.00 95.94 373 ARG A N 1
ATOM 2893 C CA . ARG A 1 373 ? -10.558 -11.986 13.067 1.00 95.94 373 ARG A CA 1
ATOM 2894 C C . ARG A 1 373 ? -9.522 -12.522 12.078 1.00 95.94 373 ARG A C 1
ATOM 2896 O O . ARG A 1 373 ? -9.310 -11.880 11.050 1.00 95.94 373 ARG A O 1
ATOM 2903 N N . PRO A 1 374 ? -8.890 -13.679 12.327 1.00 96.25 374 PRO A N 1
ATOM 2904 C CA . PRO A 1 374 ? -7.947 -14.250 11.376 1.00 96.25 374 PRO A CA 1
ATOM 2905 C C . PRO A 1 374 ? -8.679 -14.734 10.119 1.00 96.25 374 PRO A C 1
ATOM 2907 O O . PRO A 1 374 ? -9.662 -15.470 10.196 1.00 96.25 374 PRO A O 1
ATOM 2910 N N . PHE A 1 375 ? -8.165 -14.344 8.959 1.00 97.50 375 PHE A N 1
ATOM 2911 C CA . PHE A 1 375 ? -8.595 -14.806 7.646 1.00 97.50 375 PHE A CA 1
ATOM 2912 C C . PHE A 1 375 ? -7.402 -15.473 6.954 1.00 97.50 375 PHE A C 1
ATOM 2914 O O . PHE A 1 375 ? -6.544 -14.779 6.401 1.00 97.50 375 PHE A O 1
ATOM 2921 N N . PRO A 1 376 ? -7.282 -16.808 7.033 1.00 96.56 376 PRO A N 1
ATOM 2922 C CA . PRO A 1 376 ? -6.150 -17.516 6.459 1.00 96.56 376 PRO A CA 1
ATOM 2923 C C . PRO A 1 376 ? -6.192 -17.461 4.927 1.00 96.56 376 PRO A C 1
ATOM 2925 O O . PRO A 1 376 ? -7.192 -17.817 4.307 1.00 96.56 376 PRO A O 1
ATOM 2928 N N . LEU A 1 377 ? -5.079 -17.062 4.318 1.00 95.31 377 LEU A N 1
ATOM 2929 C CA . LEU A 1 377 ? -4.884 -17.005 2.876 1.00 95.31 377 LEU A CA 1
ATOM 2930 C C . LEU A 1 377 ? -3.658 -17.838 2.488 1.00 95.31 377 LEU A C 1
ATOM 2932 O O . LEU A 1 377 ? -2.511 -17.407 2.622 1.00 95.31 377 LEU A O 1
ATOM 2936 N N . ALA A 1 378 ? -3.909 -19.045 1.989 1.00 92.62 378 ALA A N 1
ATOM 2937 C CA . ALA A 1 378 ? -2.863 -19.913 1.458 1.00 92.62 378 ALA A CA 1
ATOM 2938 C C . ALA A 1 378 ? -2.392 -19.430 0.071 1.00 92.62 378 ALA A C 1
ATOM 2940 O O . ALA A 1 378 ? -3.176 -18.793 -0.640 1.00 92.62 378 ALA A O 1
ATOM 2941 N N . PRO A 1 379 ? -1.154 -19.743 -0.355 1.00 90.69 379 PRO A N 1
ATOM 2942 C CA . PRO A 1 379 ? -0.721 -19.572 -1.743 1.00 90.69 379 PRO A CA 1
ATOM 2943 C C . PRO A 1 379 ? -1.671 -20.254 -2.736 1.00 90.69 379 PRO A C 1
ATOM 2945 O O . PRO A 1 379 ? -2.336 -21.235 -2.397 1.00 90.69 379 PRO A O 1
ATOM 2948 N N . LEU A 1 380 ? -1.734 -19.742 -3.969 1.00 89.88 380 LEU A N 1
ATOM 2949 C CA . LEU A 1 380 ? -2.529 -20.382 -5.016 1.00 89.88 380 LEU A CA 1
ATOM 2950 C C . LEU A 1 380 ? -1.958 -21.773 -5.338 1.00 89.88 380 LEU A C 1
ATOM 2952 O O . LEU A 1 380 ? -0.742 -21.907 -5.483 1.00 89.88 380 LEU A O 1
ATOM 2956 N N . PRO A 1 381 ? -2.808 -22.800 -5.510 1.00 89.25 381 PRO A N 1
ATOM 2957 C CA . PRO A 1 381 ? -2.345 -24.094 -5.985 1.00 89.25 381 PRO A CA 1
ATOM 2958 C C . PRO A 1 381 ? -1.818 -23.964 -7.417 1.00 89.25 381 PRO A C 1
ATOM 2960 O O . PRO A 1 381 ? -2.331 -23.166 -8.206 1.00 89.25 381 PRO A O 1
ATOM 2963 N N . ARG A 1 382 ? -0.834 -24.792 -7.777 1.00 88.38 382 ARG A N 1
ATOM 2964 C CA . ARG A 1 382 ? -0.114 -24.730 -9.061 1.00 88.38 382 ARG A CA 1
ATOM 2965 C C . ARG A 1 382 ? -1.022 -24.577 -10.302 1.00 88.38 382 ARG A C 1
ATOM 2967 O O . ARG A 1 382 ? -0.735 -23.703 -11.118 1.00 88.38 382 ARG A O 1
ATOM 2974 N N . PRO A 1 383 ? -2.151 -25.307 -10.454 1.00 89.50 383 PRO A N 1
ATOM 2975 C CA . PRO A 1 383 ? -3.050 -25.110 -11.598 1.00 89.50 383 PRO A CA 1
ATOM 2976 C C . PRO A 1 383 ? -3.694 -23.715 -11.649 1.00 89.50 383 PRO A C 1
ATOM 2978 O O . PRO A 1 383 ? -3.825 -23.130 -12.722 1.00 89.50 383 PRO A O 1
ATOM 2981 N N . ALA A 1 384 ? -4.075 -23.159 -10.497 1.00 88.81 384 ALA A N 1
ATOM 2982 C CA . ALA A 1 384 ? -4.652 -21.819 -10.408 1.00 88.81 384 ALA A CA 1
ATOM 2983 C C . ALA A 1 384 ? -3.582 -20.733 -10.602 1.00 88.81 384 ALA A C 1
ATOM 2985 O O . ALA A 1 384 ? -3.826 -19.748 -11.300 1.00 88.81 384 ALA A O 1
ATOM 2986 N N . ALA A 1 385 ? -2.384 -20.943 -10.047 1.00 88.69 385 ALA A N 1
ATOM 2987 C CA . ALA A 1 385 ? -1.231 -20.071 -10.247 1.00 88.69 385 ALA A CA 1
ATOM 2988 C C . ALA A 1 385 ? -0.840 -19.985 -11.732 1.00 88.69 385 ALA A C 1
ATOM 2990 O O . ALA A 1 385 ? -0.593 -18.891 -12.230 1.00 88.69 385 ALA A O 1
ATOM 2991 N N . TRP A 1 386 ? -0.885 -21.105 -12.463 1.00 90.00 386 TRP A N 1
ATOM 2992 C CA . TRP A 1 386 ? -0.677 -21.140 -13.913 1.00 90.00 386 TRP A CA 1
ATOM 2993 C C . TRP A 1 386 ? -1.679 -20.263 -14.673 1.00 90.00 386 TRP A C 1
ATOM 2995 O O . TRP A 1 386 ? -1.288 -19.440 -15.502 1.00 90.00 386 TRP A O 1
ATOM 3005 N N . LEU A 1 387 ? -2.975 -20.394 -14.374 1.00 89.94 387 LEU A N 1
ATOM 3006 C CA . LEU A 1 387 ? -4.015 -19.578 -15.010 1.00 89.94 387 LEU A CA 1
ATOM 3007 C C . LEU A 1 387 ? -3.842 -18.086 -14.696 1.00 89.94 387 LEU A C 1
ATOM 3009 O O . LEU A 1 387 ? -3.981 -17.247 -15.591 1.00 89.94 387 LEU A O 1
ATOM 3013 N N . ALA A 1 388 ? -3.503 -17.757 -13.447 1.00 87.44 388 ALA A N 1
ATOM 3014 C CA . ALA A 1 388 ? -3.212 -16.391 -13.032 1.00 87.44 388 ALA A CA 1
ATOM 3015 C C . ALA A 1 388 ? -1.986 -15.827 -13.772 1.00 87.44 388 ALA A C 1
ATOM 3017 O O . ALA A 1 388 ? -2.066 -14.741 -14.349 1.00 87.44 388 ALA A O 1
ATOM 3018 N N . LEU A 1 389 ? -0.887 -16.585 -13.835 1.00 89.44 389 LEU A N 1
ATOM 3019 C CA . LEU A 1 389 ? 0.333 -16.199 -14.541 1.00 89.44 389 LEU A CA 1
ATOM 3020 C C . LEU A 1 389 ? 0.069 -15.971 -16.030 1.00 89.44 389 LEU A C 1
ATOM 3022 O O . LEU A 1 389 ? 0.495 -14.957 -16.577 1.00 89.44 389 LEU A O 1
ATOM 3026 N N . ARG A 1 390 ? -0.685 -16.864 -16.678 1.00 89.38 390 ARG A N 1
ATOM 3027 C CA . ARG A 1 390 ? -1.055 -16.733 -18.092 1.00 89.38 390 ARG A CA 1
ATOM 3028 C C . ARG A 1 390 ? -1.866 -15.464 -18.357 1.00 89.38 390 ARG A C 1
ATOM 3030 O O . ARG A 1 390 ? -1.608 -14.771 -19.338 1.00 89.38 390 ARG A O 1
ATOM 3037 N N . SER A 1 391 ? -2.811 -15.130 -17.478 1.00 86.25 391 SER A N 1
ATOM 3038 C CA . SER A 1 391 ? -3.591 -13.889 -17.571 1.00 86.25 391 SER A CA 1
ATOM 3039 C C . SER A 1 391 ? -2.704 -12.642 -17.451 1.00 86.25 391 SER A C 1
ATOM 3041 O O . SER A 1 391 ? -2.763 -11.733 -18.286 1.00 86.25 391 SER A O 1
ATOM 3043 N N . VAL A 1 392 ? -1.813 -12.621 -16.453 1.00 85.62 392 VAL A N 1
ATOM 3044 C CA . VAL A 1 392 ? -0.862 -11.518 -16.253 1.00 85.62 392 VAL A CA 1
ATOM 3045 C C . VAL A 1 392 ? 0.095 -11.397 -17.439 1.00 85.62 392 VAL A C 1
ATOM 3047 O O . VAL A 1 392 ? 0.308 -10.289 -17.930 1.00 85.62 392 VAL A O 1
ATOM 3050 N N . ALA A 1 393 ? 0.611 -12.515 -17.950 1.00 88.62 393 ALA A N 1
ATOM 3051 C CA . ALA A 1 393 ? 1.494 -12.563 -19.110 1.00 88.62 393 ALA A CA 1
ATOM 3052 C C . ALA A 1 393 ? 0.821 -12.009 -20.373 1.00 88.62 393 ALA A C 1
ATOM 3054 O O . ALA A 1 393 ? 1.435 -11.240 -21.109 1.00 88.62 393 ALA A O 1
ATOM 3055 N N . GLN A 1 394 ? -0.458 -12.326 -20.604 1.00 86.62 394 GLN A N 1
ATOM 3056 C CA . GLN A 1 394 ? -1.222 -11.759 -21.720 1.00 86.62 394 GLN A CA 1
ATOM 3057 C C . GLN A 1 394 ? -1.378 -10.241 -21.598 1.00 86.62 394 GLN A C 1
ATOM 3059 O O . GLN A 1 394 ? -1.201 -9.520 -22.582 1.00 86.62 394 GLN A O 1
ATOM 3064 N N . ARG A 1 395 ? -1.689 -9.739 -20.396 1.00 82.62 395 ARG A N 1
ATOM 3065 C CA . ARG A 1 395 ? -1.804 -8.295 -20.143 1.00 82.62 395 ARG A CA 1
ATOM 3066 C C . ARG A 1 395 ? -0.462 -7.588 -20.337 1.00 82.62 395 ARG A C 1
ATOM 3068 O O . ARG A 1 395 ? -0.409 -6.577 -21.033 1.00 82.62 395 ARG A O 1
ATOM 3075 N N . LEU A 1 396 ? 0.610 -8.151 -19.780 1.00 85.06 396 LEU A N 1
ATOM 3076 C CA . LEU A 1 396 ? 1.968 -7.625 -19.903 1.00 85.06 396 LEU A CA 1
ATOM 3077 C C . LEU A 1 396 ? 2.427 -7.603 -21.366 1.00 85.06 396 LEU A C 1
ATOM 3079 O O . LEU A 1 396 ? 2.917 -6.580 -21.844 1.00 85.06 396 LEU A O 1
ATOM 3083 N N . GLY A 1 397 ? 2.191 -8.695 -22.095 1.00 86.50 397 GLY A N 1
ATOM 3084 C CA . GLY A 1 397 ? 2.505 -8.809 -23.516 1.00 86.50 397 GLY A CA 1
ATOM 3085 C C . GLY A 1 397 ? 1.803 -7.750 -24.363 1.00 86.50 397 GLY A C 1
ATOM 3086 O O . GLY A 1 397 ? 2.430 -7.135 -25.221 1.00 86.50 397 GLY A O 1
ATOM 3087 N N . ARG A 1 398 ? 0.532 -7.438 -24.069 1.00 83.69 398 ARG A N 1
ATOM 3088 C CA . ARG A 1 398 ? -0.189 -6.339 -24.735 1.00 83.69 398 ARG A CA 1
ATOM 3089 C C . ARG A 1 398 ? 0.414 -4.970 -24.427 1.00 83.69 398 ARG A C 1
ATOM 3091 O O . ARG A 1 398 ? 0.583 -4.187 -25.352 1.00 83.69 398 ARG A O 1
ATOM 3098 N N . SER A 1 399 ? 0.747 -4.693 -23.163 1.00 77.94 399 SER A N 1
ATOM 3099 C CA . SER A 1 399 ? 1.320 -3.394 -22.769 1.00 77.94 399 SER A CA 1
ATOM 3100 C C . SER A 1 399 ? 2.731 -3.156 -23.305 1.00 77.94 399 SER A C 1
ATOM 3102 O O . SER A 1 399 ? 3.109 -2.015 -23.525 1.00 77.94 399 SER A O 1
ATOM 3104 N N . GLN A 1 400 ? 3.504 -4.226 -23.506 1.00 85.81 400 GLN A N 1
ATOM 3105 C CA . GLN A 1 400 ? 4.902 -4.158 -23.942 1.00 85.81 400 GLN A CA 1
ATOM 3106 C C . GLN A 1 400 ? 5.082 -4.539 -25.418 1.00 85.81 400 GLN A C 1
ATOM 3108 O O . GLN A 1 400 ? 6.204 -4.571 -25.906 1.00 85.81 400 GLN A O 1
ATOM 3113 N N . HIS A 1 401 ? 3.996 -4.856 -26.130 1.00 88.62 401 HIS A N 1
ATOM 3114 C CA . HIS A 1 401 ? 4.023 -5.373 -27.504 1.00 88.62 401 HIS A CA 1
ATOM 3115 C C . HIS A 1 401 ? 4.902 -6.629 -27.685 1.00 88.62 401 HIS A C 1
ATOM 3117 O O . HIS A 1 401 ? 5.571 -6.800 -28.702 1.00 88.62 401 HIS A O 1
ATOM 3123 N N . LEU A 1 402 ? 4.874 -7.535 -26.703 1.00 93.06 402 LEU A N 1
ATOM 3124 C CA . LEU A 1 402 ? 5.625 -8.794 -26.687 1.00 93.06 402 LEU A CA 1
ATOM 3125 C C . LEU A 1 402 ? 4.678 -9.999 -26.625 1.00 93.06 402 LEU A C 1
ATOM 3127 O O . LEU A 1 402 ? 3.579 -9.924 -26.074 1.00 93.06 402 LEU A O 1
ATOM 3131 N N . ARG A 1 403 ? 5.128 -11.146 -27.141 1.00 88.44 403 ARG A N 1
ATOM 3132 C CA . ARG A 1 403 ? 4.459 -12.440 -26.956 1.00 88.44 403 ARG A CA 1
ATOM 3133 C C . ARG A 1 403 ? 5.290 -13.291 -26.003 1.00 88.44 403 ARG A C 1
ATOM 3135 O O . ARG A 1 403 ? 6.454 -13.554 -26.276 1.00 88.44 403 ARG A O 1
ATOM 3142 N N . LEU A 1 404 ? 4.687 -13.694 -24.888 1.00 90.31 404 LEU A N 1
ATOM 3143 C CA . LEU A 1 404 ? 5.299 -14.602 -23.920 1.00 90.31 404 LEU A CA 1
ATOM 3144 C C . LEU A 1 404 ? 4.816 -16.023 -24.216 1.00 90.31 404 LEU A C 1
ATOM 3146 O O . LEU A 1 404 ? 3.609 -16.269 -24.207 1.00 90.31 404 LEU A O 1
ATOM 3150 N N . ASP A 1 405 ? 5.746 -16.926 -24.516 1.00 91.56 405 ASP A N 1
ATOM 3151 C CA . ASP A 1 405 ? 5.431 -18.322 -24.818 1.00 91.56 405 ASP A CA 1
ATOM 3152 C C . ASP A 1 405 ? 5.094 -19.118 -23.553 1.00 91.56 405 ASP A C 1
ATOM 3154 O O . ASP A 1 405 ? 5.704 -18.931 -22.497 1.00 91.56 405 ASP A O 1
ATOM 3158 N N . ASP A 1 406 ? 4.162 -20.067 -23.676 1.00 91.31 406 ASP A N 1
ATOM 3159 C CA . ASP A 1 406 ? 3.726 -20.920 -22.563 1.00 91.31 406 ASP A CA 1
ATOM 3160 C C . ASP A 1 406 ? 4.906 -21.712 -21.954 1.00 91.31 406 ASP A C 1
ATOM 3162 O O . ASP A 1 406 ? 4.959 -21.917 -20.743 1.00 91.31 406 ASP A O 1
ATOM 3166 N N . SER A 1 407 ? 5.906 -22.092 -22.760 1.00 92.44 407 SER A N 1
ATOM 3167 C CA . SER A 1 407 ? 7.128 -22.754 -22.277 1.00 92.44 407 SER A CA 1
ATOM 3168 C C . SER A 1 407 ? 7.953 -21.867 -21.337 1.00 92.44 407 SER A C 1
ATOM 3170 O O . SER A 1 407 ? 8.467 -22.355 -20.330 1.00 92.44 407 SER A O 1
ATOM 3172 N N . ALA A 1 408 ? 8.041 -20.564 -21.620 1.00 91.62 408 ALA A N 1
ATOM 3173 C CA . ALA A 1 408 ? 8.726 -19.600 -20.764 1.00 91.62 408 ALA A CA 1
ATOM 3174 C C . ALA A 1 408 ? 7.967 -19.386 -19.446 1.00 91.62 408 ALA A C 1
ATOM 3176 O O . ALA A 1 408 ? 8.586 -19.274 -18.389 1.00 91.62 408 ALA A O 1
ATOM 3177 N N . LEU A 1 409 ? 6.631 -19.388 -19.490 1.00 90.88 409 LEU A N 1
ATOM 3178 C CA . LEU A 1 409 ? 5.795 -19.291 -18.290 1.00 90.88 409 LEU A CA 1
ATOM 3179 C C . LEU A 1 409 ? 5.926 -20.537 -17.402 1.00 90.88 409 LEU A C 1
ATOM 3181 O O . LEU A 1 409 ? 6.019 -20.410 -16.182 1.00 90.88 409 LEU A O 1
ATOM 3185 N N . HIS A 1 410 ? 5.984 -21.733 -17.998 1.00 90.31 410 HIS A N 1
ATOM 3186 C CA . HIS A 1 410 ? 6.219 -22.972 -17.255 1.00 90.31 410 HIS A CA 1
ATOM 3187 C C . HIS A 1 410 ? 7.592 -22.965 -16.579 1.00 90.31 410 HIS A C 1
ATOM 3189 O O . HIS A 1 410 ? 7.682 -23.235 -15.383 1.00 90.31 410 HIS A O 1
ATOM 3195 N N . ALA A 1 411 ? 8.639 -22.570 -17.311 1.00 91.06 411 ALA A N 1
ATOM 3196 C CA . ALA A 1 411 ? 9.978 -22.432 -16.750 1.00 91.06 411 ALA A CA 1
ATOM 3197 C C . ALA A 1 411 ? 10.021 -21.408 -15.600 1.00 91.06 411 ALA A C 1
ATOM 3199 O O . ALA A 1 411 ? 10.657 -21.659 -14.579 1.00 91.06 411 ALA A O 1
ATOM 3200 N N . ALA A 1 412 ? 9.315 -20.280 -15.729 1.00 89.56 412 ALA A N 1
ATOM 3201 C CA . ALA A 1 412 ? 9.227 -19.274 -14.673 1.00 89.56 412 ALA A CA 1
ATOM 3202 C C . ALA A 1 412 ? 8.565 -19.821 -13.395 1.00 89.56 412 ALA A C 1
ATOM 3204 O O . ALA A 1 412 ? 9.057 -19.548 -12.299 1.00 89.56 412 ALA A O 1
ATOM 3205 N N . MET A 1 413 ? 7.498 -20.620 -13.523 1.00 87.38 413 MET A N 1
ATOM 3206 C CA . MET A 1 413 ? 6.863 -21.287 -12.377 1.00 87.38 413 MET A CA 1
ATOM 3207 C C . MET A 1 413 ? 7.787 -22.304 -11.704 1.00 87.38 413 MET A C 1
ATOM 3209 O O . MET A 1 413 ? 7.917 -22.306 -10.484 1.00 87.38 413 MET A O 1
ATOM 3213 N N . ASP A 1 414 ? 8.470 -23.135 -12.491 1.00 87.38 414 ASP A N 1
ATOM 3214 C CA . ASP A 1 414 ? 9.396 -24.136 -11.952 1.00 87.38 414 ASP A CA 1
ATOM 3215 C C . ASP A 1 414 ? 10.585 -23.500 -11.221 1.00 87.38 414 ASP A C 1
ATOM 3217 O O . ASP A 1 414 ? 11.123 -24.092 -10.289 1.00 87.38 414 ASP A O 1
ATOM 3221 N N . LEU A 1 415 ? 11.007 -22.300 -11.631 1.00 87.56 415 LEU A N 1
ATOM 3222 C CA . LEU A 1 415 ? 12.072 -21.548 -10.966 1.00 87.56 415 LEU A CA 1
ATOM 3223 C C . LEU A 1 415 ? 11.616 -20.847 -9.680 1.00 87.56 415 LEU A C 1
ATOM 3225 O O . LEU A 1 415 ? 12.464 -20.575 -8.840 1.00 87.56 415 LEU A O 1
ATOM 3229 N N . THR A 1 416 ? 10.325 -20.541 -9.526 1.00 78.56 416 THR A N 1
ATOM 3230 C CA . THR A 1 416 ? 9.787 -19.866 -8.327 1.00 78.56 416 THR A CA 1
ATOM 3231 C C . THR A 1 416 ? 9.358 -20.831 -7.223 1.00 78.56 416 THR A C 1
ATOM 3233 O O . THR A 1 416 ? 9.240 -20.412 -6.076 1.00 78.56 416 THR A O 1
ATOM 3236 N N . GLU A 1 417 ? 9.132 -22.108 -7.547 1.00 70.88 417 GLU A N 1
ATOM 3237 C CA . GLU A 1 417 ? 8.848 -23.169 -6.566 1.00 70.88 417 GLU A CA 1
ATOM 3238 C C . GLU A 1 417 ? 10.116 -23.829 -5.983 1.00 70.88 417 GLU A C 1
ATOM 3240 O O . GLU A 1 417 ? 10.011 -24.603 -5.030 1.00 70.88 417 GLU A O 1
ATOM 3245 N N . ARG A 1 418 ? 11.297 -23.544 -6.548 1.00 50.19 418 ARG A N 1
ATOM 3246 C CA . ARG A 1 418 ? 12.607 -23.965 -6.019 1.00 50.19 418 ARG A CA 1
ATOM 3247 C C . ARG A 1 418 ? 13.093 -23.008 -4.944 1.00 50.19 418 ARG A C 1
ATOM 3249 O O . ARG A 1 418 ? 13.723 -23.515 -3.989 1.00 50.19 418 ARG A O 1
#